Protein AF-A0A3M1FY35-F1 (afdb_monomer)

Structure (mmCIF, N/CA/C/O backbone):
data_AF-A0A3M1FY35-F1
#
_entry.id   AF-A0A3M1FY35-F1
#
loop_
_atom_site.group_PDB
_atom_site.id
_atom_site.type_symbol
_atom_site.label_atom_id
_atom_site.label_alt_id
_atom_site.label_comp_id
_atom_site.label_asym_id
_atom_site.label_entity_id
_atom_site.label_seq_id
_atom_site.pdbx_PDB_ins_code
_atom_site.Cartn_x
_atom_site.Cartn_y
_atom_site.Cartn_z
_atom_site.occupancy
_atom_site.B_iso_or_equiv
_atom_site.auth_seq_id
_atom_site.auth_comp_id
_atom_site.auth_asym_id
_atom_site.auth_atom_id
_atom_site.pdbx_PDB_model_num
ATOM 1 N N . PRO A 1 1 ? 55.142 1.747 -72.288 1.00 46.81 1 PRO A N 1
ATOM 2 C CA . PRO A 1 1 ? 56.563 2.181 -72.301 1.00 46.81 1 PRO A CA 1
ATOM 3 C C . PRO A 1 1 ? 57.276 1.813 -73.609 1.00 46.81 1 PRO A C 1
ATOM 5 O O . PRO A 1 1 ? 58.129 2.565 -74.055 1.00 46.81 1 PRO A O 1
ATOM 8 N N . ASP A 1 2 ? 56.872 0.705 -74.236 1.00 53.25 2 ASP A N 1
ATOM 9 C CA . ASP A 1 2 ? 57.649 0.022 -75.285 1.00 53.25 2 ASP A CA 1
ATOM 10 C C . ASP A 1 2 ? 57.576 0.637 -76.698 1.00 53.25 2 ASP A C 1
ATOM 12 O O . ASP A 1 2 ? 58.170 0.102 -77.622 1.00 53.25 2 ASP A O 1
ATOM 16 N N . PHE A 1 3 ? 56.857 1.750 -76.891 1.00 57.31 3 PHE A N 1
ATOM 17 C CA . PHE A 1 3 ? 56.623 2.347 -78.222 1.00 57.31 3 PHE A CA 1
ATOM 18 C C . PHE A 1 3 ? 57.343 3.681 -78.450 1.00 57.31 3 PHE A C 1
ATOM 20 O O . PHE A 1 3 ? 57.497 4.101 -79.593 1.00 57.31 3 PHE A O 1
ATOM 27 N N . VAL A 1 4 ? 57.829 4.327 -77.383 1.00 63.59 4 VAL A N 1
ATOM 28 C CA . VAL A 1 4 ? 58.665 5.537 -77.495 1.00 63.59 4 VAL A CA 1
ATOM 29 C C . VAL A 1 4 ? 59.952 5.253 -78.289 1.00 63.59 4 VAL A C 1
ATOM 31 O O . VAL A 1 4 ? 60.261 6.046 -79.176 1.00 63.59 4 VAL A O 1
ATOM 34 N N . PRO A 1 5 ? 60.648 4.113 -78.078 1.00 71.69 5 PRO A N 1
ATOM 35 C CA . PRO A 1 5 ? 61.801 3.752 -78.902 1.00 71.69 5 PRO A CA 1
ATOM 36 C C . PRO A 1 5 ? 61.425 3.540 -80.374 1.00 71.69 5 PRO A C 1
ATOM 38 O O . PRO A 1 5 ? 62.187 3.907 -81.257 1.00 71.69 5 PRO A O 1
ATOM 41 N N . SER A 1 6 ? 60.234 3.001 -80.657 1.00 74.75 6 SER A N 1
ATOM 42 C CA . SER A 1 6 ? 59.786 2.717 -82.026 1.00 74.75 6 SER A CA 1
ATOM 43 C C . SER A 1 6 ? 59.448 3.973 -82.830 1.00 74.75 6 SER A C 1
ATOM 45 O O . SER A 1 6 ? 59.794 4.036 -84.005 1.00 74.75 6 SER A O 1
ATOM 47 N N . VAL A 1 7 ? 58.819 4.981 -82.212 1.00 79.31 7 VAL A N 1
ATOM 48 C CA . VAL A 1 7 ? 58.591 6.289 -82.860 1.00 79.31 7 VAL A CA 1
ATOM 49 C C . VAL A 1 7 ? 59.928 6.980 -83.126 1.00 79.31 7 VAL A C 1
ATOM 51 O O . VAL A 1 7 ? 60.186 7.396 -84.251 1.00 79.31 7 VAL A O 1
ATOM 54 N N . GLN A 1 8 ? 60.822 7.002 -82.132 1.00 80.94 8 GLN A N 1
ATOM 55 C CA . GLN A 1 8 ? 62.154 7.591 -82.273 1.00 80.94 8 GLN A CA 1
ATOM 56 C C . GLN A 1 8 ? 62.973 6.905 -83.380 1.00 80.94 8 GLN A C 1
ATOM 58 O O . GLN A 1 8 ? 63.601 7.575 -84.192 1.00 80.94 8 GLN A O 1
ATOM 63 N N . SER A 1 9 ? 62.936 5.574 -83.472 1.00 81.38 9 SER A N 1
ATOM 64 C CA . SER A 1 9 ? 63.617 4.840 -84.542 1.00 81.38 9 SER A CA 1
ATOM 65 C C . SER A 1 9 ? 62.997 5.068 -85.926 1.00 81.38 9 SER A C 1
ATOM 67 O O . SER A 1 9 ? 63.732 5.070 -86.910 1.00 81.38 9 SER A O 1
ATOM 69 N N . ALA A 1 10 ? 61.684 5.297 -86.031 1.00 80.38 10 ALA A N 1
ATOM 70 C CA . ALA A 1 10 ? 61.045 5.678 -87.294 1.00 80.38 10 ALA A CA 1
ATOM 71 C C . ALA A 1 10 ? 61.440 7.103 -87.732 1.00 80.38 10 ALA A C 1
ATOM 73 O O . ALA A 1 10 ? 61.728 7.329 -88.905 1.00 80.38 10 ALA A O 1
ATOM 74 N N . GLU A 1 11 ? 61.545 8.052 -86.800 1.00 82.75 11 GLU A N 1
ATOM 75 C CA . GLU A 1 11 ? 62.100 9.387 -87.076 1.00 82.75 11 GLU A CA 1
ATOM 76 C C . GLU A 1 11 ? 63.579 9.316 -87.494 1.00 82.75 11 GLU A C 1
ATOM 78 O O . GLU A 1 11 ? 64.011 10.010 -88.416 1.00 82.75 11 GLU A O 1
ATOM 83 N N . GLU A 1 12 ? 64.363 8.430 -86.871 1.00 83.69 12 GLU A N 1
ATOM 84 C CA . GLU A 1 12 ? 65.752 8.170 -87.268 1.00 83.69 12 GLU A CA 1
ATOM 85 C C . GLU A 1 12 ? 65.871 7.645 -88.705 1.00 83.69 12 GLU A C 1
ATOM 87 O O . GLU A 1 12 ? 66.837 7.988 -89.391 1.00 83.69 12 GLU A O 1
ATOM 92 N N . GLN A 1 13 ? 64.896 6.869 -89.190 1.00 82.62 13 GLN A N 1
ATOM 93 C CA . GLN A 1 13 ? 64.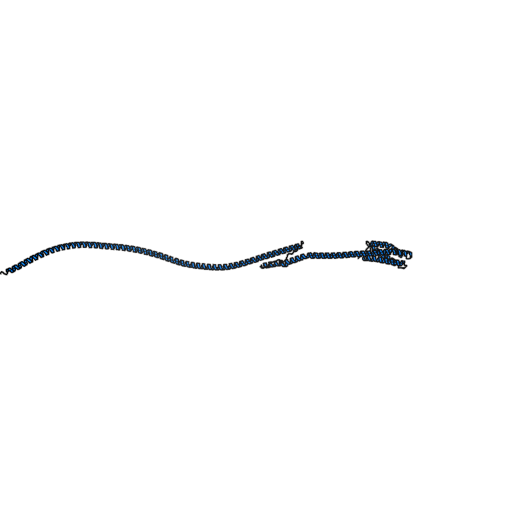851 6.434 -90.588 1.00 82.62 13 GLN A CA 1
ATOM 94 C C . GLN A 1 13 ? 64.654 7.597 -91.558 1.00 82.62 13 GLN A C 1
ATOM 96 O O . GLN A 1 13 ? 65.366 7.682 -92.559 1.00 82.62 13 GLN A O 1
ATOM 101 N N . VAL A 1 14 ? 63.726 8.505 -91.249 1.00 84.69 14 VAL A N 1
ATOM 102 C CA . VAL A 1 14 ? 63.479 9.714 -92.049 1.00 84.69 14 VAL A CA 1
ATOM 103 C C . VAL A 1 14 ? 64.758 10.548 -92.129 1.00 84.69 14 VAL A C 1
ATOM 105 O O . VAL A 1 14 ? 65.236 10.838 -93.224 1.00 84.69 14 VAL A O 1
ATOM 108 N N . MET A 1 15 ? 65.393 10.821 -90.983 1.00 84.31 15 MET A N 1
ATOM 109 C CA . MET A 1 15 ? 66.655 11.569 -90.934 1.00 84.31 15 MET A CA 1
ATOM 110 C C . MET A 1 15 ? 67.799 10.875 -91.694 1.00 84.31 15 MET A C 1
ATOM 112 O O . MET A 1 15 ? 68.653 11.542 -92.279 1.00 84.31 15 MET A O 1
ATOM 116 N N . ALA A 1 16 ? 67.863 9.541 -91.679 1.00 83.69 16 ALA A N 1
ATOM 117 C CA . ALA A 1 16 ? 68.879 8.793 -92.415 1.00 83.69 16 ALA A CA 1
ATOM 118 C C . ALA A 1 16 ? 68.669 8.866 -93.938 1.00 83.69 16 ALA A C 1
ATOM 120 O O . ALA A 1 16 ? 69.654 9.007 -94.663 1.00 83.69 16 ALA A O 1
ATOM 121 N N . LEU A 1 17 ? 67.421 8.840 -94.422 1.00 82.56 17 LEU A N 1
ATOM 122 C CA . LEU A 1 17 ? 67.098 9.024 -95.845 1.00 82.56 17 LEU A CA 1
ATOM 123 C C . LEU A 1 17 ? 67.403 10.440 -96.337 1.00 82.56 17 LEU A C 1
ATOM 125 O O . LEU A 1 17 ? 67.954 10.589 -97.425 1.00 82.56 17 LEU A O 1
ATOM 129 N N . GLU A 1 18 ? 67.107 11.470 -95.539 1.00 83.06 18 GLU A N 1
ATOM 130 C CA . GLU A 1 18 ? 67.470 12.857 -95.870 1.00 83.06 18 GLU A CA 1
ATOM 131 C C . GLU A 1 18 ? 68.982 13.007 -96.045 1.00 83.06 18 GLU A C 1
ATOM 133 O O . GLU A 1 18 ? 69.450 13.555 -97.043 1.00 83.06 18 GLU A O 1
ATOM 138 N N . ARG A 1 19 ? 69.761 12.447 -95.111 1.00 82.94 19 ARG A N 1
ATOM 139 C CA . ARG A 1 19 ? 71.227 12.448 -95.207 1.00 82.94 19 ARG A CA 1
ATOM 140 C C . ARG A 1 19 ? 71.719 11.650 -96.408 1.00 82.94 19 ARG A C 1
ATOM 142 O O . ARG A 1 19 ? 72.677 12.063 -97.053 1.00 82.94 19 ARG A O 1
ATOM 149 N N . LEU A 1 20 ? 71.086 10.521 -96.720 1.00 82.00 20 LEU A N 1
ATOM 150 C CA . LEU A 1 20 ? 71.428 9.710 -97.887 1.00 82.00 20 LEU A CA 1
ATOM 151 C C . LEU A 1 20 ? 71.212 10.504 -99.186 1.00 82.00 20 LEU A C 1
ATOM 153 O O . LEU A 1 20 ? 72.113 10.550 -100.023 1.00 82.00 20 LEU A O 1
ATOM 157 N N . LEU A 1 21 ? 70.069 11.185 -99.319 1.00 79.31 21 LEU A N 1
ATOM 158 C CA . LEU A 1 21 ? 69.762 12.088 -100.434 1.00 79.31 21 LEU A CA 1
ATOM 159 C C . LEU A 1 21 ? 70.789 13.220 -100.562 1.00 79.31 21 LEU A C 1
ATOM 161 O O . LEU A 1 21 ? 71.281 13.477 -101.660 1.00 79.31 21 LEU A O 1
ATOM 165 N N . GLU A 1 22 ? 71.146 13.856 -99.446 1.00 81.50 22 GLU A N 1
ATOM 166 C CA . GLU A 1 22 ? 72.152 14.922 -99.398 1.00 81.50 22 GLU A CA 1
ATOM 167 C C . GLU A 1 22 ? 73.514 14.444 -99.932 1.00 81.50 22 GLU A C 1
ATOM 169 O O . GLU A 1 22 ? 74.121 15.098 -100.782 1.00 81.50 22 GLU A O 1
ATOM 174 N N . HIS A 1 23 ? 73.971 13.262 -99.505 1.00 77.00 23 HIS A N 1
ATOM 175 C CA . HIS A 1 23 ? 75.265 12.712 -99.926 1.00 77.00 23 HIS A CA 1
ATOM 176 C C . HIS A 1 23 ? 75.254 12.260 -101.391 1.00 77.00 23 HIS A C 1
ATOM 178 O O . HIS A 1 23 ? 76.241 12.438 -102.102 1.00 77.00 23 HIS A O 1
ATOM 184 N N . VAL A 1 24 ? 74.140 11.711 -101.874 1.00 74.62 24 VAL A N 1
ATOM 185 C CA . VAL A 1 24 ? 73.983 11.305 -103.281 1.00 74.62 24 VAL A CA 1
ATOM 186 C C . VAL A 1 24 ? 73.959 12.521 -104.204 1.00 74.62 24 VAL A C 1
ATOM 188 O O . VAL A 1 24 ? 74.556 12.488 -105.283 1.00 74.62 24 VAL A O 1
ATOM 191 N N . LEU A 1 25 ? 73.335 13.617 -103.767 1.00 73.25 25 L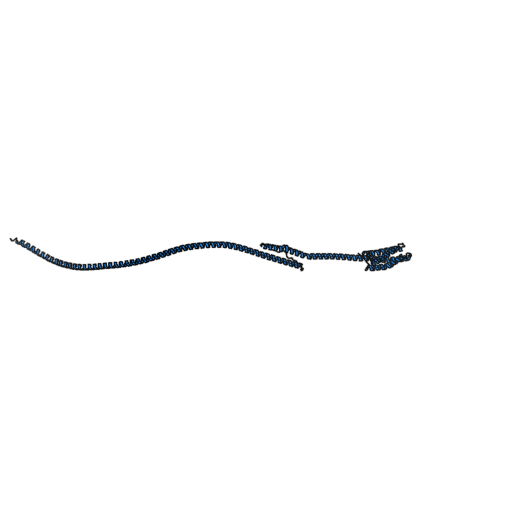EU A N 1
ATOM 192 C CA . LEU A 1 25 ? 73.351 14.880 -104.494 1.00 73.25 25 LEU A CA 1
ATOM 193 C C . LEU A 1 25 ? 74.772 15.460 -104.569 1.00 73.25 25 LEU A C 1
ATOM 195 O O . LEU A 1 25 ? 75.196 15.849 -105.657 1.00 73.25 25 LEU A O 1
ATOM 199 N N . ALA A 1 26 ? 75.529 15.449 -103.469 1.00 71.81 26 ALA A N 1
ATOM 200 C CA . ALA A 1 26 ? 76.926 15.892 -103.455 1.00 71.81 26 ALA A CA 1
ATOM 201 C C . ALA A 1 26 ? 77.805 15.074 -104.427 1.00 71.81 26 ALA A C 1
ATOM 203 O O . ALA A 1 26 ? 78.549 15.644 -105.229 1.00 71.81 26 ALA A O 1
ATOM 204 N N . ILE A 1 27 ? 77.627 13.745 -104.457 1.00 69.44 27 ILE A N 1
ATOM 205 C CA . ILE A 1 27 ? 78.310 12.849 -105.409 1.00 69.44 27 ILE A CA 1
ATOM 206 C C . ILE A 1 27 ? 77.942 13.199 -106.860 1.00 69.44 27 ILE A C 1
ATOM 208 O O . ILE A 1 27 ? 78.818 13.258 -107.724 1.00 69.44 27 ILE A O 1
ATOM 212 N N . SER A 1 28 ? 76.667 13.490 -107.142 1.00 66.25 28 SER A N 1
ATOM 213 C CA . SER A 1 28 ? 76.224 13.880 -108.491 1.00 66.25 28 SER A CA 1
ATOM 214 C C . SER A 1 28 ? 76.810 15.219 -108.971 1.00 66.25 28 SER A C 1
ATOM 216 O O . SER A 1 28 ? 76.932 15.443 -110.174 1.00 66.25 28 SER A O 1
ATOM 218 N N . GLN A 1 29 ? 77.211 16.094 -108.042 1.00 67.94 29 GLN A N 1
ATOM 219 C CA . GLN A 1 29 ? 77.823 17.399 -108.321 1.00 67.94 29 GLN A CA 1
ATOM 220 C C . GLN A 1 29 ? 79.357 17.336 -108.436 1.00 67.94 29 GLN A C 1
ATOM 222 O O . GLN A 1 29 ? 80.000 18.356 -108.683 1.00 67.94 29 GLN A O 1
ATOM 227 N N . GLY A 1 30 ? 79.947 16.140 -108.319 1.00 59.91 30 GLY A N 1
ATOM 228 C CA . GLY A 1 30 ? 81.385 15.917 -108.466 1.00 59.91 30 GLY A CA 1
ATOM 229 C C . GLY A 1 30 ? 82.192 16.137 -107.186 1.00 59.91 30 GLY A C 1
ATOM 230 O O . GLY A 1 30 ? 83.423 16.172 -107.248 1.00 59.91 30 GLY A O 1
ATOM 231 N N . GLU A 1 31 ? 81.536 16.271 -106.030 1.00 61.69 31 GLU A N 1
ATOM 232 C CA . GLU A 1 31 ? 82.226 16.286 -104.744 1.00 61.69 31 GLU A CA 1
ATOM 233 C C . GLU A 1 31 ? 82.641 14.862 -104.359 1.00 61.69 31 GLU A C 1
ATOM 235 O O . GLU A 1 31 ? 81.850 13.919 -104.395 1.00 61.69 31 GLU A O 1
ATOM 240 N N . THR A 1 32 ? 83.904 14.686 -103.965 1.00 55.66 32 THR A N 1
ATOM 241 C CA . THR A 1 32 ? 84.402 13.418 -103.418 1.00 55.66 32 THR A CA 1
ATOM 242 C C . THR A 1 32 ? 83.969 13.279 -101.961 1.00 55.66 32 THR A C 1
ATOM 244 O O . THR A 1 32 ? 84.796 13.275 -101.046 1.00 55.66 32 THR A O 1
ATOM 247 N N . THR A 1 33 ? 82.665 13.221 -101.718 1.00 56.03 33 THR A N 1
ATOM 248 C CA . THR A 1 33 ? 82.129 12.830 -100.415 1.00 56.03 33 THR A CA 1
ATOM 249 C C . THR A 1 33 ? 82.545 11.375 -100.157 1.00 56.03 33 THR A C 1
ATOM 251 O O . THR A 1 33 ? 82.539 10.575 -101.099 1.00 56.03 33 THR A O 1
ATOM 254 N N . PRO A 1 34 ? 82.962 10.982 -98.936 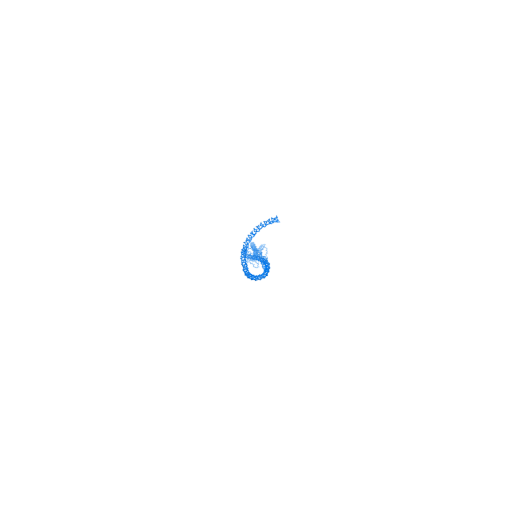1.00 60.03 34 PRO A N 1
ATOM 255 C CA . PRO A 1 34 ? 83.453 9.630 -98.705 1.00 60.03 34 PRO A CA 1
ATOM 256 C C . PRO A 1 34 ? 82.342 8.618 -98.991 1.00 60.03 34 PRO A C 1
ATOM 258 O O . PRO A 1 34 ? 81.386 8.508 -98.231 1.00 60.03 34 PRO A O 1
ATOM 261 N N . ILE A 1 35 ? 82.489 7.840 -100.062 1.00 64.56 35 ILE A N 1
ATOM 262 C CA . ILE A 1 35 ? 81.602 6.726 -100.441 1.00 64.56 35 ILE A CA 1
ATOM 263 C C . ILE A 1 35 ? 81.361 5.770 -99.248 1.00 64.56 35 ILE A C 1
ATOM 265 O O . ILE A 1 35 ? 80.286 5.198 -99.094 1.00 64.56 35 ILE A O 1
ATOM 269 N N . THR A 1 36 ? 82.325 5.686 -98.324 1.00 68.69 36 THR A N 1
ATOM 270 C CA . THR A 1 36 ? 82.239 4.955 -97.049 1.00 68.69 36 THR A CA 1
ATOM 271 C C . THR A 1 36 ? 81.143 5.467 -96.101 1.00 68.69 36 THR A C 1
ATOM 273 O O . THR A 1 36 ? 80.561 4.679 -95.361 1.00 68.69 36 THR A O 1
ATOM 276 N N . GLN A 1 37 ? 80.845 6.771 -96.092 1.00 74.81 37 GLN A N 1
ATOM 277 C CA . GLN A 1 37 ? 79.767 7.333 -95.266 1.00 74.81 37 GLN A CA 1
ATOM 278 C C . GLN A 1 37 ? 78.387 6.958 -95.813 1.00 74.81 37 GLN A C 1
ATOM 280 O O . GLN A 1 37 ? 77.475 6.707 -95.029 1.00 74.81 37 GLN A O 1
ATOM 285 N N . LEU A 1 38 ? 78.249 6.860 -97.138 1.00 76.06 38 LEU A N 1
ATOM 286 C CA . LEU A 1 38 ? 77.000 6.466 -97.786 1.00 76.06 38 LEU A CA 1
ATOM 287 C C . LEU A 1 38 ? 76.632 5.011 -97.462 1.00 76.06 38 LEU A C 1
ATOM 289 O O . LEU A 1 38 ? 75.496 4.738 -97.079 1.00 76.06 38 LEU A O 1
ATOM 293 N N . ASP A 1 39 ? 77.609 4.101 -97.535 1.00 80.44 39 ASP A N 1
ATOM 294 C CA . ASP A 1 39 ? 77.435 2.695 -97.145 1.00 80.44 39 ASP A CA 1
ATOM 295 C C . ASP A 1 39 ? 77.025 2.564 -95.672 1.00 80.44 39 ASP A C 1
ATOM 297 O O . ASP A 1 39 ? 76.070 1.864 -95.342 1.00 80.44 39 ASP A O 1
ATOM 301 N N . PHE A 1 40 ? 77.677 3.317 -94.780 1.00 82.81 40 PHE A N 1
ATOM 302 C CA . PHE A 1 40 ? 77.336 3.311 -93.359 1.00 82.81 40 PHE A CA 1
ATOM 303 C C . PHE A 1 40 ? 75.900 3.789 -93.089 1.00 82.81 40 PHE A C 1
ATOM 305 O O . PHE A 1 40 ? 75.188 3.185 -92.285 1.00 82.81 40 PHE A O 1
ATOM 312 N N . ILE A 1 41 ? 75.454 4.859 -93.759 1.00 83.69 41 ILE A N 1
ATOM 313 C CA . ILE A 1 41 ? 74.080 5.370 -93.629 1.00 83.69 41 ILE A CA 1
ATOM 314 C C . ILE A 1 41 ? 73.078 4.332 -94.146 1.00 83.69 41 ILE A C 1
ATOM 316 O O . ILE A 1 41 ? 72.080 4.068 -93.475 1.00 83.69 41 ILE A O 1
ATOM 320 N N . ALA A 1 42 ? 73.362 3.703 -95.288 1.00 83.75 42 ALA A N 1
ATOM 321 C CA . ALA A 1 42 ? 72.497 2.686 -95.871 1.00 83.75 42 ALA A CA 1
ATOM 322 C C . ALA A 1 42 ? 72.399 1.428 -94.991 1.00 83.75 42 ALA A C 1
ATOM 324 O O . ALA A 1 42 ? 71.298 0.961 -94.705 1.00 83.75 42 ALA A O 1
ATOM 325 N N . GLN A 1 43 ? 73.520 0.913 -94.483 1.00 85.44 43 GLN A N 1
ATOM 326 C CA . GLN A 1 43 ? 73.519 -0.229 -93.561 1.00 85.44 43 GLN A CA 1
ATOM 327 C C . GLN A 1 43 ? 72.746 0.079 -92.279 1.00 85.44 43 GLN A C 1
ATOM 329 O O . GLN A 1 43 ? 71.961 -0.747 -91.815 1.00 85.44 43 GLN A O 1
ATOM 334 N N . ARG A 1 44 ? 72.921 1.281 -91.718 1.00 85.50 44 ARG A N 1
ATOM 335 C CA . ARG A 1 44 ? 72.194 1.691 -90.514 1.00 85.50 44 ARG A CA 1
ATOM 336 C C . ARG A 1 44 ? 70.696 1.824 -90.775 1.00 85.50 44 ARG A C 1
ATOM 338 O O . ARG A 1 44 ? 69.911 1.369 -89.951 1.00 85.50 44 ARG A O 1
ATOM 345 N N . PHE A 1 45 ? 70.297 2.394 -91.911 1.00 86.56 45 PHE A N 1
ATOM 346 C CA . PHE A 1 45 ? 68.890 2.473 -92.298 1.00 86.56 45 PHE A CA 1
ATOM 347 C C . PHE A 1 45 ? 68.264 1.079 -92.445 1.00 86.56 45 PHE A C 1
ATOM 349 O O . PHE A 1 45 ? 67.193 0.839 -91.888 1.00 86.56 45 PHE A O 1
ATOM 356 N N . ASP A 1 46 ? 68.947 0.154 -93.128 1.00 86.31 46 ASP A N 1
ATOM 357 C CA . ASP A 1 46 ? 68.500 -1.235 -93.303 1.00 86.31 46 ASP A CA 1
ATOM 358 C C . ASP A 1 46 ? 68.360 -1.965 -91.959 1.00 86.31 46 ASP A C 1
ATOM 360 O O . ASP A 1 46 ? 67.364 -2.647 -91.702 1.00 86.31 46 ASP A O 1
ATOM 364 N N . GLN A 1 47 ? 69.329 -1.776 -91.064 1.00 86.12 47 GLN A N 1
ATOM 365 C CA . GLN A 1 47 ? 69.315 -2.386 -89.740 1.00 86.12 47 GLN A CA 1
ATOM 366 C C . GLN A 1 47 ? 68.169 -1.840 -88.878 1.00 86.12 47 GLN A C 1
ATOM 368 O O . GLN A 1 47 ? 67.446 -2.623 -88.259 1.00 86.12 47 GLN A O 1
ATOM 373 N N . THR A 1 48 ? 67.942 -0.522 -88.889 1.00 85.00 48 THR A N 1
ATOM 374 C CA . THR A 1 48 ? 66.797 0.101 -88.207 1.00 85.00 48 THR A CA 1
ATOM 375 C C . THR A 1 48 ? 65.468 -0.340 -88.826 1.00 85.00 48 THR A C 1
ATOM 377 O O . THR A 1 48 ? 64.517 -0.594 -88.091 1.00 85.00 48 THR A O 1
ATOM 380 N N . LEU A 1 49 ? 65.394 -0.512 -90.153 1.00 85.69 49 LEU A N 1
ATOM 381 C CA . LEU A 1 49 ? 64.184 -0.974 -90.844 1.00 85.69 49 LEU A CA 1
ATOM 382 C C . LEU A 1 49 ? 63.792 -2.378 -90.400 1.00 85.69 49 LEU A C 1
ATOM 384 O O . LEU A 1 49 ? 62.645 -2.622 -90.027 1.00 85.69 49 LEU A O 1
ATOM 388 N N . LYS A 1 50 ? 64.769 -3.286 -90.375 1.00 85.38 50 LYS A N 1
ATOM 389 C CA . LYS A 1 50 ? 64.589 -4.650 -89.872 1.00 85.38 50 LYS A CA 1
ATOM 390 C C . LYS A 1 50 ? 64.214 -4.651 -88.393 1.00 85.38 50 LYS A C 1
ATOM 392 O O . LYS A 1 50 ? 63.286 -5.355 -88.011 1.00 85.38 50 LYS A O 1
ATOM 397 N N . GLY A 1 51 ? 64.860 -3.813 -87.580 1.00 83.94 51 GLY A N 1
ATOM 398 C CA . GLY A 1 51 ? 64.529 -3.650 -86.162 1.00 83.94 51 GLY A CA 1
ATOM 399 C C . GLY A 1 51 ? 63.092 -3.173 -85.924 1.00 83.94 51 GLY A C 1
ATOM 400 O O . GLY A 1 51 ? 62.420 -3.677 -85.027 1.00 83.94 51 GLY A O 1
ATOM 401 N N . LEU A 1 52 ? 62.579 -2.262 -86.756 1.00 84.69 52 LEU A N 1
ATOM 402 C CA . LEU A 1 52 ? 61.187 -1.804 -86.694 1.00 84.69 52 LEU A CA 1
ATOM 403 C C . LEU A 1 52 ? 60.193 -2.880 -87.163 1.00 84.69 52 LEU A C 1
ATOM 405 O O . LEU A 1 52 ? 59.117 -3.021 -86.583 1.00 84.69 52 LEU A O 1
ATOM 409 N N . MET A 1 53 ? 60.532 -3.660 -88.191 1.00 84.12 53 MET A N 1
ATOM 410 C CA . MET A 1 53 ? 59.650 -4.695 -88.748 1.00 84.12 53 MET A CA 1
ATOM 411 C C . MET A 1 53 ? 59.570 -5.965 -87.892 1.00 84.12 53 MET A C 1
ATOM 413 O O . MET A 1 53 ? 58.474 -6.477 -87.627 1.00 84.12 53 MET A O 1
ATOM 417 N N . ASP A 1 54 ? 60.726 -6.473 -87.470 1.00 84.12 54 ASP A N 1
ATOM 418 C CA . ASP A 1 54 ? 60.872 -7.776 -86.812 1.00 84.12 54 ASP A CA 1
ATOM 419 C C . ASP A 1 54 ? 61.050 -7.660 -85.293 1.00 84.12 54 ASP A C 1
ATOM 421 O O . ASP A 1 54 ? 60.885 -8.646 -84.571 1.00 84.12 54 ASP A O 1
ATOM 425 N N . GLY A 1 55 ? 61.279 -6.442 -84.799 1.00 81.31 55 GLY A N 1
ATOM 426 C CA . GLY A 1 55 ? 61.543 -6.154 -83.397 1.00 81.31 55 GLY A CA 1
ATOM 427 C C . GLY A 1 55 ? 63.017 -6.340 -83.044 1.00 81.31 55 GLY A C 1
ATOM 428 O O . GLY A 1 55 ? 63.705 -7.224 -83.551 1.00 81.31 55 GLY A O 1
ATOM 429 N N . ASP A 1 56 ? 63.494 -5.523 -82.113 1.00 80.06 56 ASP A N 1
ATOM 430 C CA . ASP A 1 56 ? 64.832 -5.625 -81.541 1.00 80.06 56 ASP A CA 1
ATOM 431 C C . ASP A 1 56 ? 64.752 -5.474 -80.019 1.00 80.06 56 ASP A C 1
ATOM 433 O O . ASP A 1 56 ? 64.676 -4.373 -79.464 1.00 80.06 56 ASP A O 1
ATOM 437 N N . ALA A 1 57 ? 64.799 -6.615 -79.331 1.00 72.00 57 ALA A N 1
ATOM 438 C CA . ALA A 1 57 ? 64.734 -6.680 -77.876 1.00 72.00 57 ALA A CA 1
ATOM 439 C C . ALA A 1 57 ? 65.924 -5.990 -77.181 1.00 72.00 57 ALA A C 1
ATOM 441 O O . ALA A 1 57 ? 65.799 -5.613 -76.017 1.00 72.00 57 ALA A O 1
ATOM 442 N N . SER A 1 58 ? 67.061 -5.808 -77.863 1.00 71.62 58 SER A N 1
ATOM 443 C CA . SER A 1 58 ? 68.247 -5.157 -77.291 1.00 71.62 58 SER A CA 1
ATOM 444 C C . SER A 1 58 ? 68.131 -3.630 -77.245 1.00 71.62 58 SER A C 1
ATOM 446 O O . SER A 1 58 ? 68.672 -3.007 -76.332 1.00 71.62 58 SER A O 1
ATOM 448 N N . HIS A 1 59 ? 67.349 -3.044 -78.158 1.00 66.88 59 HIS A N 1
ATOM 449 C CA . HIS A 1 59 ? 67.066 -1.605 -78.228 1.00 66.88 59 HIS A CA 1
ATOM 450 C C . HIS A 1 59 ? 65.635 -1.247 -77.783 1.00 66.88 59 HIS A C 1
ATOM 452 O O . HIS A 1 59 ? 65.215 -0.098 -77.895 1.00 66.88 59 HIS A O 1
ATOM 458 N N . GLY A 1 60 ? 64.883 -2.215 -77.245 1.00 70.00 60 GLY A N 1
ATOM 459 C CA . GLY A 1 60 ? 63.516 -2.004 -76.758 1.00 70.00 60 GLY A CA 1
ATOM 460 C C . GLY A 1 60 ? 62.488 -1.776 -77.870 1.00 70.00 60 GLY A C 1
ATOM 461 O O . GLY A 1 60 ? 61.440 -1.189 -77.611 1.00 70.00 60 GLY A O 1
ATOM 462 N N . LEU A 1 61 ? 62.779 -2.225 -79.095 1.00 77.12 61 LEU A N 1
ATOM 463 C CA . LEU A 1 61 ? 61.884 -2.119 -80.242 1.00 77.12 61 LEU A CA 1
ATOM 464 C C . LEU A 1 61 ? 60.942 -3.321 -80.282 1.00 77.12 61 LEU A C 1
ATOM 466 O O . LEU A 1 61 ? 61.364 -4.459 -80.494 1.00 77.12 61 LEU A O 1
ATOM 470 N N . ALA A 1 62 ? 59.648 -3.068 -80.104 1.00 75.50 62 ALA A N 1
ATOM 471 C CA . ALA A 1 62 ? 58.629 -4.072 -80.368 1.00 75.50 62 ALA A CA 1
ATOM 472 C C . ALA A 1 62 ? 58.438 -4.255 -81.890 1.00 75.50 62 ALA A C 1
ATOM 474 O O . ALA A 1 62 ? 58.483 -3.266 -82.624 1.00 75.50 62 ALA A O 1
ATOM 475 N N . PRO A 1 63 ? 58.182 -5.487 -82.374 1.00 79.88 63 PRO A N 1
ATOM 476 C CA . PRO A 1 63 ? 57.888 -5.723 -83.784 1.00 79.88 63 PRO A CA 1
ATOM 477 C C . PRO A 1 63 ? 56.652 -4.934 -84.212 1.00 79.88 63 PRO A C 1
ATOM 479 O O . PRO A 1 63 ? 55.614 -4.998 -83.542 1.00 79.88 63 PRO A O 1
ATOM 482 N N . ALA A 1 64 ? 56.735 -4.233 -85.343 1.00 79.06 64 ALA A N 1
ATOM 483 C CA . ALA A 1 64 ? 55.591 -3.523 -85.893 1.00 79.06 64 ALA A CA 1
ATOM 484 C C . ALA A 1 64 ? 54.433 -4.485 -86.206 1.00 79.06 64 ALA A C 1
ATOM 486 O O . ALA A 1 64 ? 54.614 -5.596 -86.724 1.00 79.06 64 ALA A O 1
ATOM 487 N N . GLN A 1 65 ? 53.214 -4.030 -85.910 1.00 76.25 65 GLN A N 1
ATOM 488 C CA . GLN A 1 65 ? 51.967 -4.762 -86.135 1.00 76.25 65 GLN A CA 1
ATOM 489 C C . GLN A 1 65 ? 50.949 -3.876 -86.859 1.00 76.25 65 GLN A C 1
ATOM 491 O O . GLN A 1 65 ? 51.069 -2.652 -86.870 1.00 76.25 65 GLN A O 1
ATOM 496 N N . GLY A 1 66 ? 49.936 -4.497 -87.467 1.00 80.19 66 GLY A N 1
ATOM 497 C CA . GLY A 1 66 ? 48.847 -3.778 -88.127 1.00 80.19 66 GLY A CA 1
ATOM 498 C C . GLY A 1 66 ? 49.321 -2.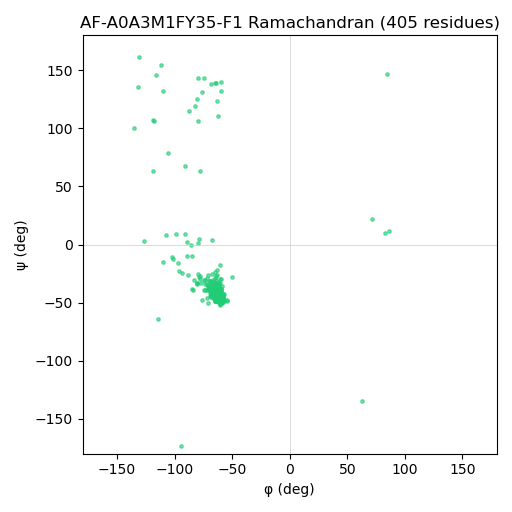920 -89.303 1.00 80.19 66 GLY A C 1
ATOM 499 O O . GLY A 1 66 ? 50.099 -3.374 -90.142 1.00 80.19 66 GLY A O 1
ATOM 500 N N . VAL A 1 67 ? 48.832 -1.682 -89.369 1.00 78.62 67 VAL A N 1
ATOM 501 C CA . VAL A 1 67 ? 49.055 -0.786 -90.514 1.00 78.62 67 VAL A CA 1
ATOM 502 C C . VAL A 1 67 ? 50.507 -0.298 -90.590 1.00 78.62 67 VAL A C 1
ATOM 504 O O . VAL A 1 67 ? 51.058 -0.227 -91.686 1.00 78.62 67 VAL A O 1
ATOM 507 N N . ALA A 1 68 ? 51.168 -0.073 -89.449 1.00 77.75 68 ALA A N 1
ATOM 508 C CA . ALA A 1 68 ? 52.586 0.296 -89.413 1.00 77.75 68 ALA A CA 1
ATOM 509 C C . ALA A 1 68 ? 53.483 -0.790 -90.037 1.00 77.75 68 ALA A C 1
ATOM 511 O O . ALA A 1 68 ? 54.413 -0.475 -90.774 1.00 77.75 68 ALA A O 1
ATOM 512 N N . ARG A 1 69 ? 53.169 -2.079 -89.817 1.00 82.81 69 ARG A N 1
ATOM 513 C CA . ARG A 1 69 ? 53.898 -3.200 -90.442 1.00 82.81 69 ARG A CA 1
ATOM 514 C C . ARG A 1 69 ? 53.724 -3.219 -91.959 1.00 82.81 69 ARG A C 1
ATOM 516 O O . ARG A 1 69 ? 54.698 -3.432 -92.671 1.00 82.81 69 ARG A O 1
ATOM 523 N N . ALA A 1 70 ? 52.497 -3.002 -92.438 1.00 82.06 70 ALA A N 1
ATOM 524 C CA . ALA A 1 70 ? 52.206 -2.962 -93.869 1.00 82.06 70 ALA A CA 1
ATOM 525 C C . ALA A 1 70 ? 52.979 -1.826 -94.559 1.00 82.06 70 ALA A C 1
ATOM 527 O O . ALA A 1 70 ? 53.640 -2.057 -95.564 1.00 82.06 70 ALA A O 1
ATOM 528 N N . ARG A 1 71 ? 53.001 -0.630 -93.960 1.00 80.69 71 ARG A N 1
ATOM 529 C CA . ARG A 1 71 ? 53.765 0.503 -94.499 1.00 80.69 71 ARG A CA 1
ATOM 530 C C . ARG A 1 71 ? 55.279 0.307 -94.431 1.00 80.69 71 ARG A C 1
ATOM 532 O O . ARG A 1 71 ? 55.973 0.652 -95.377 1.00 80.69 71 ARG A O 1
ATOM 539 N N . LEU A 1 72 ? 55.807 -0.282 -93.356 1.00 84.88 72 LEU A N 1
ATOM 540 C CA . LEU A 1 72 ? 57.232 -0.635 -93.286 1.00 84.88 72 LEU A CA 1
ATOM 541 C C . LEU A 1 72 ? 57.623 -1.660 -94.360 1.00 84.88 72 LEU A C 1
ATOM 543 O O . LEU A 1 72 ? 58.736 -1.613 -94.875 1.00 84.88 72 LEU A O 1
ATOM 547 N N . GLN A 1 73 ? 56.707 -2.553 -94.737 1.00 85.69 73 GLN A N 1
ATOM 548 C CA . GLN A 1 73 ? 56.913 -3.484 -95.844 1.00 85.69 73 GLN A CA 1
ATOM 549 C C . GLN A 1 73 ? 56.937 -2.765 -97.206 1.00 85.69 73 GLN A C 1
ATOM 551 O O . GLN A 1 73 ? 57.744 -3.120 -98.070 1.00 85.69 73 GLN A O 1
ATOM 556 N N . ASP A 1 74 ? 56.122 -1.723 -97.388 1.00 84.75 74 ASP A N 1
ATOM 557 C CA . ASP A 1 74 ? 56.180 -0.856 -98.575 1.00 84.75 74 ASP A CA 1
ATOM 558 C C . ASP A 1 74 ? 57.511 -0.081 -98.641 1.00 84.75 74 ASP A C 1
ATOM 560 O O . ASP A 1 74 ? 58.154 -0.035 -99.696 1.00 84.75 74 ASP A O 1
ATOM 564 N N . VAL A 1 75 ? 57.976 0.445 -97.497 1.00 85.62 75 VAL A N 1
ATOM 565 C CA . VAL A 1 75 ? 59.301 1.076 -97.355 1.00 85.62 75 VAL A CA 1
ATOM 566 C C . VAL A 1 75 ? 60.405 0.071 -97.686 1.00 85.62 75 VAL A C 1
ATOM 568 O O . VAL A 1 75 ? 61.289 0.377 -98.476 1.00 85.62 75 VAL A O 1
ATOM 571 N N . GLN A 1 76 ? 60.345 -1.159 -97.170 1.00 86.94 76 GLN A N 1
ATOM 572 C CA . GLN A 1 76 ? 61.328 -2.207 -97.473 1.00 86.94 76 GLN A CA 1
ATOM 573 C C . GLN A 1 76 ? 61.373 -2.560 -98.961 1.00 86.94 76 GLN A C 1
ATOM 575 O O . GLN A 1 76 ? 62.454 -2.709 -99.534 1.00 86.94 76 GLN A O 1
ATOM 580 N N . THR A 1 77 ? 60.209 -2.652 -99.601 1.00 85.88 77 THR A N 1
ATOM 581 C CA . THR A 1 77 ? 60.103 -2.961 -101.032 1.00 85.88 77 THR A CA 1
ATOM 582 C C . THR A 1 77 ? 60.731 -1.858 -101.887 1.00 85.88 77 THR A C 1
ATOM 584 O O . THR A 1 77 ? 61.409 -2.150 -102.871 1.00 85.88 77 THR A O 1
ATOM 587 N N . THR A 1 78 ? 60.554 -0.596 -101.490 1.00 84.38 78 THR A N 1
ATOM 588 C CA . THR A 1 78 ? 61.125 0.569 -102.187 1.00 84.38 78 THR A CA 1
ATOM 589 C C . THR A 1 78 ? 62.606 0.786 -101.831 1.00 84.38 78 THR A C 1
ATOM 591 O O . THR A 1 78 ? 63.368 1.324 -102.633 1.00 84.38 78 THR A O 1
ATOM 594 N N . TRP A 1 79 ? 63.043 0.317 -100.658 1.00 86.50 79 TRP A N 1
ATOM 595 C CA . TRP A 1 79 ? 64.417 0.425 -100.163 1.00 86.50 79 TRP A CA 1
ATOM 596 C C . TRP A 1 79 ? 65.372 -0.537 -100.855 1.00 86.50 79 TRP A C 1
ATOM 598 O O . TRP A 1 79 ? 66.492 -0.143 -101.165 1.00 86.50 79 TRP A O 1
ATOM 608 N N . GLN A 1 80 ? 64.947 -1.770 -101.142 1.00 84.81 80 GLN A N 1
ATOM 609 C CA . GLN A 1 80 ? 65.845 -2.785 -101.700 1.00 84.81 80 GLN A CA 1
ATOM 610 C C . GLN A 1 80 ? 66.570 -2.315 -102.983 1.00 84.81 80 GLN A C 1
ATOM 612 O O . GLN A 1 80 ? 67.797 -2.395 -103.019 1.00 84.81 80 GLN A O 1
ATOM 617 N N . PRO A 1 81 ? 65.889 -1.719 -103.987 1.00 82.94 81 PRO A N 1
ATOM 618 C CA . PRO A 1 81 ? 66.563 -1.178 -105.170 1.00 82.94 81 PRO A CA 1
ATOM 619 C C . PRO A 1 81 ? 67.508 -0.005 -104.867 1.00 82.94 81 PRO A C 1
ATOM 621 O O . PRO A 1 81 ? 68.487 0.194 -105.584 1.00 82.94 81 PRO A O 1
ATOM 624 N N . VAL A 1 82 ? 67.213 0.792 -103.832 1.00 82.56 82 VAL A N 1
ATOM 625 C CA . VAL A 1 82 ? 68.066 1.908 -103.390 1.00 82.56 82 VAL A CA 1
ATOM 626 C C . VAL A 1 82 ? 69.325 1.384 -102.723 1.00 82.56 82 VAL A C 1
ATOM 628 O O . VAL A 1 82 ? 70.417 1.828 -103.064 1.00 82.56 82 VAL A O 1
ATOM 631 N N . TYR A 1 83 ? 69.184 0.414 -101.824 1.00 84.00 83 TYR A N 1
ATOM 632 C CA . TYR A 1 83 ? 70.306 -0.244 -101.174 1.00 84.00 83 TYR A CA 1
ATOM 633 C C . TYR A 1 83 ? 71.233 -0.889 -102.204 1.00 84.00 83 TYR A C 1
ATOM 635 O O . TYR A 1 83 ? 72.436 -0.643 -102.185 1.00 84.00 83 TYR A O 1
ATOM 643 N N . ASP A 1 84 ? 70.670 -1.630 -103.161 1.00 81.31 84 ASP A N 1
ATOM 644 C CA . ASP A 1 84 ? 71.437 -2.265 -104.231 1.00 81.31 84 ASP A CA 1
ATOM 645 C C . ASP A 1 84 ? 72.166 -1.214 -105.092 1.00 81.31 84 ASP A C 1
ATOM 647 O O . ASP A 1 84 ? 73.342 -1.379 -105.415 1.00 81.31 84 ASP A O 1
ATOM 651 N N . ALA A 1 85 ? 71.517 -0.085 -105.408 1.00 75.94 85 ALA A N 1
ATOM 652 C CA . ALA A 1 85 ? 72.145 1.016 -106.140 1.00 75.94 85 ALA A CA 1
ATOM 653 C C . ALA A 1 85 ? 73.264 1.712 -105.341 1.00 75.94 85 ALA A C 1
ATOM 655 O O . ALA A 1 85 ? 74.286 2.078 -105.923 1.00 75.94 85 ALA A O 1
ATOM 656 N N . VAL A 1 86 ? 73.114 1.855 -104.020 1.00 77.25 86 VAL A N 1
ATOM 657 C CA . VAL A 1 86 ? 74.179 2.344 -103.130 1.00 77.25 86 VAL A CA 1
ATOM 658 C C . VAL A 1 86 ? 75.351 1.361 -103.094 1.00 77.25 86 VAL A C 1
ATOM 660 O O . VAL A 1 86 ? 76.498 1.788 -103.181 1.00 77.25 86 VAL A O 1
ATOM 663 N N . GLN A 1 87 ? 75.101 0.052 -103.045 1.00 78.19 87 GLN A N 1
ATOM 664 C CA . GLN A 1 87 ? 76.169 -0.954 -103.077 1.00 78.19 87 GLN A CA 1
ATOM 665 C C . GLN A 1 87 ? 76.953 -0.931 -104.400 1.00 78.19 87 GLN A C 1
ATOM 667 O O . GLN A 1 87 ? 78.177 -1.069 -104.389 1.00 78.19 87 GLN A O 1
ATOM 672 N N . VAL A 1 88 ? 76.283 -0.675 -105.530 1.00 73.12 88 VAL A N 1
ATOM 673 C CA . VAL A 1 88 ? 76.946 -0.465 -106.831 1.00 73.12 88 VAL A CA 1
ATOM 674 C C . VAL A 1 88 ? 77.827 0.790 -106.810 1.00 73.12 88 VAL A C 1
ATOM 676 O O . VAL A 1 88 ? 78.977 0.729 -107.242 1.00 73.12 88 VAL A O 1
ATOM 679 N N . LEU A 1 89 ? 77.340 1.900 -106.236 1.00 70.19 89 LEU A N 1
ATOM 680 C CA . LEU A 1 89 ? 78.134 3.126 -106.046 1.00 70.19 89 LEU A CA 1
ATOM 681 C C . LEU A 1 89 ? 79.384 2.896 -105.179 1.00 70.19 89 LEU A C 1
ATOM 683 O O . LEU A 1 89 ? 80.392 3.578 -105.358 1.00 70.19 89 LEU A O 1
ATOM 687 N N . VAL A 1 90 ? 79.322 1.943 -104.245 1.00 70.19 90 VAL A N 1
ATOM 688 C CA . VAL A 1 90 ? 80.431 1.590 -103.350 1.00 70.19 90 VAL A CA 1
ATOM 689 C C . VAL A 1 90 ? 81.457 0.668 -104.022 1.00 70.19 90 VAL A C 1
ATOM 691 O O . VAL A 1 90 ? 82.649 0.801 -103.743 1.00 70.19 90 VAL A O 1
ATOM 694 N N . GLN A 1 91 ? 81.030 -0.239 -104.910 1.00 67.44 91 GLN A N 1
ATOM 695 C CA . GLN A 1 91 ? 81.915 -1.219 -105.560 1.00 67.44 91 GLN A CA 1
ATOM 696 C C . GLN A 1 91 ? 82.639 -0.689 -106.810 1.00 67.44 91 GLN A C 1
ATOM 698 O O . GLN A 1 91 ? 83.820 -0.995 -106.968 1.00 67.44 91 GLN A O 1
ATOM 703 N N . ASP A 1 92 ? 81.991 0.129 -107.652 1.00 60.97 92 ASP A N 1
ATOM 704 C CA . ASP A 1 92 ? 82.542 0.599 -108.940 1.00 60.97 92 ASP A CA 1
ATOM 705 C C . ASP A 1 92 ? 82.690 2.133 -109.005 1.00 60.97 92 ASP A C 1
ATOM 707 O O . ASP A 1 92 ? 82.116 2.837 -109.837 1.00 60.97 92 ASP A O 1
ATOM 711 N N . ALA A 1 93 ? 83.543 2.688 -108.142 1.00 54.69 93 ALA A N 1
ATOM 712 C CA . ALA A 1 93 ? 83.817 4.132 -108.078 1.00 54.69 93 ALA A CA 1
ATOM 713 C C . ALA A 1 93 ? 84.563 4.716 -109.309 1.00 54.69 93 ALA A C 1
ATOM 715 O O . ALA A 1 93 ? 84.949 5.885 -109.300 1.00 54.69 93 ALA A O 1
ATOM 716 N N . VAL A 1 94 ? 84.827 3.918 -110.353 1.00 52.19 94 VAL A N 1
ATOM 717 C CA . VAL A 1 94 ? 85.780 4.251 -111.433 1.00 52.19 94 VAL A CA 1
ATOM 718 C C . VAL A 1 94 ? 85.096 4.747 -112.723 1.00 52.19 94 VAL A C 1
ATOM 720 O O . VAL A 1 9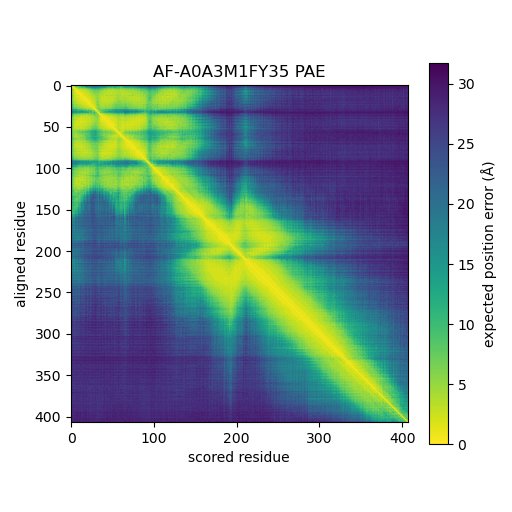4 ? 85.760 5.344 -113.571 1.00 52.19 94 VAL A O 1
ATOM 723 N N . LEU A 1 95 ? 83.772 4.606 -112.873 1.00 55.03 95 LEU A N 1
ATOM 724 C CA . LEU A 1 95 ? 83.027 5.032 -114.070 1.00 55.03 95 LEU A CA 1
ATOM 725 C C . LEU A 1 95 ? 81.972 6.104 -113.745 1.00 55.03 95 LEU A C 1
ATOM 727 O O . LEU A 1 95 ? 80.903 5.813 -113.222 1.00 55.03 95 LEU A O 1
ATOM 731 N N . ALA A 1 96 ? 82.236 7.354 -114.146 1.00 53.81 96 ALA A N 1
ATOM 732 C CA . ALA A 1 96 ? 81.353 8.507 -113.909 1.00 53.81 96 ALA A CA 1
ATOM 733 C C . ALA A 1 96 ? 79.937 8.395 -114.529 1.00 53.81 96 ALA A C 1
ATOM 735 O O . ALA A 1 96 ? 79.040 9.147 -114.156 1.00 53.81 96 ALA A O 1
ATOM 736 N N . ALA A 1 97 ? 79.726 7.492 -115.495 1.00 54.06 97 ALA A N 1
ATOM 737 C CA . ALA A 1 97 ? 78.427 7.293 -116.145 1.00 54.06 97 ALA A CA 1
ATOM 738 C C . ALA A 1 97 ? 77.504 6.349 -115.349 1.00 54.06 97 ALA A C 1
ATOM 740 O O . ALA A 1 97 ? 76.312 6.620 -115.223 1.00 54.06 97 ALA A O 1
ATOM 741 N N . GLU A 1 98 ? 78.051 5.280 -114.761 1.00 58.09 98 GLU A N 1
ATOM 742 C CA . GLU A 1 98 ? 77.286 4.339 -113.928 1.00 58.09 98 GLU A CA 1
ATOM 743 C C . GLU A 1 98 ? 76.938 4.953 -112.566 1.00 58.09 98 GLU A C 1
ATOM 745 O O . GLU A 1 98 ? 75.856 4.702 -112.028 1.00 58.09 98 GLU A O 1
ATOM 750 N N . THR A 1 99 ? 77.796 5.844 -112.051 1.00 62.31 99 THR A N 1
ATOM 751 C CA . THR A 1 99 ? 77.530 6.594 -110.818 1.00 62.31 99 THR A CA 1
ATOM 752 C C . THR A 1 99 ? 76.409 7.621 -110.978 1.00 62.31 99 THR A C 1
ATOM 754 O O . THR A 1 99 ? 75.623 7.797 -110.052 1.00 62.31 99 THR A O 1
ATOM 757 N N . ALA A 1 100 ? 76.268 8.254 -112.148 1.00 64.06 100 ALA A N 1
ATOM 758 C CA . ALA A 1 100 ? 75.185 9.201 -112.417 1.00 64.06 100 ALA A CA 1
ATOM 759 C C . ALA A 1 100 ? 73.811 8.509 -112.500 1.00 64.06 100 ALA A C 1
ATOM 761 O O . ALA A 1 100 ? 72.847 8.976 -111.892 1.00 64.06 100 ALA A O 1
ATOM 762 N N . GLU A 1 101 ? 73.716 7.365 -113.188 1.00 66.81 101 GLU A N 1
ATOM 763 C CA . GLU A 1 101 ? 72.469 6.590 -113.241 1.00 66.81 101 GLU A CA 1
ATOM 764 C C . GLU A 1 101 ? 72.102 5.990 -111.879 1.00 66.81 101 GLU A C 1
ATOM 766 O O . GLU A 1 101 ? 70.931 5.988 -111.494 1.00 66.81 101 GLU A O 1
ATOM 771 N N . ALA A 1 102 ? 73.087 5.492 -111.127 1.00 66.69 102 ALA A N 1
ATOM 772 C CA . ALA A 1 102 ? 72.855 4.984 -109.781 1.00 66.69 102 ALA A CA 1
ATOM 773 C C . ALA A 1 102 ? 72.435 6.105 -108.817 1.00 66.69 102 ALA A C 1
ATOM 775 O O . ALA A 1 102 ? 71.468 5.924 -108.083 1.00 66.69 102 ALA A O 1
ATOM 776 N N . ALA A 1 103 ? 73.063 7.284 -108.880 1.00 68.38 103 ALA A N 1
ATOM 777 C CA . ALA A 1 103 ? 72.662 8.452 -108.096 1.00 68.38 103 ALA A CA 1
ATOM 778 C C . ALA A 1 103 ? 71.239 8.923 -108.439 1.00 68.38 103 ALA A C 1
ATOM 780 O O . ALA A 1 103 ? 70.461 9.233 -107.538 1.00 68.38 103 ALA A O 1
ATOM 781 N N . GLN A 1 104 ? 70.855 8.909 -109.720 1.00 71.81 104 GLN A N 1
ATOM 782 C CA . GLN A 1 104 ? 69.496 9.254 -110.140 1.00 71.81 104 GLN A CA 1
ATOM 783 C C . GLN A 1 104 ? 68.457 8.241 -109.633 1.00 71.81 104 GLN A C 1
ATOM 785 O O . GLN A 1 104 ? 67.403 8.647 -109.143 1.00 71.81 104 GLN A O 1
ATOM 790 N N . ARG A 1 105 ? 68.752 6.934 -109.702 1.00 72.44 105 ARG A N 1
ATOM 791 C CA . ARG A 1 105 ? 67.881 5.880 -109.145 1.00 72.44 105 ARG A CA 1
ATOM 792 C C . ARG A 1 105 ? 67.721 6.018 -107.635 1.00 72.44 105 ARG A C 1
ATOM 794 O O . ARG A 1 105 ? 66.610 5.898 -107.123 1.00 72.44 105 ARG A O 1
ATOM 801 N N . VAL A 1 106 ? 68.818 6.295 -106.932 1.00 75.38 106 VAL A N 1
ATOM 802 C CA . VAL A 1 106 ? 68.796 6.536 -105.490 1.00 75.38 106 VAL A CA 1
ATOM 803 C C . VAL A 1 106 ? 67.970 7.779 -105.176 1.00 75.38 106 VAL A C 1
ATOM 805 O O . VAL A 1 106 ? 67.095 7.697 -104.328 1.00 75.38 106 VAL A O 1
ATOM 808 N N . SER A 1 107 ? 68.163 8.891 -105.887 1.00 74.06 107 SER A N 1
ATOM 809 C CA . SER A 1 107 ? 67.405 10.128 -105.667 1.00 74.06 107 SER A CA 1
ATOM 810 C C . SER A 1 107 ? 65.896 9.946 -105.880 1.00 74.06 107 SER A C 1
ATOM 812 O O . SER A 1 107 ? 65.124 10.250 -104.973 1.00 74.06 107 SER A O 1
ATOM 814 N N . GLN A 1 108 ? 65.475 9.376 -107.015 1.00 77.62 108 GLN A N 1
ATOM 815 C CA . GLN A 1 108 ? 64.051 9.187 -107.335 1.00 77.62 108 GLN A CA 1
ATOM 816 C C . GLN A 1 108 ? 63.334 8.285 -106.324 1.00 77.62 108 GLN A C 1
ATOM 818 O O . GLN A 1 108 ? 62.238 8.601 -105.867 1.00 77.62 108 GLN A O 1
ATOM 823 N N . ASN A 1 109 ? 63.962 7.171 -105.944 1.00 79.88 109 ASN A N 1
ATOM 824 C CA . ASN A 1 109 ? 63.362 6.232 -105.002 1.00 79.88 109 ASN A CA 1
ATOM 825 C C . ASN A 1 109 ? 63.478 6.717 -103.545 1.00 79.88 109 ASN A C 1
ATOM 827 O O . ASN A 1 109 ? 62.621 6.385 -102.728 1.00 79.88 109 ASN A O 1
ATOM 831 N N . SER A 1 110 ? 64.495 7.518 -103.205 1.00 76.75 110 SER A N 1
ATOM 832 C CA . SER A 1 110 ? 64.675 8.037 -101.841 1.00 76.75 110 SER A CA 1
ATOM 833 C C . SER A 1 110 ? 63.681 9.142 -101.491 1.00 76.75 110 SER A C 1
ATOM 835 O O . SER A 1 110 ? 63.272 9.218 -100.339 1.00 76.75 110 SER A O 1
ATOM 837 N N . GLU A 1 111 ? 63.225 9.951 -102.455 1.00 78.00 111 GLU A N 1
ATOM 838 C CA . GLU A 1 111 ? 62.124 10.903 -102.223 1.00 78.00 111 GLU A CA 1
ATOM 839 C C . GLU A 1 111 ? 60.813 10.179 -101.879 1.00 78.00 111 GLU A C 1
ATOM 841 O O . GLU A 1 111 ? 60.116 10.549 -100.931 1.00 78.00 111 GLU A O 1
ATOM 846 N N . GLN A 1 112 ? 60.501 9.101 -102.606 1.00 81.25 112 GLN A N 1
ATOM 847 C CA . GLN A 1 112 ? 59.341 8.262 -102.310 1.00 81.25 112 GLN A CA 1
ATOM 848 C C . GLN A 1 112 ? 59.473 7.582 -100.938 1.00 81.25 112 GLN A C 1
ATOM 850 O O . GLN A 1 112 ? 58.515 7.568 -100.164 1.00 81.25 112 GLN A O 1
ATOM 855 N N . LEU A 1 113 ? 60.657 7.055 -100.616 1.00 81.88 113 LEU A N 1
ATOM 856 C CA . LEU A 1 113 ? 60.943 6.466 -99.307 1.00 81.88 113 LEU A CA 1
ATOM 857 C C . LEU A 1 113 ? 60.811 7.477 -98.175 1.00 81.88 113 LEU A C 1
ATOM 859 O O . LEU A 1 113 ? 60.270 7.133 -97.134 1.00 81.88 113 LEU A O 1
ATOM 863 N N . LEU A 1 114 ? 61.259 8.718 -98.370 1.00 83.44 114 LEU A N 1
ATOM 864 C CA . LEU A 1 114 ? 61.159 9.762 -97.355 1.00 83.44 114 LEU A CA 1
ATOM 865 C C . LEU A 1 114 ? 59.695 10.051 -97.004 1.00 83.44 114 LEU A C 1
ATOM 867 O O . LEU A 1 114 ? 59.341 10.112 -95.827 1.00 83.44 114 LEU A O 1
ATOM 871 N N . ALA A 1 115 ? 58.832 10.156 -98.020 1.00 84.75 115 ALA A N 1
ATOM 872 C CA . ALA A 1 115 ? 57.396 10.319 -97.819 1.00 84.75 115 ALA A CA 1
ATOM 873 C C . ALA A 1 115 ? 56.785 9.115 -97.078 1.00 84.75 115 ALA A C 1
ATOM 875 O O . ALA A 1 115 ? 56.064 9.293 -96.097 1.00 84.75 115 ALA A O 1
ATOM 876 N N . GLN A 1 116 ? 57.121 7.888 -97.492 1.00 83.62 116 GLN A N 1
ATOM 877 C CA . GLN A 1 116 ? 56.610 6.664 -96.864 1.00 83.62 116 GLN A CA 1
ATOM 878 C C . GLN A 1 116 ? 57.108 6.487 -95.418 1.00 83.62 116 GLN A C 1
ATOM 880 O O . GLN A 1 116 ? 56.318 6.163 -94.532 1.00 83.62 116 GLN A O 1
ATOM 885 N N . SER A 1 117 ? 58.391 6.735 -95.144 1.00 80.50 117 SER A N 1
ATOM 886 C CA . SER A 1 117 ? 58.968 6.686 -93.795 1.00 80.50 117 SER A CA 1
ATOM 887 C C . SER A 1 117 ? 58.397 7.784 -92.892 1.00 80.50 117 SER A C 1
ATOM 889 O O . SER A 1 117 ? 58.117 7.518 -91.724 1.00 80.50 117 SER A O 1
ATOM 891 N N . GLY A 1 118 ? 58.142 8.985 -93.425 1.00 81.44 118 GLY A N 1
ATOM 892 C CA . GLY A 1 118 ? 57.455 10.057 -92.697 1.00 81.44 118 GLY A CA 1
ATOM 893 C C . GLY A 1 118 ? 56.017 9.685 -92.322 1.00 81.44 118 GLY A C 1
ATOM 894 O O . GLY A 1 118 ? 55.585 9.916 -91.193 1.00 81.44 118 GLY A O 1
ATOM 895 N N . GLU A 1 119 ? 55.290 9.029 -93.230 1.00 84.19 119 GLU A N 1
ATOM 896 C CA . GLU A 1 119 ? 53.953 8.492 -92.954 1.00 84.19 119 GLU A CA 1
ATOM 897 C C . GLU A 1 119 ? 53.955 7.390 -91.884 1.00 84.19 119 GLU A C 1
ATOM 899 O O . GLU A 1 119 ? 53.016 7.308 -91.086 1.00 84.19 119 GLU A O 1
ATOM 904 N N . VAL A 1 120 ? 54.988 6.539 -91.853 1.00 82.31 120 VAL A N 1
ATOM 905 C CA . VAL A 1 120 ? 55.168 5.529 -90.798 1.00 82.31 120 VAL A CA 1
ATOM 906 C C . VAL A 1 120 ? 55.400 6.203 -89.448 1.00 82.31 120 VAL A C 1
ATOM 908 O O . VAL A 1 120 ? 54.712 5.860 -88.487 1.00 82.31 120 VAL A O 1
ATOM 911 N N . ALA A 1 121 ? 56.310 7.179 -89.372 1.00 81.12 121 ALA A N 1
ATOM 912 C CA . ALA A 1 121 ? 56.604 7.900 -88.134 1.00 81.12 121 ALA A CA 1
ATOM 913 C C . ALA A 1 121 ? 55.352 8.598 -87.571 1.00 81.12 121 ALA A C 1
ATOM 915 O O . ALA A 1 121 ? 54.987 8.366 -86.417 1.00 81.12 121 ALA A O 1
ATOM 916 N N . ALA A 1 122 ? 54.624 9.343 -88.411 1.00 82.12 122 ALA A N 1
ATOM 917 C CA . ALA A 1 122 ? 53.384 10.019 -88.020 1.00 82.12 122 ALA A CA 1
ATOM 918 C C . ALA A 1 122 ? 52.308 9.036 -87.524 1.00 82.12 122 ALA A C 1
ATOM 920 O O . ALA A 1 122 ? 51.618 9.293 -86.538 1.00 82.12 122 ALA A O 1
ATOM 921 N N . GLN A 1 123 ? 52.181 7.877 -88.173 1.00 80.19 123 GLN A N 1
ATOM 922 C CA . GLN A 1 123 ? 51.208 6.866 -87.771 1.00 80.19 123 GLN A CA 1
ATOM 923 C C . GLN A 1 123 ? 51.571 6.178 -86.449 1.00 80.19 123 GLN A C 1
ATOM 925 O O . GLN A 1 123 ? 50.692 5.895 -85.633 1.00 80.19 123 GLN A O 1
ATOM 930 N N . MET A 1 124 ? 52.854 5.897 -86.223 1.00 75.94 124 MET A N 1
ATOM 931 C CA . MET A 1 124 ? 53.317 5.323 -84.958 1.00 75.94 124 MET A CA 1
ATOM 932 C C . MET A 1 124 ? 53.159 6.323 -83.806 1.00 75.94 124 MET A C 1
ATOM 934 O O . MET A 1 124 ? 52.816 5.919 -82.690 1.00 75.94 124 MET A O 1
ATOM 938 N N . GLU A 1 125 ? 53.335 7.620 -84.069 1.00 79.06 125 GLU A N 1
ATOM 939 C CA . GLU A 1 125 ? 53.049 8.682 -83.106 1.00 79.06 125 GLU A CA 1
ATOM 940 C C . GLU A 1 125 ? 51.549 8.746 -82.767 1.00 79.06 125 GLU A C 1
ATOM 942 O O . GLU A 1 125 ? 51.181 8.708 -81.589 1.00 79.06 125 GLU A O 1
ATOM 947 N N . GLU A 1 126 ? 50.672 8.739 -83.777 1.00 78.88 126 GLU A N 1
ATOM 948 C CA . GLU A 1 126 ? 49.213 8.762 -83.602 1.00 78.88 126 GLU A CA 1
ATOM 949 C C . GLU A 1 126 ? 48.704 7.537 -82.818 1.00 78.88 126 GLU A C 1
ATOM 951 O O . GLU A 1 126 ? 47.928 7.679 -81.866 1.00 78.88 126 GLU A O 1
ATOM 956 N N . GLU A 1 127 ? 49.184 6.328 -83.137 1.00 75.50 127 GLU A N 1
ATOM 957 C CA . GLU A 1 127 ? 48.834 5.114 -82.387 1.00 75.50 127 GLU A CA 1
ATOM 958 C C . GLU A 1 127 ? 49.304 5.178 -80.926 1.00 75.50 127 GLU A C 1
ATOM 960 O O . GLU A 1 127 ? 48.586 4.747 -80.013 1.00 75.50 127 GLU A O 1
ATOM 965 N N . THR A 1 128 ? 50.494 5.729 -80.681 1.00 74.75 128 THR A N 1
ATOM 966 C CA . THR A 1 128 ? 51.056 5.853 -79.331 1.00 74.75 128 THR A CA 1
ATOM 967 C C . THR A 1 128 ? 50.276 6.879 -78.503 1.00 74.75 128 THR A C 1
ATOM 969 O O . THR A 1 128 ? 49.938 6.611 -77.342 1.00 74.75 128 THR A O 1
ATOM 972 N N . GLN A 1 129 ? 49.906 8.018 -79.094 1.00 76.00 129 GLN A N 1
ATOM 973 C CA . GLN A 1 129 ? 49.060 9.033 -78.458 1.00 76.00 129 GLN A CA 1
ATOM 974 C C . GLN A 1 129 ? 47.641 8.508 -78.177 1.00 76.00 129 GLN A C 1
ATOM 976 O O . GLN A 1 129 ? 47.112 8.685 -77.077 1.00 76.00 129 GLN A O 1
ATOM 981 N N . ALA A 1 130 ? 47.031 7.784 -79.120 1.00 76.56 130 ALA A N 1
ATOM 982 C CA . ALA A 1 130 ? 45.701 7.207 -78.934 1.00 76.56 130 ALA A CA 1
ATOM 983 C C . ALA A 1 130 ? 45.674 6.162 -77.803 1.00 76.56 130 ALA A C 1
ATOM 985 O O . ALA A 1 130 ? 44.777 6.177 -76.952 1.00 76.56 130 ALA A O 1
ATOM 986 N N . ARG A 1 131 ? 46.676 5.274 -77.738 1.00 72.75 131 ARG A N 1
ATOM 987 C CA . ARG A 1 131 ? 46.774 4.245 -76.686 1.00 72.75 131 ARG A CA 1
ATOM 988 C C . ARG A 1 131 ? 47.067 4.839 -75.310 1.00 72.75 131 ARG A C 1
ATOM 990 O O . ARG A 1 131 ? 46.463 4.407 -74.328 1.00 72.75 131 ARG A O 1
ATOM 997 N N . THR A 1 132 ? 47.943 5.838 -75.222 1.00 74.62 132 THR A N 1
ATOM 998 C CA . THR A 1 132 ? 48.216 6.535 -73.953 1.00 74.62 132 THR A CA 1
ATOM 999 C C . THR A 1 132 ? 46.988 7.299 -73.452 1.00 74.62 132 THR A C 1
ATOM 1001 O O . THR A 1 132 ? 46.657 7.202 -72.268 1.00 74.62 132 THR A O 1
ATOM 1004 N N . ALA A 1 133 ? 46.232 7.954 -74.340 1.00 77.12 133 ALA A N 1
ATOM 1005 C CA . ALA A 1 133 ? 44.971 8.610 -73.992 1.00 77.12 133 ALA A CA 1
ATOM 1006 C C . ALA A 1 133 ? 43.894 7.616 -73.513 1.00 77.12 133 ALA A C 1
ATOM 1008 O O . ALA A 1 133 ? 43.202 7.879 -72.524 1.00 77.12 133 ALA A O 1
ATOM 1009 N N . LEU A 1 134 ? 43.764 6.455 -74.169 1.00 79.25 134 LEU A N 1
ATOM 1010 C CA . LEU A 1 134 ? 42.866 5.378 -73.733 1.00 79.25 134 LEU A CA 1
ATOM 1011 C C . LEU A 1 134 ? 43.263 4.827 -72.356 1.00 79.25 134 LEU A C 1
ATOM 1013 O O . LEU A 1 134 ? 42.404 4.692 -71.480 1.00 79.25 134 LEU A O 1
ATOM 1017 N N . MET A 1 135 ? 44.556 4.578 -72.128 1.00 79.50 135 MET A N 1
ATOM 1018 C CA . MET A 1 135 ? 45.078 4.130 -70.834 1.00 79.50 135 MET A CA 1
ATOM 1019 C C . MET A 1 135 ? 44.777 5.156 -69.732 1.00 79.50 135 MET A C 1
ATOM 1021 O O . MET A 1 135 ? 44.237 4.798 -68.685 1.00 79.50 135 MET A O 1
ATOM 1025 N N . MET A 1 136 ? 45.014 6.444 -69.982 1.00 80.62 136 MET A N 1
ATOM 1026 C CA . MET A 1 136 ? 44.746 7.507 -69.010 1.00 80.62 136 MET A CA 1
ATOM 1027 C C . MET A 1 136 ? 43.247 7.653 -68.689 1.00 80.62 136 MET A C 1
ATOM 1029 O O . MET A 1 136 ? 42.880 7.791 -67.522 1.00 80.62 136 MET A O 1
ATOM 1033 N N . ARG A 1 137 ? 42.359 7.531 -69.688 1.00 79.88 137 ARG A N 1
ATOM 1034 C CA . ARG A 1 137 ? 40.899 7.501 -69.469 1.00 79.88 137 ARG A CA 1
ATOM 1035 C C . ARG A 1 137 ? 40.459 6.293 -68.641 1.00 79.88 137 ARG A C 1
ATOM 1037 O O . ARG A 1 137 ? 39.631 6.455 -67.747 1.00 79.88 137 ARG A O 1
ATOM 1044 N N . SER A 1 138 ? 41.018 5.106 -68.890 1.00 76.88 138 SER A N 1
ATOM 1045 C CA . SER A 1 138 ? 40.693 3.914 -68.092 1.00 76.88 138 SER A CA 1
ATOM 1046 C C . SER A 1 138 ? 41.125 4.044 -66.625 1.00 76.88 138 SER A C 1
ATOM 1048 O O . SER A 1 138 ? 40.364 3.659 -65.738 1.00 76.88 138 SER A O 1
ATOM 1050 N N . LEU A 1 139 ? 42.279 4.667 -66.350 1.00 84.12 139 LEU A N 1
ATOM 1051 C CA . LEU A 1 139 ? 42.750 4.927 -64.983 1.00 84.12 139 LEU A CA 1
ATOM 1052 C C . LEU A 1 139 ? 41.864 5.941 -64.249 1.00 84.12 139 LEU A C 1
ATOM 1054 O O . LEU A 1 139 ? 41.530 5.731 -63.084 1.00 84.12 139 LEU A O 1
ATOM 1058 N N . LEU A 1 140 ? 41.428 7.008 -64.929 1.00 86.00 140 LEU A N 1
ATOM 1059 C CA . LEU A 1 140 ? 40.485 7.973 -64.354 1.00 86.00 140 LEU A CA 1
ATOM 1060 C C . LEU A 1 140 ? 39.131 7.326 -64.036 1.00 86.00 140 LEU A C 1
ATOM 1062 O O . LEU A 1 140 ? 38.604 7.529 -62.944 1.00 86.00 140 LEU A O 1
ATOM 1066 N N . MET A 1 141 ? 38.594 6.502 -64.940 1.00 87.12 141 MET A N 1
ATOM 1067 C CA . MET A 1 141 ? 37.347 5.765 -64.698 1.00 87.12 141 MET A CA 1
ATOM 1068 C C . MET A 1 141 ? 37.475 4.802 -63.513 1.00 87.12 141 MET A C 1
ATOM 1070 O O . MET A 1 141 ? 36.570 4.740 -62.683 1.00 87.12 141 MET A O 1
ATOM 1074 N N . LEU A 1 142 ? 38.610 4.106 -63.381 1.00 88.12 142 LEU A N 1
ATOM 1075 C CA . LEU A 1 142 ? 38.886 3.239 -62.233 1.00 88.12 142 LEU A CA 1
ATOM 1076 C C . LEU A 1 142 ? 38.903 4.034 -60.917 1.00 88.12 142 LEU A C 1
ATOM 1078 O O . LEU A 1 142 ? 38.296 3.608 -59.935 1.00 88.12 142 LEU A O 1
ATOM 1082 N N . GLY A 1 143 ? 39.542 5.208 -60.906 1.00 85.44 143 GLY A N 1
ATOM 1083 C CA . GLY A 1 143 ? 39.562 6.100 -59.744 1.00 85.44 143 GLY A CA 1
ATOM 1084 C C . GLY A 1 143 ? 38.166 6.585 -59.351 1.00 85.44 143 GLY A C 1
ATOM 1085 O O . GLY A 1 143 ? 37.804 6.546 -58.176 1.00 85.44 143 GLY A O 1
ATOM 1086 N N . VAL A 1 144 ? 37.344 6.968 -60.332 1.00 92.00 144 VAL A N 1
ATOM 1087 C CA . VAL A 1 144 ? 35.949 7.373 -60.104 1.00 92.00 144 VAL A CA 1
ATOM 1088 C C . VAL A 1 144 ? 35.135 6.222 -59.512 1.00 92.00 144 VAL A C 1
ATOM 1090 O O . VAL A 1 144 ? 34.459 6.412 -58.501 1.00 92.00 144 VAL A O 1
ATOM 1093 N N . VAL A 1 145 ? 35.239 5.013 -60.076 1.00 92.06 145 VAL A N 1
ATOM 1094 C CA . VAL A 1 145 ? 34.572 3.817 -59.533 1.00 92.06 145 VAL A CA 1
ATOM 1095 C C . VAL A 1 145 ? 35.006 3.559 -58.091 1.00 92.06 145 VAL A C 1
ATOM 1097 O O . VAL A 1 145 ? 34.159 3.292 -57.242 1.00 92.06 145 VAL A O 1
ATOM 1100 N N . PHE A 1 146 ? 36.295 3.701 -57.783 1.00 92.25 146 PHE A N 1
ATOM 1101 C CA . PHE A 1 146 ? 36.805 3.508 -56.428 1.00 92.25 146 PHE A CA 1
ATOM 1102 C C . PHE A 1 146 ? 36.197 4.503 -55.429 1.00 92.25 146 PHE A C 1
ATOM 1104 O O . PHE A 1 146 ? 35.760 4.102 -54.351 1.00 92.25 146 PHE A O 1
ATOM 1111 N N . VAL A 1 147 ? 36.092 5.783 -55.802 1.00 93.69 147 VAL A N 1
ATOM 1112 C CA . VAL A 1 147 ? 35.443 6.813 -54.972 1.00 93.69 147 VAL A CA 1
ATOM 1113 C C . VAL A 1 147 ? 33.962 6.496 -54.755 1.00 93.69 147 VAL A C 1
ATOM 1115 O O . VAL A 1 147 ? 33.481 6.595 -53.627 1.00 93.69 147 VAL A O 1
ATOM 1118 N N . PHE A 1 148 ? 33.242 6.062 -55.794 1.00 93.12 148 PHE A N 1
ATOM 1119 C CA . PHE A 1 148 ? 31.836 5.671 -55.665 1.00 93.12 148 PHE A CA 1
ATOM 1120 C C . PHE A 1 148 ? 31.645 4.456 -54.758 1.00 93.12 148 PHE A C 1
ATOM 1122 O O . PHE A 1 148 ? 30.755 4.468 -53.911 1.00 93.12 148 PHE A O 1
ATOM 1129 N N . VAL A 1 149 ? 32.487 3.429 -54.893 1.00 92.44 149 VAL A N 1
ATOM 1130 C CA . VAL A 1 149 ? 32.446 2.246 -54.021 1.00 92.44 149 VAL A CA 1
ATOM 1131 C C . VAL A 1 149 ? 32.743 2.642 -52.578 1.00 92.44 149 VAL A C 1
ATOM 1133 O O . VAL A 1 149 ? 32.010 2.244 -51.675 1.00 92.44 149 VAL A O 1
ATOM 1136 N N . PHE A 1 150 ? 33.760 3.474 -52.348 1.00 93.75 150 PHE A N 1
ATOM 1137 C CA . PHE A 1 150 ? 34.092 3.956 -51.010 1.00 93.75 150 PHE A CA 1
ATOM 1138 C C . PHE A 1 150 ? 32.939 4.757 -50.388 1.00 93.75 150 PHE A C 1
ATOM 1140 O O . PHE A 1 150 ? 32.558 4.504 -49.246 1.00 93.75 150 PHE A O 1
ATOM 1147 N N . ALA A 1 151 ? 32.330 5.671 -51.148 1.00 92.44 151 ALA A N 1
ATOM 1148 C CA . ALA A 1 151 ? 31.174 6.443 -50.700 1.00 92.44 151 ALA A CA 1
ATOM 1149 C C . ALA A 1 151 ? 29.951 5.552 -50.415 1.00 92.44 151 ALA A C 1
ATOM 1151 O O . ALA A 1 151 ? 29.267 5.760 -49.414 1.00 92.44 151 ALA A O 1
ATOM 1152 N N . LEU A 1 152 ? 29.698 4.535 -51.247 1.00 92.69 152 LEU A N 1
ATOM 1153 C CA . LEU A 1 152 ? 28.612 3.571 -51.057 1.00 92.69 152 LEU A CA 1
ATOM 1154 C C . LEU A 1 152 ? 28.806 2.749 -49.780 1.00 92.69 152 LEU A C 1
ATOM 1156 O O . LEU A 1 152 ? 27.864 2.594 -49.004 1.00 92.69 152 LEU A O 1
ATOM 1160 N N . VAL A 1 153 ? 30.025 2.258 -49.537 1.00 91.94 153 VAL A N 1
ATOM 1161 C CA . VAL A 1 153 ? 30.365 1.517 -48.314 1.00 91.94 153 VAL A CA 1
ATOM 1162 C C . VAL A 1 153 ? 30.227 2.420 -47.092 1.00 91.94 153 VAL A C 1
ATOM 1164 O O . VAL A 1 153 ? 29.577 2.030 -46.126 1.00 91.94 153 VAL A O 1
ATOM 1167 N N . ALA A 1 154 ? 30.761 3.644 -47.138 1.00 89.88 154 ALA A N 1
ATOM 1168 C CA . ALA A 1 154 ? 30.628 4.603 -46.043 1.00 89.88 154 ALA A CA 1
ATOM 1169 C C . ALA A 1 154 ? 29.154 4.929 -45.738 1.00 89.88 154 ALA A C 1
ATOM 1171 O O . ALA A 1 154 ? 28.749 4.938 -44.575 1.00 89.88 154 ALA A O 1
ATOM 1172 N N . TRP A 1 155 ? 28.330 5.127 -46.771 1.00 92.00 155 TRP A N 1
ATOM 1173 C CA . TRP A 1 155 ? 26.890 5.347 -46.630 1.00 92.00 155 TRP A CA 1
ATOM 1174 C C . TRP A 1 155 ? 26.171 4.130 -46.035 1.00 92.00 155 TRP A C 1
ATOM 1176 O O . TRP A 1 155 ? 25.344 4.279 -45.136 1.00 92.00 155 TRP A O 1
ATOM 1186 N N . MET A 1 156 ? 26.512 2.922 -46.489 1.00 86.31 156 MET A N 1
ATOM 1187 C CA . MET A 1 156 ? 25.926 1.677 -45.994 1.00 86.31 156 MET A CA 1
ATOM 1188 C C . MET A 1 156 ? 26.291 1.420 -44.526 1.00 86.31 156 MET A C 1
ATOM 1190 O O . MET A 1 156 ? 25.414 1.076 -43.734 1.00 86.31 156 MET A O 1
ATOM 1194 N N . VAL A 1 157 ? 27.547 1.664 -44.135 1.00 87.81 157 VAL A N 1
ATOM 1195 C CA . VAL A 1 157 ? 27.994 1.586 -42.735 1.00 87.81 157 VAL A CA 1
ATOM 1196 C C . VAL A 1 157 ? 27.261 2.617 -41.882 1.00 87.81 157 VAL A C 1
ATOM 1198 O O . VAL A 1 157 ? 26.722 2.270 -40.833 1.00 87.81 157 VAL A O 1
ATOM 1201 N N . HIS A 1 158 ? 27.176 3.870 -42.336 1.00 85.56 158 HIS A N 1
ATOM 1202 C CA . HIS A 1 158 ? 26.474 4.913 -41.589 1.00 85.56 158 HIS A CA 1
ATOM 1203 C C . HIS A 1 158 ? 24.994 4.562 -41.370 1.00 85.56 158 HIS A C 1
ATOM 1205 O O . HIS A 1 158 ? 24.482 4.678 -40.257 1.00 85.56 158 HIS A O 1
ATOM 1211 N N . ARG A 1 159 ? 24.326 4.053 -42.412 1.00 83.50 159 ARG A N 1
ATOM 1212 C CA . ARG A 1 159 ? 22.934 3.597 -42.348 1.00 83.50 159 ARG A CA 1
ATOM 1213 C C . ARG A 1 159 ? 22.738 2.411 -41.397 1.00 83.50 159 ARG A C 1
ATOM 1215 O O . ARG A 1 159 ? 21.695 2.330 -40.757 1.00 83.50 159 ARG A O 1
ATOM 1222 N N . ALA A 1 160 ? 23.715 1.512 -41.292 1.00 80.56 160 ALA A N 1
ATOM 1223 C CA . ALA A 1 160 ? 23.639 0.339 -40.421 1.00 80.56 160 ALA A CA 1
ATOM 1224 C C . ALA A 1 160 ? 23.908 0.654 -38.936 1.00 80.56 160 ALA A C 1
ATOM 1226 O O . ALA A 1 160 ? 23.371 -0.024 -38.064 1.00 80.56 160 ALA A O 1
ATOM 1227 N N . VAL A 1 161 ? 24.720 1.674 -38.631 1.00 85.69 161 VAL A N 1
ATOM 1228 C CA . VAL A 1 161 ? 25.121 2.003 -37.247 1.00 85.69 161 VAL A CA 1
ATOM 1229 C C . VAL A 1 161 ? 24.086 2.864 -36.513 1.00 85.69 161 VAL A C 1
ATOM 1231 O O . VAL A 1 161 ? 23.941 2.728 -35.299 1.00 85.69 161 VAL A O 1
ATOM 1234 N N . GLN A 1 162 ? 23.335 3.720 -37.215 1.00 84.12 162 GLN A N 1
ATOM 1235 C CA . GLN A 1 162 ? 22.339 4.595 -36.576 1.00 84.12 162 GLN A CA 1
ATOM 1236 C C . GLN A 1 162 ? 21.305 3.844 -35.706 1.00 84.12 162 GLN A C 1
ATOM 1238 O O . GLN A 1 162 ? 21.130 4.234 -34.551 1.00 84.12 162 GLN A O 1
ATOM 1243 N N . PRO A 1 163 ? 20.652 2.757 -36.174 1.00 84.31 163 PRO A N 1
ATOM 1244 C CA . PRO A 1 163 ? 19.676 2.028 -35.359 1.00 84.31 163 PRO A CA 1
ATOM 1245 C C . PRO A 1 163 ? 20.293 1.407 -34.100 1.00 84.31 163 PRO A C 1
ATOM 1247 O O . PRO A 1 163 ? 19.663 1.390 -33.045 1.00 84.31 163 PRO A O 1
ATOM 1250 N N . VAL A 1 164 ? 21.547 0.952 -34.187 1.00 87.31 164 VAL A N 1
ATOM 1251 C CA . VAL A 1 164 ? 22.270 0.350 -33.058 1.00 87.31 164 VAL A CA 1
ATOM 1252 C C . VAL A 1 164 ? 22.478 1.369 -31.939 1.00 87.31 164 VAL A C 1
ATOM 1254 O O . VAL A 1 164 ? 22.285 1.042 -30.772 1.00 87.31 164 VAL A O 1
ATOM 1257 N N . GLN A 1 165 ? 22.809 2.619 -32.275 1.00 87.06 165 GLN A N 1
ATOM 1258 C CA . GLN A 1 165 ? 22.976 3.679 -31.275 1.00 87.06 165 GLN A CA 1
ATOM 1259 C C . GLN A 1 165 ? 21.668 3.989 -30.536 1.00 87.06 165 GLN A C 1
ATOM 1261 O O . GLN A 1 165 ? 21.694 4.191 -29.325 1.00 87.06 165 GLN A O 1
ATOM 1266 N N . ILE A 1 166 ? 20.528 3.960 -31.237 1.00 87.19 166 ILE A N 1
ATOM 1267 C CA . ILE A 1 166 ? 19.205 4.140 -30.619 1.00 87.19 166 ILE A CA 1
ATOM 1268 C C . ILE A 1 166 ? 18.927 3.007 -29.624 1.00 87.19 166 ILE A C 1
ATOM 1270 O O . ILE A 1 166 ? 18.498 3.269 -28.504 1.00 87.19 166 ILE A O 1
ATOM 1274 N N . MET A 1 167 ? 19.210 1.755 -29.999 1.00 88.25 167 MET A N 1
ATOM 1275 C CA . MET A 1 167 ? 19.009 0.600 -29.113 1.00 88.25 167 MET A CA 1
ATOM 1276 C C . MET A 1 167 ? 19.945 0.623 -27.897 1.00 88.25 167 MET A C 1
ATOM 1278 O O . MET A 1 167 ? 19.518 0.276 -26.800 1.00 88.25 167 MET A O 1
ATOM 1282 N N . ILE A 1 168 ? 21.198 1.067 -28.058 1.00 89.06 168 ILE A N 1
ATOM 1283 C CA . ILE A 1 168 ? 22.134 1.243 -26.935 1.00 89.06 168 ILE A CA 1
ATOM 1284 C C . ILE A 1 168 ? 21.611 2.301 -25.963 1.00 89.06 168 ILE A C 1
ATOM 1286 O O . ILE A 1 168 ? 21.562 2.038 -24.764 1.00 89.06 168 ILE A O 1
ATOM 1290 N N . ALA A 1 169 ? 21.183 3.462 -26.466 1.00 87.38 169 ALA A N 1
ATOM 1291 C CA . ALA A 1 169 ? 20.633 4.524 -25.625 1.00 87.38 169 ALA A CA 1
ATOM 1292 C C . ALA A 1 169 ? 19.381 4.054 -24.866 1.00 87.38 169 ALA A C 1
ATOM 1294 O O . ALA A 1 169 ? 19.208 4.359 -23.688 1.00 87.38 169 ALA A O 1
ATOM 1295 N N . LEU A 1 170 ? 18.542 3.249 -25.520 1.00 88.75 170 LEU A N 1
ATOM 1296 C CA . LEU A 1 170 ? 17.356 2.663 -24.909 1.00 88.75 170 LEU A CA 1
ATOM 1297 C C . LEU A 1 170 ? 17.704 1.656 -23.807 1.00 88.75 170 LEU A C 1
ATOM 1299 O O . LEU A 1 170 ? 17.153 1.713 -22.711 1.00 88.75 170 LEU A O 1
ATOM 1303 N N . ALA A 1 171 ? 18.655 0.758 -24.079 1.00 90.38 171 ALA A N 1
ATOM 1304 C CA . ALA A 1 171 ? 19.150 -0.197 -23.095 1.00 90.38 171 ALA A CA 1
ATOM 1305 C C . ALA A 1 171 ? 19.779 0.509 -21.886 1.00 90.38 171 ALA A C 1
ATOM 1307 O O . ALA A 1 171 ? 19.582 0.069 -20.753 1.00 90.38 171 ALA A O 1
ATOM 1308 N N . GLN A 1 172 ? 20.503 1.608 -22.119 1.00 91.06 172 GLN A N 1
ATOM 1309 C CA . GLN A 1 172 ? 21.075 2.444 -21.066 1.00 91.06 172 GLN A CA 1
ATOM 1310 C C . GLN A 1 172 ? 19.989 3.105 -20.222 1.00 91.06 172 GLN A C 1
ATOM 1312 O O . GLN A 1 172 ? 20.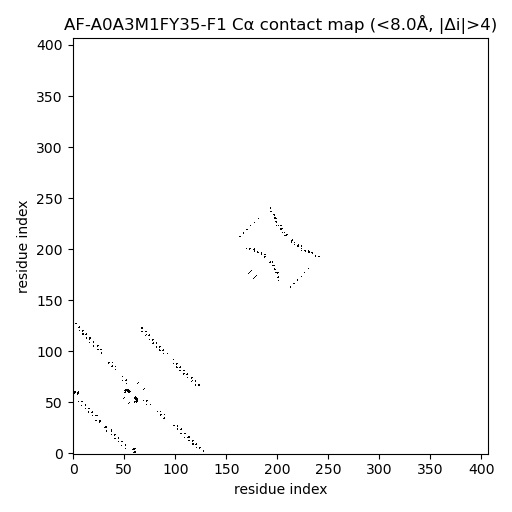037 2.966 -19.008 1.00 91.06 172 GLN A O 1
ATOM 1317 N N . SER A 1 173 ? 18.975 3.731 -20.825 1.00 89.94 173 SER A N 1
ATOM 1318 C CA . SER A 1 173 ? 17.875 4.354 -20.071 1.00 89.94 173 SER A CA 1
ATOM 1319 C C . SER A 1 173 ? 17.142 3.332 -19.190 1.00 89.94 173 SER A C 1
ATOM 1321 O O . SER A 1 173 ? 17.005 3.530 -17.984 1.00 89.94 173 SER A O 1
ATOM 1323 N N . VAL A 1 174 ? 16.825 2.151 -19.727 1.00 92.25 174 VAL A N 1
ATOM 1324 C CA . VAL A 1 174 ? 16.217 1.066 -18.938 1.00 92.25 174 VAL A CA 1
ATOM 1325 C C . VAL A 1 174 ? 17.125 0.603 -17.788 1.00 92.25 174 VAL A C 1
ATOM 1327 O O . VAL A 1 174 ? 16.660 0.383 -16.668 1.00 92.25 174 VAL A O 1
ATOM 1330 N N . THR A 1 175 ? 18.421 0.423 -18.052 1.00 92.88 175 THR A N 1
ATOM 1331 C CA . THR A 1 175 ? 19.362 -0.185 -17.093 1.00 92.88 175 THR A CA 1
ATOM 1332 C C . THR A 1 175 ? 19.858 0.801 -16.037 1.00 92.88 175 THR A C 1
ATOM 1334 O O . THR A 1 175 ? 20.113 0.403 -14.901 1.00 92.88 175 THR A O 1
ATOM 1337 N N . GLU A 1 176 ? 20.012 2.073 -16.389 1.00 93.31 176 GLU A N 1
ATOM 1338 C CA . GLU A 1 176 ? 20.570 3.112 -15.520 1.00 93.31 176 GLU A CA 1
ATOM 1339 C C . GLU A 1 176 ? 19.481 3.917 -14.798 1.00 93.31 176 GLU A C 1
ATOM 1341 O O . GLU A 1 176 ? 19.738 4.442 -13.712 1.00 93.31 176 GLU A O 1
ATOM 1346 N N . GLU A 1 177 ? 18.255 3.957 -15.331 1.00 90.75 177 GLU A N 1
ATOM 1347 C CA . GLU A 1 177 ? 17.161 4.764 -14.784 1.00 90.75 177 GLU A CA 1
ATOM 1348 C C . GLU A 1 177 ? 16.007 3.904 -14.249 1.00 90.75 177 GLU A C 1
ATOM 1350 O O . GLU A 1 177 ? 15.788 3.865 -13.031 1.00 90.75 177 GLU A O 1
ATOM 1355 N N . ASP A 1 178 ? 15.320 3.150 -15.115 1.00 94.06 178 ASP A N 1
ATOM 1356 C CA . ASP A 1 178 ? 14.065 2.470 -14.755 1.00 94.06 178 ASP A CA 1
ATOM 1357 C C . ASP A 1 178 ? 14.263 1.284 -13.804 1.00 94.06 178 ASP A C 1
ATOM 1359 O O . ASP A 1 178 ? 13.614 1.190 -12.755 1.00 94.06 178 ASP A O 1
ATOM 1363 N N . VAL A 1 179 ? 15.181 0.369 -14.128 1.00 94.06 179 VAL A N 1
ATOM 1364 C CA . VAL A 1 179 ? 15.457 -0.806 -13.285 1.00 94.06 179 VAL A CA 1
ATOM 1365 C C . VAL A 1 179 ? 15.994 -0.384 -11.907 1.00 94.06 179 VAL A C 1
ATOM 1367 O O . VAL A 1 179 ? 15.500 -0.890 -10.892 1.00 94.06 179 VAL A O 1
ATOM 1370 N N . PRO A 1 180 ? 16.942 0.568 -11.795 1.00 94.62 180 PRO A N 1
ATOM 1371 C CA . PRO A 1 180 ? 17.373 1.087 -10.501 1.00 94.62 180 PRO A CA 1
ATOM 1372 C C . PRO A 1 180 ? 16.284 1.853 -9.746 1.00 94.62 180 PRO A C 1
ATOM 1374 O O . PRO A 1 180 ? 16.293 1.829 -8.514 1.00 94.62 180 PRO A O 1
ATOM 1377 N N . ALA A 1 181 ? 15.362 2.540 -10.429 1.00 93.00 181 ALA A N 1
ATOM 1378 C CA . ALA A 1 181 ? 14.208 3.168 -9.786 1.00 93.00 181 ALA A CA 1
ATOM 1379 C C . ALA A 1 181 ? 13.290 2.119 -9.144 1.00 93.00 181 ALA A C 1
ATOM 1381 O O . ALA A 1 181 ? 12.991 2.225 -7.952 1.00 93.00 181 ALA A O 1
ATOM 1382 N N . LEU A 1 182 ? 12.939 1.058 -9.878 1.00 93.38 182 LEU A N 1
ATOM 1383 C CA . LEU A 1 182 ? 12.137 -0.047 -9.348 1.00 93.38 182 LEU A CA 1
ATOM 1384 C C . LEU A 1 182 ? 12.847 -0.761 -8.187 1.00 93.38 182 LEU A C 1
ATOM 1386 O O . LEU A 1 182 ? 12.237 -1.020 -7.151 1.00 93.38 182 LEU A O 1
ATOM 1390 N N . ARG A 1 183 ? 14.155 -1.022 -8.315 1.00 94.56 183 ARG A N 1
ATOM 1391 C CA . ARG A 1 183 ? 14.964 -1.614 -7.237 1.00 94.56 183 ARG A CA 1
ATOM 1392 C C . ARG A 1 183 ? 14.931 -0.762 -5.969 1.00 94.56 183 ARG A C 1
ATOM 1394 O O . ARG A 1 183 ? 14.670 -1.297 -4.898 1.00 94.56 183 ARG A O 1
ATOM 1401 N N . ARG A 1 184 ? 15.176 0.551 -6.074 1.00 93.94 184 ARG A N 1
ATOM 1402 C CA . ARG A 1 184 ? 15.144 1.470 -4.920 1.00 93.94 184 ARG A CA 1
ATOM 1403 C C . ARG A 1 184 ? 13.773 1.496 -4.255 1.00 93.94 184 ARG A C 1
ATOM 1405 O O . ARG A 1 184 ? 13.693 1.512 -3.033 1.00 93.94 184 ARG A O 1
ATOM 1412 N N . ALA A 1 185 ? 12.706 1.468 -5.046 1.00 93.31 185 ALA A N 1
ATOM 1413 C CA . ALA A 1 185 ? 11.352 1.423 -4.518 1.00 93.31 185 ALA A CA 1
ATOM 1414 C C . ALA A 1 185 ? 11.092 0.123 -3.738 1.00 93.31 185 ALA A C 1
ATOM 1416 O O . ALA A 1 185 ? 10.636 0.175 -2.599 1.00 93.31 185 ALA A O 1
ATOM 1417 N N . LEU A 1 186 ? 11.497 -1.031 -4.276 1.00 93.31 186 LEU A N 1
ATOM 1418 C CA . LEU A 1 186 ? 11.422 -2.312 -3.564 1.00 93.31 186 LEU A CA 1
ATOM 1419 C C . LEU A 1 186 ? 12.292 -2.339 -2.292 1.00 93.31 186 LEU A C 1
ATOM 1421 O O . LEU A 1 186 ? 11.863 -2.871 -1.270 1.00 93.31 186 LEU A O 1
ATOM 1425 N N . GLU A 1 187 ? 13.487 -1.742 -2.315 1.00 94.88 187 GLU A N 1
ATOM 1426 C CA . GLU A 1 187 ? 14.341 -1.592 -1.127 1.00 94.88 187 GLU A CA 1
ATOM 1427 C C . GLU A 1 187 ? 13.691 -0.700 -0.055 1.00 94.88 187 GLU A C 1
ATOM 1429 O O . GLU A 1 187 ? 13.799 -0.989 1.138 1.00 94.88 187 GLU A O 1
ATOM 1434 N N . ASN A 1 188 ? 13.004 0.369 -0.461 1.00 92.88 188 ASN A N 1
ATOM 1435 C CA . ASN A 1 188 ? 12.257 1.245 0.442 1.00 92.88 188 ASN A CA 1
ATOM 1436 C C . ASN A 1 188 ? 11.044 0.525 1.038 1.00 92.88 188 ASN A C 1
ATOM 1438 O O . ASN A 1 188 ? 10.855 0.564 2.254 1.00 92.88 188 ASN A O 1
ATOM 1442 N N . LEU A 1 189 ? 10.301 -0.229 0.223 1.00 93.06 189 LEU A N 1
ATOM 1443 C CA . LEU A 1 189 ? 9.222 -1.095 0.693 1.00 93.06 189 LEU A CA 1
ATOM 1444 C C . LEU A 1 189 ? 9.734 -2.116 1.722 1.00 93.06 189 LEU A C 1
ATOM 1446 O O . LEU A 1 189 ? 9.110 -2.300 2.764 1.00 93.06 189 LEU A O 1
ATOM 1450 N N . ALA A 1 190 ? 10.897 -2.732 1.486 1.00 92.19 190 ALA A N 1
ATOM 1451 C CA . ALA A 1 190 ? 11.513 -3.659 2.439 1.00 92.19 190 ALA A CA 1
ATOM 1452 C C . ALA A 1 190 ? 11.905 -2.989 3.771 1.00 92.19 190 ALA A C 1
ATOM 1454 O O . ALA A 1 190 ? 11.946 -3.649 4.807 1.00 92.19 190 ALA A O 1
ATOM 1455 N N . LYS A 1 191 ? 12.163 -1.676 3.760 1.00 94.44 191 LYS A N 1
ATOM 1456 C CA . LYS A 1 191 ? 12.390 -0.855 4.962 1.00 94.44 191 LYS A CA 1
ATOM 1457 C C . LYS A 1 191 ? 11.091 -0.325 5.585 1.00 94.44 191 LYS A C 1
ATOM 1459 O O . LYS A 1 191 ? 11.155 0.354 6.606 1.00 94.44 191 LYS A O 1
ATOM 1464 N N . GLY A 1 192 ? 9.935 -0.631 4.995 1.00 91.19 192 GLY A N 1
ATOM 1465 C CA . GLY A 1 192 ? 8.620 -0.185 5.454 1.00 91.19 192 GLY A CA 1
ATOM 1466 C C . GLY A 1 192 ? 8.232 1.225 5.005 1.00 91.19 192 GLY A C 1
ATOM 1467 O O . GLY A 1 192 ? 7.238 1.759 5.491 1.00 91.19 192 GLY A O 1
ATOM 1468 N N . ASP A 1 193 ? 8.984 1.841 4.091 1.00 92.75 193 ASP A N 1
ATOM 1469 C CA . ASP A 1 193 ? 8.597 3.120 3.502 1.00 92.75 193 ASP A CA 1
ATOM 1470 C C . ASP A 1 193 ? 7.549 2.889 2.409 1.00 92.75 193 ASP A C 1
ATOM 1472 O O . ASP A 1 193 ? 7.857 2.409 1.315 1.00 92.75 193 ASP A O 1
ATOM 1476 N N . LEU A 1 194 ? 6.299 3.242 2.731 1.00 90.12 194 LEU A N 1
ATOM 1477 C CA . LEU A 1 194 ? 5.149 3.083 1.846 1.00 90.12 194 LEU A CA 1
ATOM 1478 C C . LEU A 1 194 ? 4.861 4.305 0.953 1.00 90.12 194 LEU A C 1
ATOM 1480 O O . LEU A 1 194 ? 3.806 4.379 0.329 1.00 90.12 194 LEU A O 1
ATOM 1484 N N . THR A 1 195 ? 5.752 5.298 0.919 1.00 88.44 195 THR A N 1
ATOM 1485 C CA . THR A 1 195 ? 5.487 6.585 0.247 1.00 88.44 195 THR A CA 1
ATOM 1486 C C . THR A 1 195 ? 6.054 6.671 -1.168 1.00 88.44 195 THR A C 1
ATOM 1488 O O . THR A 1 195 ? 5.654 7.537 -1.948 1.00 88.44 195 THR A O 1
ATOM 1491 N N . GLY A 1 196 ? 6.975 5.771 -1.518 1.00 86.56 196 GLY A N 1
ATOM 1492 C CA . GLY A 1 196 ? 7.636 5.766 -2.819 1.00 86.56 196 GLY A CA 1
ATOM 1493 C C . GLY A 1 196 ? 6.700 5.395 -3.972 1.00 86.56 196 GLY A C 1
ATOM 1494 O O . GLY A 1 196 ? 5.931 4.440 -3.873 1.00 86.56 196 GLY A O 1
ATOM 1495 N N . GLN A 1 197 ? 6.831 6.110 -5.091 1.00 90.50 197 GLN A N 1
ATOM 1496 C CA . GLN A 1 197 ? 6.175 5.796 -6.363 1.00 90.50 197 GLN A CA 1
ATOM 1497 C C . GLN A 1 197 ? 7.222 5.471 -7.428 1.00 90.50 197 GLN A C 1
ATOM 1499 O O . GLN A 1 197 ? 8.310 6.051 -7.436 1.00 90.50 197 GLN A O 1
ATOM 1504 N N . VAL A 1 198 ? 6.887 4.550 -8.329 1.00 94.12 198 VAL A N 1
ATOM 1505 C CA . VAL A 1 198 ? 7.727 4.188 -9.477 1.00 94.12 198 VAL A CA 1
ATOM 1506 C C . VAL A 1 198 ? 7.068 4.679 -10.753 1.00 94.12 198 VAL A C 1
ATOM 1508 O O . VAL A 1 198 ? 5.886 4.424 -10.981 1.00 94.12 198 VAL A O 1
ATOM 1511 N N . GLN A 1 199 ? 7.844 5.346 -11.601 1.00 91.81 199 GLN A N 1
ATOM 1512 C CA . GLN A 1 199 ? 7.439 5.728 -12.944 1.00 91.81 199 GLN A CA 1
ATOM 1513 C C . GLN A 1 199 ? 8.545 5.330 -13.916 1.00 91.81 199 GLN A C 1
ATOM 1515 O O . GLN A 1 199 ? 9.722 5.525 -13.621 1.00 91.81 199 GLN A O 1
ATOM 1520 N N . VAL A 1 200 ? 8.150 4.740 -15.040 1.00 93.50 200 VAL A N 1
ATOM 1521 C CA . VAL A 1 200 ? 9.059 4.375 -16.128 1.00 93.50 200 VAL A CA 1
ATOM 1522 C C . VAL A 1 200 ? 9.284 5.621 -16.979 1.00 93.50 200 VAL A C 1
ATOM 1524 O O . VAL A 1 200 ? 8.319 6.196 -17.485 1.00 93.50 200 VAL A O 1
ATOM 1527 N N . ALA A 1 201 ? 10.534 6.070 -17.078 1.00 90.50 201 ALA A N 1
ATOM 1528 C CA . ALA A 1 201 ? 10.924 7.279 -17.799 1.00 90.50 201 ALA A CA 1
ATOM 1529 C C . ALA A 1 201 ? 11.216 7.007 -19.283 1.00 90.50 201 ALA A C 1
ATOM 1531 O O . ALA A 1 201 ? 11.055 7.904 -20.114 1.00 90.50 201 ALA A O 1
ATOM 1532 N N . THR A 1 202 ? 11.618 5.779 -19.626 1.00 89.81 202 THR A N 1
ATOM 1533 C CA . THR A 1 202 ? 12.012 5.424 -20.994 1.00 89.81 202 THR A CA 1
ATOM 1534 C C . THR A 1 202 ? 10.851 5.570 -21.989 1.00 89.81 202 THR A C 1
ATOM 1536 O O . THR A 1 202 ? 9.811 4.919 -21.863 1.00 89.81 202 THR A O 1
ATOM 1539 N N . GLU A 1 203 ? 11.042 6.379 -23.040 1.00 89.94 203 GLU A N 1
ATOM 1540 C CA . GLU A 1 203 ? 10.085 6.489 -24.149 1.00 89.94 203 GLU A CA 1
ATOM 1541 C C . GLU A 1 203 ? 10.236 5.319 -25.136 1.00 89.94 203 GLU A C 1
ATOM 1543 O O . GLU A 1 203 ? 11.335 4.866 -25.460 1.00 89.94 203 GLU A O 1
ATOM 1548 N N . ARG A 1 204 ? 9.105 4.852 -25.670 1.00 91.38 204 ARG A N 1
ATOM 1549 C CA . ARG A 1 204 ? 9.060 3.813 -26.705 1.00 91.38 204 ARG A CA 1
ATOM 1550 C C . ARG A 1 204 ? 9.705 4.289 -28.002 1.00 91.38 204 ARG A C 1
ATOM 1552 O O . ARG A 1 204 ? 9.437 5.387 -28.494 1.00 91.38 204 ARG A O 1
ATOM 1559 N N . VAL A 1 205 ? 10.470 3.408 -28.635 1.00 89.44 205 VAL A N 1
ATOM 1560 C CA . VAL A 1 205 ? 11.124 3.716 -29.906 1.00 89.44 205 VAL A CA 1
ATOM 1561 C C . VAL A 1 205 ? 10.144 3.570 -31.066 1.00 89.44 205 VAL A C 1
ATOM 1563 O O . VAL A 1 205 ? 9.557 2.510 -31.289 1.00 89.44 205 VAL A O 1
ATOM 1566 N N . LYS A 1 206 ? 10.014 4.638 -31.860 1.00 86.38 206 LYS A N 1
ATOM 1567 C CA . LYS A 1 206 ? 9.234 4.677 -33.108 1.00 86.38 206 LYS A CA 1
ATOM 1568 C C . LYS A 1 206 ? 10.120 4.310 -34.300 1.00 86.38 206 LYS A C 1
ATOM 1570 O O . LYS A 1 206 ? 10.422 5.150 -35.144 1.00 86.38 206 LYS A O 1
ATOM 1575 N N . PHE A 1 207 ? 10.561 3.056 -34.354 1.00 85.00 207 PHE A N 1
ATOM 1576 C CA . PHE A 1 207 ? 11.403 2.541 -35.435 1.00 85.00 207 PHE A CA 1
ATOM 1577 C C . PHE A 1 207 ? 10.686 1.410 -36.175 1.00 85.00 207 PHE A C 1
ATOM 1579 O O . PHE A 1 207 ? 10.544 0.303 -35.665 1.00 85.00 207 PHE A O 1
ATOM 1586 N N . ASN A 1 208 ? 10.222 1.708 -37.390 1.00 79.81 208 ASN A N 1
ATOM 1587 C CA . ASN A 1 208 ? 9.449 0.787 -38.221 1.00 79.81 208 ASN A CA 1
ATOM 1588 C C . ASN A 1 208 ? 10.319 0.246 -39.360 1.00 79.81 208 ASN A C 1
ATOM 1590 O O . ASN A 1 208 ? 10.218 0.700 -40.501 1.00 79.81 208 ASN A O 1
ATOM 1594 N N . ALA A 1 209 ? 11.172 -0.725 -39.047 1.00 85.12 209 ALA A N 1
ATOM 1595 C CA . ALA A 1 209 ? 11.890 -1.514 -40.042 1.00 85.12 209 ALA A CA 1
ATOM 1596 C C . ALA A 1 209 ? 11.385 -2.964 -40.032 1.00 85.12 209 ALA A C 1
ATOM 1598 O O . ALA A 1 209 ? 10.841 -3.439 -39.039 1.00 85.12 209 ALA A O 1
ATOM 1599 N N . ARG A 1 210 ? 11.519 -3.662 -41.163 1.00 87.19 210 ARG A N 1
ATOM 1600 C CA . ARG A 1 210 ? 11.140 -5.085 -41.299 1.00 87.19 210 ARG A CA 1
ATOM 1601 C C . ARG A 1 210 ? 12.335 -6.033 -41.169 1.00 87.19 210 ARG A C 1
ATOM 1603 O O . ARG A 1 210 ? 12.213 -7.213 -41.472 1.00 87.19 210 ARG A O 1
ATOM 1610 N N . ASP A 1 211 ? 13.477 -5.494 -40.775 1.00 87.69 211 ASP A N 1
ATOM 1611 C CA . ASP A 1 211 ? 14.722 -6.214 -40.548 1.00 87.69 211 ASP A CA 1
ATOM 1612 C C . ASP A 1 211 ? 14.869 -6.596 -39.063 1.00 87.69 211 ASP A C 1
ATOM 1614 O O . ASP A 1 211 ? 13.958 -6.427 -38.244 1.00 87.69 211 ASP A O 1
ATOM 1618 N N . GLU A 1 212 ? 16.031 -7.134 -38.711 1.00 89.19 212 GLU A N 1
ATOM 1619 C CA . GLU A 1 212 ? 16.396 -7.525 -37.352 1.00 89.19 212 GLU A CA 1
ATOM 1620 C C . GLU A 1 212 ? 16.387 -6.331 -36.383 1.00 89.19 212 GLU A C 1
ATOM 1622 O O . GLU A 1 212 ? 16.062 -6.491 -35.205 1.00 89.19 212 GLU A O 1
ATOM 1627 N N . MET A 1 213 ? 16.674 -5.119 -36.871 1.00 88.00 213 MET A N 1
ATOM 1628 C CA . MET A 1 213 ? 16.656 -3.904 -36.050 1.00 88.00 213 MET A CA 1
ATOM 1629 C C . MET A 1 213 ? 15.225 -3.523 -35.659 1.00 88.00 213 MET A C 1
ATOM 1631 O O . MET A 1 213 ? 14.975 -3.127 -34.521 1.00 88.00 213 MET A O 1
ATOM 1635 N N . GLY A 1 214 ? 14.263 -3.696 -36.571 1.00 88.88 214 GLY A N 1
ATOM 1636 C CA . GLY A 1 214 ? 12.840 -3.533 -36.267 1.00 88.88 214 GLY A CA 1
ATOM 1637 C C . GLY A 1 214 ? 12.332 -4.526 -35.220 1.00 88.88 214 GLY A C 1
ATOM 1638 O O . GLY A 1 214 ? 11.583 -4.149 -34.317 1.00 88.88 214 GLY A O 1
ATOM 1639 N N . GLN A 1 215 ? 12.782 -5.782 -35.290 1.00 91.00 215 GLN A N 1
ATOM 1640 C CA . GLN A 1 215 ? 12.448 -6.799 -34.284 1.00 91.00 215 GLN A CA 1
ATOM 1641 C C . GLN A 1 215 ? 13.034 -6.453 -32.910 1.00 91.00 215 GLN A C 1
ATOM 1643 O O . GLN A 1 215 ? 12.330 -6.547 -31.906 1.00 91.00 215 GLN A O 1
ATOM 1648 N N . MET A 1 216 ? 14.286 -5.985 -32.860 1.00 90.50 216 MET A N 1
ATOM 1649 C CA . MET A 1 216 ? 14.919 -5.537 -31.617 1.00 90.50 216 MET A CA 1
ATOM 1650 C C . MET A 1 216 ? 14.163 -4.357 -30.990 1.00 90.50 216 MET A C 1
ATOM 1652 O O . MET A 1 216 ? 13.874 -4.386 -29.794 1.00 90.50 216 MET A O 1
ATOM 1656 N N . ALA A 1 217 ? 13.760 -3.364 -31.790 1.00 91.25 217 ALA A N 1
ATOM 1657 C CA . ALA A 1 217 ? 12.953 -2.241 -31.310 1.00 91.25 217 ALA A CA 1
ATOM 1658 C C . ALA A 1 217 ? 11.601 -2.700 -30.732 1.00 91.25 217 ALA A C 1
ATOM 1660 O O . ALA A 1 217 ? 11.188 -2.229 -29.673 1.00 91.25 217 ALA A O 1
ATOM 1661 N N . ALA A 1 218 ? 10.931 -3.658 -31.383 1.00 91.75 218 ALA A N 1
ATOM 1662 C CA . ALA A 1 218 ? 9.687 -4.232 -30.876 1.00 91.75 218 ALA A CA 1
ATOM 1663 C C . ALA A 1 218 ? 9.886 -4.976 -29.542 1.00 91.75 218 ALA A C 1
ATOM 1665 O O . ALA A 1 218 ? 9.076 -4.820 -28.629 1.00 91.75 218 ALA A O 1
ATOM 1666 N N . MET A 1 219 ? 10.976 -5.737 -29.400 1.00 91.50 219 MET A N 1
ATOM 1667 C CA . MET A 1 219 ? 11.315 -6.428 -28.151 1.00 91.50 219 MET A CA 1
ATOM 1668 C C . MET A 1 219 ? 11.588 -5.451 -27.005 1.00 91.50 219 MET A C 1
ATOM 1670 O O . MET A 1 219 ? 11.107 -5.668 -25.894 1.00 91.50 219 MET A O 1
ATOM 1674 N N . PHE A 1 220 ? 12.316 -4.362 -27.261 1.00 92.12 220 PHE A N 1
ATOM 1675 C CA . PHE A 1 220 ? 12.538 -3.337 -26.244 1.00 92.12 220 PHE A CA 1
ATOM 1676 C C . PHE A 1 220 ? 11.255 -2.603 -25.859 1.00 92.12 220 PHE A C 1
ATOM 1678 O O . PHE A 1 220 ? 11.026 -2.381 -24.675 1.00 92.12 220 PHE A O 1
ATOM 1685 N N . ASN A 1 221 ? 10.394 -2.266 -26.822 1.00 93.38 221 ASN A N 1
ATOM 1686 C CA . ASN A 1 221 ? 9.096 -1.667 -26.511 1.00 93.38 221 ASN A CA 1
ATOM 1687 C C . ASN A 1 221 ? 8.250 -2.603 -25.635 1.00 93.38 221 ASN A C 1
ATOM 1689 O O . ASN A 1 221 ? 7.684 -2.152 -24.646 1.00 93.38 221 ASN A O 1
ATOM 1693 N N . ALA A 1 222 ? 8.243 -3.908 -25.928 1.00 94.56 222 ALA A N 1
ATOM 1694 C CA . ALA A 1 222 ? 7.578 -4.891 -25.077 1.00 94.56 222 ALA A CA 1
ATOM 1695 C C . ALA A 1 222 ? 8.198 -4.960 -23.669 1.00 94.56 222 ALA A C 1
ATOM 1697 O O . ALA A 1 222 ? 7.477 -5.131 -22.690 1.00 94.56 222 ALA A O 1
ATOM 1698 N N . LEU A 1 223 ? 9.519 -4.803 -23.539 1.00 93.94 223 LEU A N 1
ATOM 1699 C CA . LEU A 1 223 ? 10.189 -4.725 -22.239 1.00 93.94 223 LEU A CA 1
ATOM 1700 C C . LEU A 1 223 ? 9.769 -3.470 -21.456 1.00 93.94 223 LEU A C 1
ATOM 1702 O O . LEU A 1 223 ? 9.476 -3.577 -20.267 1.00 93.94 223 LEU A O 1
ATOM 1706 N N . ILE A 1 224 ? 9.688 -2.310 -22.114 1.00 94.44 224 ILE A N 1
ATOM 1707 C CA . ILE A 1 224 ? 9.196 -1.058 -21.513 1.00 94.44 224 ILE A CA 1
ATOM 1708 C C . ILE A 1 224 ? 7.744 -1.231 -21.051 1.00 94.44 224 ILE A C 1
ATOM 1710 O O . ILE A 1 224 ? 7.422 -0.872 -19.921 1.00 94.44 224 ILE A O 1
ATOM 1714 N N . ASP A 1 225 ? 6.890 -1.858 -21.866 1.00 95.44 225 ASP A N 1
ATOM 1715 C CA . ASP A 1 225 ? 5.501 -2.157 -21.496 1.00 95.44 225 ASP A CA 1
ATOM 1716 C C . ASP A 1 225 ? 5.425 -3.031 -20.231 1.00 95.44 225 ASP A C 1
ATOM 1718 O O . ASP A 1 225 ? 4.621 -2.772 -19.334 1.00 95.44 225 ASP A O 1
ATOM 1722 N N . GLN A 1 226 ? 6.281 -4.054 -20.118 1.00 95.81 226 GLN A N 1
ATOM 1723 C CA . GLN A 1 226 ? 6.339 -4.906 -18.924 1.00 95.81 226 GLN A CA 1
ATOM 1724 C C . GLN A 1 226 ? 6.825 -4.144 -17.686 1.00 95.81 226 GLN A C 1
ATOM 1726 O O . GLN A 1 226 ? 6.291 -4.353 -16.595 1.00 95.81 226 GLN A O 1
ATOM 1731 N N . LEU A 1 227 ? 7.800 -3.244 -17.837 1.00 95.06 227 LEU A N 1
ATOM 1732 C CA . LEU A 1 227 ? 8.247 -2.383 -16.741 1.00 95.06 227 LEU A CA 1
ATOM 1733 C C . LEU A 1 227 ? 7.143 -1.422 -16.294 1.00 95.06 227 LEU A C 1
ATOM 1735 O O . LEU A 1 227 ? 6.964 -1.225 -15.094 1.00 95.06 227 LEU A O 1
ATOM 1739 N N . GLU A 1 228 ? 6.371 -0.866 -17.226 1.00 95.44 228 GLU A N 1
ATOM 1740 C CA . GLU A 1 228 ? 5.265 0.043 -16.912 1.00 95.44 228 GLU A CA 1
ATOM 1741 C C . GLU A 1 228 ? 4.130 -0.687 -16.180 1.00 95.44 228 GLU A C 1
ATOM 1743 O O . GLU A 1 228 ? 3.600 -0.184 -15.183 1.00 95.44 228 GLU A O 1
ATOM 1748 N N . LEU A 1 229 ? 3.809 -1.914 -16.602 1.00 96.06 229 LEU A N 1
ATOM 1749 C CA . LEU A 1 229 ? 2.868 -2.781 -15.891 1.00 96.06 229 LEU A CA 1
ATOM 1750 C C . LEU A 1 229 ? 3.367 -3.126 -14.484 1.00 96.06 229 LEU A C 1
ATOM 1752 O O . LEU A 1 229 ? 2.590 -3.058 -13.529 1.00 96.06 229 LEU A O 1
ATOM 1756 N N . ALA A 1 230 ? 4.653 -3.451 -14.331 1.00 94.81 230 ALA A N 1
ATOM 1757 C CA . ALA A 1 230 ? 5.254 -3.734 -13.030 1.00 94.81 230 ALA A CA 1
ATOM 1758 C C . ALA A 1 230 ? 5.230 -2.504 -12.106 1.00 94.81 230 ALA A C 1
ATOM 1760 O O . ALA A 1 230 ? 4.839 -2.622 -10.944 1.00 94.81 230 ALA A O 1
ATOM 1761 N N . ALA A 1 231 ? 5.577 -1.321 -12.622 1.00 95.12 231 ALA A N 1
ATOM 1762 C CA . ALA A 1 231 ? 5.509 -0.057 -11.892 1.00 95.12 231 ALA A CA 1
ATOM 1763 C C . ALA A 1 231 ? 4.072 0.273 -11.462 1.00 95.12 231 ALA A C 1
ATOM 1765 O O . ALA A 1 231 ? 3.830 0.621 -10.306 1.00 95.12 231 ALA A O 1
ATOM 1766 N N . THR A 1 232 ? 3.100 0.089 -12.358 1.00 96.06 232 THR A N 1
ATOM 1767 C CA . THR A 1 232 ? 1.677 0.291 -12.053 1.00 96.06 232 THR A CA 1
ATOM 1768 C C . THR A 1 232 ? 1.205 -0.663 -10.956 1.00 96.06 232 THR A C 1
ATOM 1770 O O . THR A 1 232 ? 0.641 -0.218 -9.957 1.00 96.06 232 THR A O 1
ATOM 1773 N N . ALA A 1 233 ? 1.482 -1.963 -11.091 1.00 95.69 233 ALA A N 1
ATOM 1774 C CA . ALA A 1 233 ? 1.108 -2.965 -10.096 1.00 95.69 233 ALA A CA 1
ATOM 1775 C C . ALA A 1 233 ? 1.758 -2.696 -8.729 1.00 95.69 233 ALA A C 1
ATOM 1777 O O . ALA A 1 233 ? 1.104 -2.844 -7.690 1.00 95.69 233 ALA A O 1
ATOM 1778 N N . TYR A 1 234 ? 3.020 -2.258 -8.722 1.00 94.81 234 TYR A N 1
ATOM 1779 C CA . TYR A 1 234 ? 3.719 -1.820 -7.519 1.00 94.81 234 TYR A CA 1
ATOM 1780 C C . TYR A 1 234 ? 3.007 -0.629 -6.860 1.00 94.81 234 TYR A C 1
ATOM 1782 O O . TYR A 1 234 ? 2.656 -0.709 -5.683 1.00 94.81 234 TYR A O 1
ATOM 1790 N N . ASN A 1 235 ? 2.714 0.437 -7.612 1.00 95.00 235 ASN A N 1
ATOM 1791 C CA . ASN A 1 235 ? 2.052 1.634 -7.084 1.00 95.00 235 ASN A CA 1
ATOM 1792 C C . ASN A 1 235 ? 0.655 1.321 -6.521 1.00 95.00 235 ASN A C 1
ATOM 1794 O O . ASN A 1 235 ? 0.312 1.773 -5.428 1.00 95.00 235 ASN A O 1
ATOM 1798 N N . THR A 1 236 ? -0.140 0.501 -7.218 1.00 95.88 236 THR A N 1
ATOM 1799 C CA . THR A 1 236 ? -1.450 0.046 -6.722 1.00 95.88 236 THR A CA 1
ATOM 1800 C C . THR A 1 236 ? -1.314 -0.764 -5.434 1.00 95.88 236 THR A C 1
ATOM 1802 O O . THR A 1 236 ? -2.064 -0.546 -4.481 1.00 95.88 236 THR A O 1
ATOM 1805 N N . SER A 1 237 ? -0.333 -1.669 -5.367 1.00 93.81 237 SER A N 1
ATOM 1806 C CA . SER A 1 237 ? -0.064 -2.450 -4.153 1.00 93.81 237 SER A CA 1
ATOM 1807 C C . SER A 1 237 ? 0.317 -1.543 -2.985 1.00 93.81 237 SER A C 1
ATOM 1809 O O . SER A 1 237 ? -0.171 -1.732 -1.871 1.00 93.81 237 SER A O 1
ATOM 1811 N N . MET A 1 238 ? 1.125 -0.516 -3.247 1.00 93.62 238 MET A N 1
ATOM 1812 C CA . MET A 1 238 ? 1.541 0.448 -2.240 1.00 93.62 238 MET A CA 1
ATOM 1813 C C . MET A 1 238 ? 0.369 1.270 -1.704 1.00 93.62 238 MET A C 1
ATOM 1815 O O . MET A 1 238 ? 0.224 1.432 -0.494 1.00 93.62 238 MET A O 1
ATOM 1819 N N . GLN A 1 239 ? -0.526 1.715 -2.587 1.00 94.50 239 GLN A N 1
ATOM 1820 C CA . GLN A 1 239 ? -1.749 2.409 -2.195 1.00 94.50 239 GLN A CA 1
ATOM 1821 C C . GLN A 1 239 ? -2.652 1.528 -1.317 1.00 94.50 239 GLN A C 1
ATOM 1823 O O . GLN A 1 239 ? -3.176 1.994 -0.305 1.00 94.50 239 GLN A O 1
ATOM 1828 N N . HIS A 1 240 ? -2.813 0.245 -1.657 1.00 94.56 240 HIS A N 1
ATOM 1829 C CA . HIS A 1 240 ? -3.563 -0.695 -0.821 1.00 94.56 240 HIS A CA 1
ATOM 1830 C C . HIS A 1 240 ? -2.911 -0.905 0.549 1.00 94.56 240 HIS A C 1
ATOM 1832 O O . HIS A 1 240 ? -3.616 -0.887 1.558 1.00 94.56 240 HIS A O 1
ATOM 1838 N N . LEU A 1 241 ? -1.585 -1.061 0.609 1.00 94.69 241 LEU A N 1
ATOM 1839 C CA . LEU A 1 241 ? -0.859 -1.172 1.877 1.00 94.69 241 LEU A CA 1
ATOM 1840 C C . LEU A 1 241 ? -1.011 0.093 2.727 1.00 94.69 241 LEU A C 1
ATOM 1842 O O . LEU A 1 241 ? -1.288 -0.010 3.920 1.00 94.69 241 LEU A O 1
ATOM 1846 N N . HIS A 1 242 ? -0.904 1.276 2.121 1.00 92.19 242 HIS A N 1
ATOM 1847 C CA . HIS A 1 242 ? -1.110 2.549 2.807 1.00 92.19 242 HIS A CA 1
ATOM 1848 C C . HIS A 1 242 ? -2.519 2.650 3.410 1.00 92.19 242 HIS A C 1
ATOM 1850 O O . HIS A 1 242 ? -2.670 2.986 4.585 1.00 92.19 242 HIS A O 1
ATOM 1856 N N . ASN A 1 243 ? -3.546 2.278 2.641 1.00 94.88 243 ASN A N 1
ATOM 1857 C CA . ASN A 1 243 ? -4.928 2.257 3.119 1.00 94.88 243 ASN A CA 1
ATOM 1858 C C . ASN A 1 243 ? -5.127 1.256 4.265 1.00 94.88 243 ASN A C 1
ATOM 1860 O O . ASN A 1 243 ? -5.765 1.595 5.258 1.00 94.88 243 ASN A O 1
ATOM 1864 N N . LEU A 1 244 ? -4.556 0.049 4.168 1.00 95.88 244 LEU A N 1
ATOM 1865 C CA . LEU A 1 244 ? -4.630 -0.957 5.233 1.00 95.88 244 LEU A CA 1
ATOM 1866 C C . LEU A 1 244 ? -3.983 -0.462 6.529 1.00 95.88 244 LEU A C 1
ATOM 1868 O O . LEU A 1 244 ? -4.574 -0.612 7.597 1.00 95.88 244 LEU A O 1
ATOM 1872 N N . VAL A 1 245 ? -2.804 0.163 6.447 1.00 94.69 245 VAL A N 1
ATOM 1873 C CA . VAL A 1 245 ? -2.147 0.773 7.614 1.00 94.69 245 VAL A CA 1
ATOM 1874 C C . VAL A 1 245 ? -3.019 1.885 8.204 1.00 94.69 245 VAL A C 1
ATOM 1876 O O . VAL A 1 245 ? -3.196 1.934 9.421 1.00 94.69 245 VAL A O 1
ATOM 1879 N N . GLY A 1 246 ? -3.633 2.721 7.360 1.00 95.62 246 GLY A N 1
ATOM 1880 C CA . GLY A 1 246 ? -4.601 3.734 7.786 1.00 95.62 246 GLY A CA 1
ATOM 1881 C C . GLY A 1 246 ? -5.793 3.139 8.543 1.00 95.62 246 GLY A C 1
ATOM 1882 O O . GLY A 1 246 ? -6.101 3.578 9.650 1.00 95.62 246 GLY A O 1
ATOM 1883 N N . SER A 1 247 ? -6.415 2.085 8.008 1.00 96.75 247 SER A N 1
ATOM 1884 C CA . SER A 1 247 ? -7.533 1.389 8.659 1.00 96.75 247 SER A CA 1
ATOM 1885 C C . SER A 1 247 ? -7.133 0.705 9.971 1.00 96.75 247 SER A C 1
ATOM 1887 O O . SER A 1 247 ? -7.924 0.683 10.916 1.00 96.75 247 SER A O 1
ATOM 1889 N N . VAL A 1 248 ? -5.913 0.162 10.067 1.00 96.75 248 VAL A N 1
ATOM 1890 C CA . VAL A 1 248 ? -5.381 -0.406 11.319 1.00 96.75 248 VAL A CA 1
ATOM 1891 C C . VAL A 1 248 ? -5.177 0.688 12.366 1.00 96.75 248 VAL A C 1
ATOM 1893 O O . VAL A 1 248 ? -5.533 0.485 13.529 1.00 96.75 248 VAL A O 1
ATOM 1896 N N . GLN A 1 249 ? -4.655 1.852 11.974 1.00 96.00 249 GLN A N 1
ATOM 1897 C CA . GLN A 1 249 ? -4.487 2.990 12.878 1.00 96.00 249 GLN A CA 1
ATOM 1898 C C . GLN A 1 249 ? -5.837 3.510 13.383 1.00 96.00 249 GLN A C 1
ATOM 1900 O O . GLN A 1 249 ? -6.001 3.732 14.583 1.00 96.00 249 GLN A O 1
ATOM 1905 N N . GLU A 1 250 ? -6.814 3.663 12.489 1.00 97.69 250 GLU A N 1
ATOM 1906 C CA . GLU A 1 250 ? -8.179 4.058 12.843 1.00 97.69 250 GLU A CA 1
ATOM 1907 C C . GLU A 1 250 ? -8.811 3.053 13.813 1.00 97.69 250 GLU A C 1
ATOM 1909 O O . GLU A 1 250 ? -9.253 3.433 14.897 1.00 97.69 250 GLU A O 1
ATOM 1914 N N . SER A 1 251 ? -8.752 1.759 13.486 1.00 96.62 251 SER A N 1
ATOM 1915 C CA . SER A 1 251 ? -9.271 0.685 14.343 1.00 96.62 251 SER A CA 1
ATOM 1916 C C . SER A 1 251 ? -8.592 0.661 15.714 1.00 96.62 251 SER A C 1
ATOM 1918 O O . SER A 1 251 ? -9.256 0.443 16.726 1.00 96.62 251 SER A O 1
ATOM 1920 N N . SER A 1 252 ? -7.282 0.919 15.769 1.00 97.19 252 SER A N 1
ATOM 1921 C CA . SER A 1 252 ? -6.521 0.999 17.022 1.00 97.19 252 SER A CA 1
ATOM 1922 C C . SER A 1 252 ? -6.959 2.190 17.877 1.00 97.19 252 SER A C 1
ATOM 1924 O O . SER A 1 252 ? -7.123 2.044 19.087 1.00 97.19 252 SER A O 1
ATOM 1926 N N . ASN A 1 253 ? -7.221 3.347 17.263 1.00 96.94 253 ASN A N 1
ATOM 1927 C CA . ASN A 1 253 ? -7.744 4.524 17.962 1.00 96.94 253 ASN A CA 1
ATOM 1928 C C . ASN A 1 253 ? -9.159 4.271 18.504 1.00 96.94 253 ASN A C 1
ATOM 1930 O O . ASN A 1 253 ? -9.456 4.591 19.657 1.00 96.94 253 ASN A O 1
ATOM 1934 N N . THR A 1 254 ? -10.026 3.651 17.701 1.00 97.25 254 THR A N 1
ATOM 1935 C CA . THR A 1 254 ? -11.364 3.233 18.133 1.00 97.25 254 THR A CA 1
ATOM 1936 C C . THR A 1 254 ? -11.283 2.239 19.291 1.00 97.25 254 THR A C 1
ATOM 1938 O O . THR A 1 254 ? -11.981 2.409 20.289 1.00 97.25 254 THR A O 1
ATOM 1941 N N . LEU A 1 255 ? -10.395 1.242 19.212 1.00 96.69 255 LEU A N 1
ATOM 1942 C CA . LEU A 1 255 ? -10.177 0.266 20.280 1.00 96.69 255 LEU A CA 1
ATOM 1943 C C . LEU A 1 255 ? -9.663 0.920 21.569 1.00 96.69 255 LEU A C 1
ATOM 1945 O O . LEU A 1 255 ? -10.112 0.550 22.655 1.00 96.69 255 LEU A O 1
ATOM 1949 N N . ALA A 1 256 ? -8.763 1.902 21.468 1.00 96.44 256 ALA A N 1
ATOM 1950 C CA . ALA A 1 256 ? -8.277 2.663 22.616 1.00 96.44 256 ALA A CA 1
ATOM 1951 C C . ALA A 1 256 ? -9.423 3.424 23.305 1.00 96.44 256 ALA A C 1
ATOM 1953 O O . ALA A 1 256 ? -9.599 3.294 24.516 1.00 96.44 256 ALA A O 1
ATOM 1954 N N . SER A 1 257 ? -10.266 4.121 22.533 1.00 97.38 257 SER A N 1
ATOM 1955 C CA . SER A 1 257 ? -11.448 4.814 23.066 1.00 97.38 257 SER A CA 1
ATOM 1956 C C . SER A 1 257 ? -12.456 3.852 23.705 1.00 97.38 257 SER A C 1
ATOM 1958 O O . SER A 1 257 ? -12.959 4.113 24.799 1.00 97.38 257 SER A O 1
ATOM 1960 N N . PHE A 1 258 ? -12.731 2.706 23.072 1.00 97.06 258 PHE A N 1
ATOM 1961 C CA . PHE A 1 258 ? -13.594 1.677 23.658 1.00 97.06 258 PHE A CA 1
ATOM 1962 C C . PHE A 1 258 ? -13.018 1.105 24.952 1.00 97.06 258 PHE A C 1
ATOM 1964 O O . PHE A 1 258 ? -13.774 0.847 25.886 1.00 97.06 258 PHE A O 1
ATOM 1971 N N . SER A 1 259 ? -11.701 0.917 25.024 1.0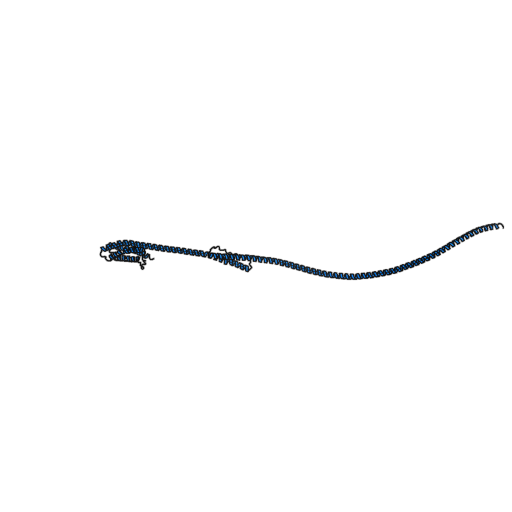0 97.19 259 SER A N 1
ATOM 1972 C CA . SER A 1 259 ? -11.030 0.420 26.228 1.00 97.19 259 SER A CA 1
ATOM 1973 C C . SER A 1 259 ? -11.133 1.418 27.383 1.00 97.19 259 SER A C 1
ATOM 1975 O O . SER A 1 259 ? -11.373 1.011 28.519 1.00 97.19 259 SER A O 1
ATOM 1977 N N . GLU A 1 260 ? -11.022 2.718 27.102 1.00 96.88 260 GLU A N 1
ATOM 1978 C CA . GLU A 1 260 ? -11.218 3.782 28.093 1.00 96.88 260 GLU A CA 1
ATOM 1979 C C . GLU A 1 260 ? -12.659 3.794 28.626 1.00 96.88 260 GLU A C 1
ATOM 1981 O O . GLU A 1 260 ? -12.873 3.713 29.837 1.00 96.88 260 GLU A O 1
ATOM 1986 N N . GLN A 1 261 ? -13.652 3.756 27.731 1.00 97.06 261 GLN A N 1
ATOM 1987 C CA . GLN A 1 261 ? -15.068 3.655 28.110 1.00 97.06 261 GLN A CA 1
ATOM 1988 C C . GLN A 1 261 ? -15.378 2.368 28.888 1.00 97.06 261 GLN A C 1
ATOM 1990 O O . GLN A 1 261 ? -16.180 2.373 29.823 1.00 97.06 261 GLN A O 1
ATOM 1995 N N . LEU A 1 262 ? -14.765 1.242 28.509 1.00 96.88 262 LEU A N 1
ATOM 1996 C CA . LEU A 1 262 ? -14.930 -0.027 29.213 1.00 96.88 262 LEU A CA 1
ATOM 1997 C C . LEU A 1 262 ? -14.359 0.052 30.632 1.00 96.88 262 LEU A C 1
ATOM 1999 O O . LEU A 1 262 ? -15.002 -0.432 31.560 1.00 96.88 262 LEU A O 1
ATOM 2003 N N . SER A 1 263 ? -13.193 0.677 30.803 1.00 97.56 263 SER A N 1
ATOM 2004 C CA . SER A 1 263 ? -12.573 0.903 32.112 1.00 97.56 263 SER A CA 1
ATOM 2005 C C . SER A 1 263 ? -13.468 1.754 33.017 1.00 97.56 263 SER A C 1
ATOM 2007 O O . SER A 1 263 ? -13.739 1.377 34.159 1.00 97.56 263 SER A O 1
ATOM 2009 N N . GLU A 1 264 ? -14.017 2.849 32.485 1.00 97.88 264 GLU A N 1
ATOM 2010 C CA . GLU A 1 264 ? -14.963 3.707 33.204 1.00 97.88 264 GLU A CA 1
ATOM 2011 C C . GLU A 1 264 ? -16.216 2.929 33.641 1.00 97.88 264 GLU A C 1
ATOM 2013 O O . GLU A 1 264 ? -16.595 2.944 34.816 1.00 97.88 264 GLU A O 1
ATOM 2018 N N . ARG A 1 265 ? -16.833 2.174 32.721 1.00 97.06 265 ARG A N 1
ATOM 2019 C CA . ARG A 1 265 ? -18.016 1.353 33.027 1.00 97.06 265 ARG A CA 1
ATOM 2020 C C . ARG A 1 265 ? -17.712 0.235 34.018 1.00 97.06 265 ARG A C 1
ATOM 2022 O O . ARG A 1 265 ? -18.547 -0.061 34.871 1.00 97.06 265 ARG A O 1
ATOM 2029 N N . ALA A 1 266 ? -16.537 -0.382 33.936 1.00 97.38 266 ALA A N 1
ATOM 2030 C CA . ALA A 1 266 ? -16.105 -1.393 34.894 1.00 97.38 266 ALA A CA 1
ATOM 2031 C C . ALA A 1 266 ? -15.948 -0.791 36.299 1.00 97.38 266 ALA A C 1
ATOM 2033 O O . ALA A 1 266 ? -16.424 -1.384 37.269 1.00 97.38 266 ALA A O 1
ATOM 2034 N N . LEU A 1 267 ? -15.371 0.412 36.411 1.00 96.56 267 LEU A N 1
ATOM 2035 C CA . LEU A 1 267 ? -15.272 1.141 37.677 1.00 96.56 267 LEU A CA 1
ATOM 2036 C C . LEU A 1 267 ? -16.664 1.446 38.248 1.00 96.56 267 LEU A C 1
ATOM 2038 O O . LEU A 1 267 ? -16.921 1.182 39.423 1.00 96.56 267 LEU A O 1
ATOM 2042 N N . GLN A 1 268 ? -17.584 1.930 37.411 1.00 96.56 268 GLN A N 1
ATOM 2043 C CA . GLN A 1 268 ? -18.962 2.227 37.806 1.00 96.56 268 GLN A CA 1
ATOM 2044 C C . GLN A 1 268 ? -19.740 0.967 38.225 1.00 96.56 268 GLN A C 1
ATOM 2046 O O . GLN A 1 268 ? -20.501 0.982 39.190 1.00 96.56 268 GLN A O 1
ATOM 2051 N N . SER A 1 269 ? -19.525 -0.162 37.548 1.00 96.44 269 SER A N 1
ATOM 2052 C CA . SER A 1 269 ? -20.083 -1.450 37.970 1.00 96.44 269 SER A CA 1
ATOM 2053 C C . SER A 1 269 ? -19.499 -1.900 39.313 1.00 96.44 269 SER A C 1
ATOM 2055 O O . SER A 1 269 ? -20.212 -2.469 40.144 1.00 96.44 269 SER A O 1
ATOM 2057 N N . GLY A 1 270 ? -18.212 -1.633 39.552 1.00 96.75 270 GLY A N 1
ATOM 2058 C CA . GLY A 1 270 ? -17.551 -1.878 40.832 1.00 96.75 270 GLY A CA 1
ATOM 2059 C C . GLY A 1 270 ? -18.185 -1.080 41.973 1.00 96.75 270 GLY A C 1
ATOM 2060 O O . GLY A 1 270 ? -18.510 -1.655 43.014 1.00 96.75 270 GLY A O 1
ATOM 2061 N N . THR A 1 271 ? -18.444 0.215 41.767 1.00 96.81 271 THR A N 1
ATOM 2062 C CA . THR A 1 271 ? -19.112 1.063 42.771 1.00 96.81 271 THR A CA 1
ATOM 2063 C C . THR A 1 271 ? -20.561 0.636 43.008 1.00 96.81 271 THR A C 1
ATOM 2065 O O . THR A 1 271 ? -20.979 0.528 44.160 1.00 96.81 271 THR A O 1
ATOM 2068 N N . ALA A 1 272 ? -21.312 0.289 41.958 1.00 96.56 272 ALA A N 1
ATOM 2069 C CA . ALA A 1 272 ? -22.666 -0.252 42.091 1.00 96.56 272 ALA A CA 1
ATOM 2070 C C . ALA A 1 272 ? -22.683 -1.573 42.883 1.00 96.56 272 ALA A C 1
ATOM 2072 O O . ALA A 1 272 ? -23.522 -1.773 43.761 1.00 96.56 272 ALA A O 1
ATOM 2073 N N . THR A 1 273 ? -21.713 -2.459 42.647 1.00 97.12 273 THR A N 1
ATOM 2074 C CA . THR A 1 273 ? -21.580 -3.716 43.402 1.00 97.12 273 THR A CA 1
ATOM 2075 C C . THR A 1 273 ? -21.276 -3.453 44.881 1.00 97.12 273 THR A C 1
ATOM 2077 O O . THR A 1 273 ? -21.845 -4.107 45.756 1.00 97.12 273 THR A O 1
ATOM 2080 N N . GLN A 1 274 ? -20.437 -2.457 45.188 1.00 97.25 274 GLN A N 1
ATOM 2081 C CA . GLN A 1 274 ? -20.184 -2.027 46.569 1.00 97.25 274 GLN A CA 1
ATOM 2082 C C . GLN A 1 274 ? -21.447 -1.468 47.243 1.00 97.25 274 GLN A C 1
ATOM 2084 O O . GLN A 1 274 ? -21.706 -1.792 48.406 1.00 97.25 274 GLN A O 1
ATOM 2089 N N . GLN A 1 275 ? -22.257 -0.689 46.519 1.00 97.19 275 GLN A N 1
ATOM 2090 C CA . GLN A 1 275 ? -23.548 -0.188 47.005 1.00 97.19 275 GLN A CA 1
ATOM 2091 C C . GLN A 1 275 ? -24.528 -1.332 47.283 1.00 97.19 275 GLN A C 1
ATOM 2093 O O . GLN A 1 275 ? -25.141 -1.363 48.347 1.00 97.19 275 GLN A O 1
ATOM 2098 N N . ILE A 1 276 ? -24.630 -2.318 46.386 1.00 96.06 276 ILE A N 1
ATOM 2099 C CA . ILE A 1 276 ? -25.459 -3.513 46.602 1.00 96.06 276 ILE A CA 1
ATOM 2100 C C . ILE A 1 276 ? -24.994 -4.263 47.852 1.00 96.06 276 ILE A C 1
ATOM 2102 O O . ILE A 1 276 ? -25.811 -4.594 48.708 1.00 96.06 276 ILE A O 1
ATOM 2106 N N . ALA A 1 277 ? -23.687 -4.482 48.009 1.00 96.62 277 ALA A N 1
ATOM 2107 C CA . ALA A 1 277 ? -23.148 -5.131 49.201 1.00 96.62 277 ALA A CA 1
ATOM 2108 C C . ALA A 1 277 ? -23.492 -4.356 50.489 1.00 96.62 277 ALA A C 1
ATOM 2110 O O . ALA A 1 277 ? -23.752 -4.965 51.527 1.00 96.62 277 ALA A O 1
ATOM 2111 N N . GLN A 1 278 ? -23.528 -3.021 50.435 1.00 97.81 278 GLN A N 1
ATOM 2112 C CA . GLN A 1 278 ? -23.961 -2.185 51.554 1.00 97.81 278 GLN A CA 1
ATOM 2113 C C . GLN A 1 278 ? -25.461 -2.321 51.842 1.00 97.81 278 GLN A C 1
ATOM 2115 O O . GLN A 1 278 ? -25.832 -2.474 53.004 1.00 97.81 278 GLN A O 1
ATOM 2120 N N . VAL A 1 279 ? -26.312 -2.324 50.814 1.00 97.25 279 VAL A N 1
ATOM 2121 C CA . VAL A 1 279 ? -27.758 -2.548 50.968 1.00 97.25 279 VAL A CA 1
ATOM 2122 C C . VAL A 1 279 ? -28.029 -3.929 51.555 1.00 97.25 279 VAL A C 1
ATOM 2124 O O . VAL A 1 279 ? -28.820 -4.041 52.482 1.00 97.25 279 VAL A O 1
ATOM 2127 N N . ILE A 1 280 ? -27.328 -4.969 51.095 1.00 96.75 280 ILE A N 1
ATOM 2128 C CA . ILE A 1 280 ? -27.451 -6.323 51.650 1.00 96.75 280 ILE A CA 1
ATOM 2129 C C . ILE A 1 280 ? -27.100 -6.334 53.141 1.00 96.75 280 ILE A C 1
ATOM 2131 O O . ILE A 1 280 ? -27.835 -6.929 53.926 1.00 96.75 280 ILE A O 1
ATOM 2135 N N . ARG A 1 281 ? -26.025 -5.646 53.557 1.00 96.56 281 ARG A N 1
ATOM 2136 C CA . ARG A 1 281 ? -25.694 -5.507 54.986 1.00 96.56 281 ARG A CA 1
ATOM 2137 C C . ARG A 1 281 ? -26.804 -4.799 55.761 1.00 96.56 281 ARG A C 1
ATOM 2139 O O . ARG A 1 281 ? -27.178 -5.273 56.827 1.00 96.56 281 ARG A O 1
ATOM 2146 N N . HIS A 1 282 ? -27.356 -3.717 55.217 1.00 96.50 282 HIS A N 1
ATOM 2147 C CA . HIS A 1 282 ? -28.440 -2.978 55.862 1.00 96.50 282 HIS A CA 1
ATOM 2148 C C . HIS A 1 282 ? -29.729 -3.806 55.976 1.00 96.50 282 HIS A C 1
ATOM 2150 O O . HIS A 1 282 ? -30.375 -3.806 57.018 1.00 96.50 282 HIS A O 1
ATOM 2156 N N . VAL A 1 283 ? -30.078 -4.570 54.937 1.00 96.38 283 VAL A N 1
ATOM 2157 C CA . VAL A 1 283 ? -31.218 -5.499 54.957 1.00 96.38 283 VAL A CA 1
ATOM 2158 C C . VAL A 1 283 ? -30.990 -6.618 55.970 1.00 96.38 283 VAL A C 1
ATOM 2160 O O . VAL A 1 283 ? -31.909 -6.963 56.704 1.00 96.38 283 VAL A O 1
ATOM 2163 N N . ALA A 1 284 ? -29.777 -7.169 56.057 1.00 94.81 284 ALA A N 1
ATOM 2164 C CA . ALA A 1 284 ? -29.449 -8.183 57.056 1.00 94.81 284 ALA A CA 1
ATOM 2165 C C . ALA A 1 284 ? -29.584 -7.640 58.490 1.00 94.81 284 ALA A C 1
ATOM 2167 O O . ALA A 1 284 ? -30.161 -8.304 59.350 1.00 94.81 284 ALA A O 1
ATOM 2168 N N . GLU A 1 285 ? -29.110 -6.417 58.737 1.00 95.44 285 GLU A N 1
ATOM 2169 C CA . GLU A 1 285 ? -29.276 -5.732 60.021 1.00 95.44 285 GLU A CA 1
ATOM 2170 C C . GLU A 1 285 ? -30.758 -5.466 60.336 1.00 95.44 285 GLU A C 1
ATOM 2172 O O . GLU A 1 285 ? -31.222 -5.786 61.430 1.00 95.44 285 GLU A O 1
ATOM 2177 N N . GLY A 1 286 ? -31.528 -4.976 59.359 1.00 96.12 286 GLY A N 1
ATOM 2178 C CA . GLY A 1 286 ? -32.973 -4.782 59.482 1.00 96.12 286 GLY A CA 1
ATOM 2179 C C . GLY A 1 286 ? -33.731 -6.083 59.764 1.00 96.12 286 GLY A C 1
ATOM 2180 O O . GLY A 1 286 ? -34.592 -6.112 60.641 1.00 96.12 286 GLY A O 1
ATOM 2181 N N . ASN A 1 287 ? -33.366 -7.184 59.099 1.00 95.06 287 ASN A N 1
ATOM 2182 C CA . ASN A 1 287 ? -33.932 -8.509 59.358 1.00 95.06 287 ASN A CA 1
ATOM 2183 C C . ASN A 1 287 ? -33.626 -8.986 60.782 1.00 95.06 287 ASN A C 1
ATOM 2185 O O . ASN A 1 287 ? -34.509 -9.533 61.436 1.00 95.06 287 ASN A O 1
ATOM 2189 N N . SER A 1 288 ? -32.412 -8.749 61.286 1.00 95.38 288 SER A N 1
ATOM 2190 C CA . SER A 1 288 ? -32.049 -9.066 62.673 1.00 95.38 288 SER A CA 1
ATOM 2191 C C . SER A 1 288 ? -32.905 -8.276 63.673 1.00 95.38 288 SER A C 1
ATOM 2193 O O . SER A 1 288 ? -33.483 -8.844 64.598 1.00 95.38 288 SER A O 1
ATOM 2195 N N . GLN A 1 289 ? -33.095 -6.973 63.435 1.00 95.00 289 GLN A N 1
ATOM 2196 C CA . GLN A 1 289 ? -33.986 -6.144 64.256 1.00 95.00 289 GLN A CA 1
ATOM 2197 C C . GLN A 1 289 ? -35.445 -6.614 64.189 1.00 95.00 289 GLN A C 1
ATOM 2199 O O . GLN A 1 289 ? -36.154 -6.593 65.195 1.00 95.00 289 GLN A O 1
ATOM 2204 N N . GLN A 1 290 ? -35.909 -7.036 63.014 1.00 96.56 290 GLN A N 1
ATOM 2205 C CA . GLN A 1 290 ? -37.264 -7.542 62.838 1.00 96.56 290 GLN A CA 1
ATOM 2206 C C . GLN A 1 290 ? -37.468 -8.893 63.529 1.00 96.56 290 GLN A C 1
ATOM 2208 O O . GLN A 1 290 ? -38.526 -9.099 64.116 1.00 96.56 290 GLN A O 1
ATOM 2213 N N . LEU A 1 291 ? -36.463 -9.775 63.533 1.00 96.56 291 LEU A N 1
ATOM 2214 C CA . LEU A 1 291 ? -36.496 -11.022 64.301 1.00 96.56 291 LEU A CA 1
ATOM 2215 C C . LEU A 1 291 ? -36.649 -10.757 65.803 1.00 96.56 291 LEU A C 1
ATOM 2217 O O . LEU A 1 291 ? -37.484 -11.403 66.431 1.00 96.56 291 LEU A O 1
ATOM 2221 N N . ASN A 1 292 ? -35.946 -9.760 66.350 1.00 94.88 292 ASN A N 1
ATOM 2222 C CA . ASN A 1 292 ? -36.114 -9.368 67.755 1.00 94.88 292 ASN A CA 1
ATOM 2223 C C . ASN A 1 292 ? -37.549 -8.898 68.040 1.00 94.88 292 ASN A C 1
ATOM 2225 O O . ASN A 1 292 ? -38.172 -9.369 68.981 1.00 94.88 292 ASN A O 1
ATOM 2229 N N . LYS A 1 293 ? -38.129 -8.053 67.174 1.00 94.75 293 LYS A N 1
ATOM 2230 C CA . LYS A 1 293 ? -39.534 -7.621 67.321 1.00 94.75 293 LYS A CA 1
ATOM 2231 C C . LYS A 1 293 ? -40.526 -8.780 67.228 1.00 94.75 293 LYS A C 1
ATOM 2233 O O . LYS A 1 293 ? -41.563 -8.751 67.882 1.00 94.75 293 LYS A O 1
ATOM 2238 N N . VAL A 1 294 ? -40.243 -9.777 66.389 1.00 96.38 294 VAL A N 1
ATOM 2239 C CA . VAL A 1 294 ? -41.068 -10.989 66.291 1.00 96.38 294 VAL A CA 1
ATOM 2240 C C . VAL A 1 294 ? -40.955 -11.819 67.569 1.00 96.38 294 VAL A C 1
ATOM 2242 O O . VAL A 1 294 ? -41.978 -12.302 68.039 1.00 96.38 294 VAL A O 1
ATOM 2245 N N . GLN A 1 295 ? -39.764 -11.943 68.162 1.00 95.19 295 GLN A N 1
ATOM 2246 C CA . GLN A 1 295 ? -39.592 -12.583 69.472 1.00 95.19 295 GLN A CA 1
ATOM 2247 C C . GLN A 1 295 ? -40.327 -11.828 70.586 1.00 95.19 295 GLN A C 1
ATOM 2249 O O . GLN A 1 295 ? -41.030 -12.456 71.372 1.00 95.19 295 GLN A O 1
ATOM 2254 N N . ASP A 1 296 ? -40.250 -10.497 70.612 1.00 95.56 296 ASP A N 1
ATOM 2255 C CA . ASP A 1 296 ? -41.000 -9.679 71.575 1.00 95.56 296 ASP A CA 1
ATOM 2256 C C . ASP A 1 296 ? -42.517 -9.876 71.411 1.00 95.56 296 ASP A C 1
ATOM 2258 O O . ASP A 1 296 ? -43.255 -10.013 72.387 1.00 95.56 296 ASP A O 1
ATOM 2262 N N . ALA A 1 297 ? -43.000 -9.939 70.166 1.00 94.19 297 ALA A N 1
ATOM 2263 C CA . ALA A 1 297 ? -44.402 -10.223 69.880 1.00 94.19 297 ALA A CA 1
ATOM 2264 C C . ALA A 1 297 ? -44.804 -11.643 70.307 1.00 94.1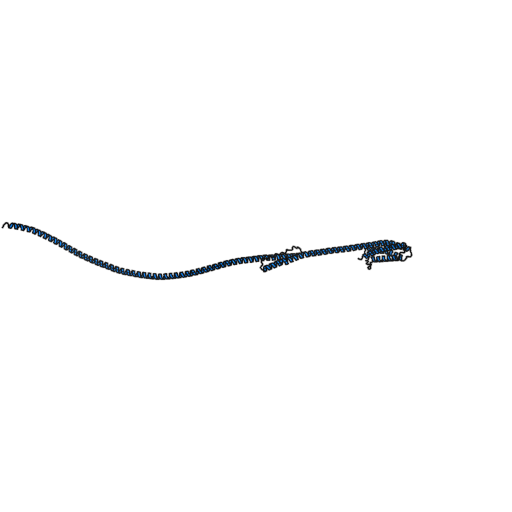9 297 ALA A C 1
ATOM 2266 O O . ALA A 1 297 ? -45.896 -11.819 70.841 1.00 94.19 297 ALA A O 1
ATOM 2267 N N . GLN A 1 298 ? -43.938 -12.644 70.108 1.00 95.75 298 GLN A N 1
ATOM 2268 C CA . GLN A 1 298 ? -44.165 -14.006 70.603 1.00 95.75 298 GLN A CA 1
ATOM 2269 C C . GLN A 1 298 ? -44.315 -14.016 72.125 1.00 95.75 298 GLN A C 1
ATOM 2271 O O . GLN A 1 298 ? -45.306 -14.547 72.618 1.00 95.75 298 GLN A O 1
ATOM 2276 N N . HIS A 1 299 ? -43.411 -13.353 72.849 1.00 95.31 299 HIS A N 1
ATOM 2277 C CA . HIS A 1 299 ? -43.506 -13.215 74.302 1.00 95.31 299 HIS A CA 1
ATOM 2278 C C . HIS A 1 299 ? -44.816 -12.538 74.726 1.00 95.31 299 HIS A C 1
ATOM 2280 O O . HIS A 1 299 ? -45.502 -13.003 75.630 1.00 95.31 299 HIS A O 1
ATOM 2286 N N . SER A 1 300 ? -45.214 -11.456 74.051 1.00 94.75 300 SER A N 1
ATOM 2287 C CA . SER A 1 300 ? -46.467 -10.760 74.364 1.00 94.75 300 SER A CA 1
ATOM 2288 C C . SER A 1 300 ? -47.709 -11.629 74.108 1.00 94.75 300 SER A C 1
ATOM 2290 O O . SER A 1 300 ? -48.690 -11.545 74.849 1.00 94.75 300 SER A O 1
ATOM 2292 N N . VAL A 1 301 ? -47.674 -12.493 73.087 1.00 95.38 301 VAL A N 1
ATOM 2293 C CA . VAL A 1 301 ? -48.734 -13.480 72.833 1.00 95.38 301 VAL A CA 1
ATOM 2294 C C . VAL A 1 301 ? -48.753 -14.559 73.920 1.00 95.38 301 VAL A C 1
ATOM 2296 O O . VAL A 1 301 ? -49.834 -14.930 74.371 1.00 95.38 301 VAL A O 1
ATOM 2299 N N . GLU A 1 302 ? -47.593 -15.039 74.374 1.00 93.81 302 GLU A N 1
ATOM 2300 C CA . GLU A 1 302 ? -47.496 -15.987 75.494 1.00 93.81 302 GLU A CA 1
ATOM 2301 C C . GLU A 1 302 ? -48.086 -15.393 76.783 1.00 93.81 302 GLU A C 1
ATOM 2303 O O . GLU A 1 302 ? -48.940 -16.022 77.412 1.00 93.81 302 GLU A O 1
ATOM 2308 N N . GLU A 1 303 ? -47.741 -14.145 77.114 1.00 93.62 303 GLU A N 1
ATOM 2309 C CA . GLU A 1 303 ? -48.347 -13.417 78.237 1.00 93.62 303 GLU A CA 1
ATOM 2310 C C . GLU A 1 303 ? -49.862 -13.253 78.055 1.00 93.62 303 GLU A C 1
ATOM 2312 O O . GLU A 1 303 ? -50.625 -13.435 79.002 1.00 93.62 303 GLU A O 1
ATOM 2317 N N . GLN A 1 304 ? -50.342 -12.938 76.846 1.00 92.31 304 GLN A N 1
ATOM 2318 C CA . GLN A 1 304 ? -51.782 -12.854 76.578 1.00 92.31 304 GLN A CA 1
ATOM 2319 C C . GLN A 1 304 ? -52.502 -14.180 76.826 1.00 92.31 304 GLN A C 1
ATOM 2321 O O . GLN A 1 304 ? -53.600 -14.168 77.381 1.00 92.31 304 GLN A O 1
ATOM 2326 N N . VAL A 1 305 ? -51.912 -15.313 76.439 1.00 95.00 305 VAL A N 1
ATOM 2327 C CA . VAL A 1 305 ? -52.486 -16.640 76.712 1.00 95.00 305 VAL A CA 1
ATOM 2328 C C . VAL A 1 305 ? -52.593 -16.878 78.221 1.00 95.00 305 VAL A C 1
ATOM 2330 O O . VAL A 1 305 ? -53.632 -17.350 78.689 1.00 95.00 305 VAL A O 1
ATOM 2333 N N . GLU A 1 306 ? -51.577 -16.491 78.994 1.00 93.62 306 GLU A N 1
ATOM 2334 C CA . GLU A 1 306 ? -51.605 -16.562 80.460 1.00 93.62 306 GLU A CA 1
ATOM 2335 C C . GLU A 1 306 ? -52.684 -15.645 81.065 1.00 93.62 306 GLU A C 1
ATOM 2337 O O . GLU A 1 306 ? -53.489 -16.082 81.892 1.00 93.62 306 GLU A O 1
ATOM 2342 N N . TRP A 1 307 ? -52.788 -14.395 80.606 1.00 93.38 307 TRP A N 1
ATOM 2343 C CA . TRP A 1 307 ? -53.841 -13.469 81.034 1.00 93.38 307 TRP A CA 1
ATOM 2344 C C . TRP A 1 307 ? -55.244 -13.981 80.705 1.00 93.38 307 TRP A C 1
ATOM 2346 O O . TRP A 1 307 ? -56.142 -13.883 81.541 1.00 93.38 307 TRP A O 1
ATOM 2356 N N . VAL A 1 308 ? -55.448 -14.563 79.520 1.00 93.50 308 VAL A N 1
ATOM 2357 C CA . VAL A 1 308 ? -56.721 -15.194 79.142 1.00 93.50 308 VAL A CA 1
ATOM 2358 C C . VAL A 1 308 ? -57.040 -16.362 80.076 1.00 93.50 308 VAL A C 1
ATOM 2360 O O . VAL A 1 308 ? -58.187 -16.486 80.509 1.00 93.50 308 VAL A O 1
ATOM 2363 N N . ALA A 1 309 ? -56.046 -17.169 80.459 1.00 93.38 309 ALA A N 1
ATOM 2364 C CA . ALA A 1 309 ? -56.231 -18.232 81.444 1.00 93.38 309 ALA A CA 1
ATOM 2365 C C . ALA A 1 309 ? -56.624 -17.675 82.827 1.00 93.38 309 ALA A C 1
ATOM 2367 O O . ALA A 1 309 ? -57.553 -18.185 83.458 1.00 93.38 309 ALA A O 1
ATOM 2368 N N . HIS A 1 310 ? -55.994 -16.586 83.279 1.00 93.56 310 HIS A N 1
ATOM 2369 C CA . HIS A 1 310 ? -56.375 -15.901 84.517 1.00 93.56 310 HIS A CA 1
ATOM 2370 C C . HIS A 1 310 ? -57.780 -15.295 84.465 1.00 93.56 310 HIS A C 1
ATOM 2372 O O . HIS A 1 310 ? -58.504 -15.367 85.460 1.00 93.56 310 HIS A O 1
ATOM 2378 N N . ILE A 1 311 ? -58.189 -14.730 83.327 1.00 93.81 311 ILE A N 1
ATOM 2379 C CA . ILE A 1 311 ? -59.546 -14.209 83.123 1.00 93.81 311 ILE A CA 1
ATOM 2380 C C . ILE A 1 311 ? -60.559 -15.352 83.154 1.00 93.81 311 ILE A C 1
ATOM 2382 O O . ILE A 1 311 ? -61.563 -15.233 83.851 1.00 93.81 311 ILE A O 1
ATOM 2386 N N . ALA A 1 312 ? -60.295 -16.465 82.465 1.00 93.00 312 ALA A N 1
ATOM 2387 C CA . ALA A 1 312 ? -61.165 -17.639 82.486 1.00 93.00 312 ALA A CA 1
ATOM 2388 C C . ALA A 1 312 ? -61.330 -18.186 83.914 1.00 93.00 312 ALA A C 1
ATOM 2390 O O . ALA A 1 312 ? -62.451 -18.394 84.375 1.00 93.00 312 ALA A O 1
ATOM 2391 N N . GLN A 1 313 ? -60.228 -18.311 84.659 1.00 92.75 313 GLN A N 1
ATOM 2392 C CA . GLN A 1 313 ? -60.255 -18.714 86.065 1.00 92.75 313 GLN A CA 1
ATOM 2393 C C . GLN A 1 313 ? -60.990 -17.689 86.949 1.00 92.75 313 GLN A C 1
ATOM 2395 O O . GLN A 1 313 ? -61.703 -18.051 87.884 1.00 92.75 313 GLN A O 1
ATOM 2400 N N . GLY A 1 314 ? -60.819 -16.393 86.680 1.00 93.06 314 GLY A N 1
ATOM 2401 C CA . GLY A 1 314 ? -61.535 -15.317 87.363 1.00 93.06 314 GLY A CA 1
ATOM 2402 C C . GLY A 1 314 ? -63.042 -15.375 87.116 1.00 93.06 314 GLY A C 1
ATOM 2403 O O . GLY A 1 314 ? -63.814 -15.258 88.067 1.00 93.06 314 GLY A O 1
ATOM 2404 N N . ALA A 1 315 ? -63.450 -15.625 85.872 1.00 92.69 315 ALA A N 1
ATOM 2405 C CA . ALA A 1 315 ? -64.840 -15.809 85.481 1.00 92.69 315 ALA A CA 1
ATOM 2406 C C . ALA A 1 315 ? -65.461 -17.035 86.168 1.00 92.69 315 ALA A C 1
ATOM 2408 O O . ALA A 1 315 ? -66.554 -16.920 86.713 1.00 92.69 315 ALA A O 1
ATOM 2409 N N . GLU A 1 316 ? -64.743 -18.159 86.254 1.00 92.88 316 GLU A N 1
ATOM 2410 C CA . GLU A 1 316 ? -65.188 -19.358 86.983 1.00 92.88 316 GLU A CA 1
ATOM 2411 C C . GLU A 1 316 ? -65.375 -19.076 88.485 1.00 92.88 316 GLU A C 1
ATOM 2413 O O . GLU A 1 316 ? -66.398 -19.421 89.087 1.00 92.88 316 GLU A O 1
ATOM 2418 N N . ARG A 1 317 ? -64.421 -18.368 89.112 1.00 93.31 317 ARG A N 1
ATOM 2419 C CA . ARG A 1 317 ? -64.569 -17.923 90.509 1.00 93.31 317 ARG A CA 1
ATOM 2420 C C . ARG A 1 317 ? -65.772 -17.000 90.684 1.00 93.31 317 ARG A C 1
ATOM 2422 O O . ARG A 1 317 ? -66.461 -17.102 91.700 1.00 93.31 317 ARG A O 1
ATOM 2429 N N . GLN A 1 318 ? -66.010 -16.098 89.733 1.00 94.19 318 GLN A N 1
ATOM 2430 C CA . GLN A 1 318 ? -67.134 -15.165 89.759 1.00 94.19 318 GLN A CA 1
ATOM 2431 C C . GLN A 1 318 ? -68.472 -15.891 89.590 1.00 94.19 318 GLN A C 1
ATOM 2433 O O . GLN A 1 318 ? -69.406 -15.595 90.332 1.00 94.19 318 GLN A O 1
ATOM 2438 N N . GLU A 1 319 ? -68.558 -16.874 88.694 1.00 94.25 319 GLU A N 1
ATOM 2439 C CA . GLU A 1 319 ? -69.727 -17.741 88.531 1.00 94.25 319 GLU A CA 1
ATOM 2440 C C . GLU A 1 319 ? -70.019 -18.517 89.824 1.00 94.25 319 GLU A C 1
ATOM 2442 O O . GLU A 1 319 ? -71.134 -18.466 90.342 1.00 94.25 319 GLU A O 1
ATOM 2447 N N . SER A 1 320 ? -69.003 -19.145 90.425 1.00 92.62 320 SER A N 1
ATOM 2448 C CA . SER A 1 320 ? -69.137 -19.853 91.707 1.00 92.62 320 SER A CA 1
ATOM 2449 C C . SER A 1 320 ? -69.540 -18.925 92.863 1.00 92.62 320 SER A C 1
ATOM 2451 O O . SER A 1 320 ? -70.343 -19.288 93.727 1.00 92.62 320 SER A O 1
ATOM 2453 N N . ALA A 1 321 ? -68.992 -17.708 92.913 1.00 92.69 321 ALA A N 1
ATOM 2454 C CA . ALA A 1 321 ? -69.385 -16.701 93.896 1.00 92.69 321 ALA A CA 1
ATOM 2455 C C . ALA A 1 321 ? -70.837 -16.243 93.691 1.00 92.69 321 ALA A C 1
ATOM 2457 O O . ALA A 1 321 ? -71.575 -16.136 94.669 1.00 92.69 321 ALA A O 1
ATOM 2458 N N . ALA A 1 322 ? -71.262 -16.032 92.442 1.00 91.50 322 ALA A N 1
ATOM 2459 C CA . ALA A 1 322 ? -72.635 -15.677 92.104 1.00 91.50 322 ALA A CA 1
ATOM 2460 C C . ALA A 1 322 ? -73.617 -16.802 92.461 1.00 91.50 322 ALA A C 1
ATOM 2462 O O . ALA A 1 322 ? -74.649 -16.528 93.071 1.00 91.50 322 ALA A O 1
ATOM 2463 N N . ALA A 1 323 ? -73.281 -18.062 92.167 1.00 92.00 323 ALA A N 1
ATOM 2464 C CA . ALA A 1 323 ? -74.092 -19.222 92.532 1.00 92.00 323 ALA A CA 1
ATOM 2465 C C . ALA A 1 323 ? -74.287 -19.324 94.055 1.00 92.00 323 ALA A C 1
ATOM 2467 O O . ALA A 1 323 ? -75.422 -19.407 94.523 1.00 92.00 323 ALA A O 1
ATOM 2468 N N . ARG A 1 324 ? -73.203 -19.207 94.838 1.00 92.00 324 ARG A N 1
ATOM 2469 C CA . ARG A 1 324 ? -73.268 -19.190 96.313 1.00 92.00 324 ARG A CA 1
ATOM 2470 C C . ARG A 1 324 ? -74.058 -18.003 96.854 1.00 92.00 324 ARG A C 1
ATOM 2472 O O . ARG A 1 324 ? -74.839 -18.160 97.786 1.00 92.00 324 ARG A O 1
ATOM 2479 N N . ALA A 1 325 ? -73.874 -16.813 96.283 1.00 89.19 325 ALA A N 1
ATOM 2480 C CA . ALA A 1 325 ? -74.654 -15.642 96.671 1.00 89.19 325 ALA A CA 1
ATOM 2481 C C . ALA A 1 325 ? -76.150 -15.865 96.410 1.00 89.19 325 ALA A C 1
ATOM 2483 O O . ALA A 1 325 ? -76.973 -15.522 97.256 1.00 89.19 325 ALA A O 1
ATOM 2484 N N . ASN A 1 326 ? -76.499 -16.481 95.278 1.00 88.38 326 ASN A N 1
ATOM 2485 C CA . ASN A 1 326 ? -77.880 -16.789 94.930 1.00 88.38 326 ASN A CA 1
ATOM 2486 C C . ASN A 1 326 ? -78.490 -17.850 95.864 1.00 88.38 326 ASN A C 1
ATOM 2488 O O . ASN A 1 326 ? -79.644 -17.713 96.260 1.00 88.38 326 ASN A O 1
ATOM 2492 N N . GLU A 1 327 ? -77.716 -18.856 96.277 1.00 90.06 327 GLU A N 1
ATOM 2493 C CA . GLU A 1 327 ? -78.117 -19.854 97.279 1.00 90.06 327 GLU A CA 1
ATOM 2494 C C . GLU A 1 327 ? -78.373 -19.217 98.655 1.00 90.06 327 GLU A C 1
ATOM 2496 O O . GLU A 1 327 ? -79.435 -19.413 99.247 1.00 90.06 327 GLU A O 1
ATOM 2501 N N . VAL A 1 328 ? -77.446 -18.380 99.140 1.00 89.81 328 VAL A N 1
ATOM 2502 C CA . VAL A 1 328 ? -77.609 -17.643 100.406 1.00 89.81 328 VAL A CA 1
ATOM 2503 C C . VAL A 1 328 ? -78.817 -16.711 100.346 1.00 89.81 328 VAL A C 1
ATOM 2505 O O . VAL A 1 328 ? -79.577 -16.629 101.311 1.00 89.81 328 VAL A O 1
ATOM 2508 N N . LEU A 1 329 ? -79.012 -16.007 99.227 1.00 87.19 329 LEU A N 1
ATOM 2509 C CA . LEU A 1 329 ? -80.184 -15.158 99.030 1.00 87.19 329 LEU A CA 1
ATOM 2510 C C . LEU A 1 329 ? -81.472 -15.983 99.051 1.00 87.19 329 LEU A C 1
ATOM 2512 O O . LEU A 1 329 ? -82.387 -15.601 99.772 1.00 87.19 329 LEU A O 1
ATOM 2516 N N . HIS A 1 330 ? -81.539 -17.120 98.350 1.00 85.19 330 HIS A N 1
ATOM 2517 C CA . HIS A 1 330 ? -82.701 -18.016 98.394 1.00 85.19 330 HIS A CA 1
ATOM 2518 C C . HIS A 1 330 ? -83.016 -18.483 99.820 1.00 85.19 330 HIS A C 1
ATOM 2520 O O . HIS A 1 330 ? -84.169 -18.388 100.239 1.00 85.19 330 HIS A O 1
ATOM 2526 N N . GLY A 1 331 ? -82.009 -18.919 100.586 1.00 85.19 331 GLY A N 1
ATOM 2527 C CA . GLY A 1 331 ? -82.189 -19.326 101.983 1.00 85.19 331 GLY A CA 1
ATOM 2528 C C . GLY A 1 331 ? -82.709 -18.185 102.863 1.00 85.19 331 GLY A C 1
ATOM 2529 O O . GLY A 1 331 ? -83.722 -18.330 103.541 1.00 85.19 331 GLY A O 1
ATOM 2530 N N . ARG A 1 332 ? -82.089 -17.001 102.777 1.00 86.88 332 ARG A N 1
ATOM 2531 C CA . ARG A 1 332 ? -82.531 -15.819 103.537 1.00 86.88 332 ARG A CA 1
ATOM 2532 C C . ARG A 1 332 ? -83.922 -15.335 103.131 1.00 86.88 332 ARG A C 1
ATOM 2534 O O . ARG A 1 332 ? -84.656 -14.856 103.991 1.00 86.88 332 ARG A O 1
ATOM 2541 N N . PHE A 1 333 ? -84.286 -15.429 101.851 1.00 84.50 333 PHE A N 1
ATOM 2542 C CA . PHE A 1 333 ? -85.636 -15.106 101.389 1.00 84.50 333 PHE A CA 1
ATOM 2543 C C . PHE A 1 333 ? -86.658 -16.105 101.928 1.00 84.50 333 PHE A C 1
ATOM 2545 O O . PHE A 1 333 ? -87.707 -15.672 102.393 1.00 84.50 333 PHE A O 1
ATOM 2552 N N . ALA A 1 334 ? -86.354 -17.405 101.925 1.00 87.00 334 ALA A N 1
ATOM 2553 C CA . ALA A 1 334 ? -87.229 -18.420 102.505 1.00 87.00 334 ALA A CA 1
ATOM 2554 C C . ALA A 1 334 ? -87.457 -18.179 104.008 1.00 87.00 334 ALA A C 1
ATOM 2556 O O . ALA A 1 334 ? -88.607 -18.136 104.446 1.00 87.00 334 ALA A O 1
ATOM 2557 N N . ASP A 1 335 ? -86.390 -17.916 104.770 1.00 88.50 335 ASP A N 1
ATOM 2558 C CA . ASP A 1 335 ? -86.478 -17.602 106.202 1.00 88.50 335 ASP A CA 1
ATOM 2559 C C . ASP A 1 335 ? -87.272 -16.313 106.461 1.00 88.50 335 ASP A C 1
ATOM 2561 O O . ASP A 1 335 ? -88.124 -16.264 107.349 1.00 88.50 335 ASP A O 1
ATOM 2565 N N . ALA A 1 336 ? -87.030 -15.262 105.670 1.00 88.81 336 ALA A N 1
ATOM 2566 C CA . ALA A 1 336 ? -87.753 -13.998 105.793 1.00 88.81 336 ALA A CA 1
ATOM 2567 C C . ALA A 1 336 ? -89.245 -14.152 105.456 1.00 88.81 336 ALA A C 1
ATOM 2569 O O . ALA A 1 336 ? -90.087 -13.597 106.161 1.00 88.81 336 ALA A O 1
ATOM 2570 N N . ILE A 1 337 ? -89.586 -14.922 104.417 1.00 87.31 337 ILE A N 1
ATOM 2571 C CA . ILE A 1 337 ? -90.977 -15.229 104.058 1.00 87.31 337 ILE A CA 1
ATOM 2572 C C . ILE A 1 337 ? -91.648 -16.022 105.184 1.00 87.31 337 ILE A C 1
ATOM 2574 O O . ILE A 1 337 ? -92.748 -15.655 105.594 1.00 87.31 337 ILE A O 1
ATOM 2578 N N . ALA A 1 338 ? -90.985 -17.047 105.727 1.00 89.31 338 ALA A N 1
ATOM 2579 C CA . ALA A 1 338 ? -91.507 -17.836 106.842 1.00 89.31 338 ALA A CA 1
ATOM 2580 C C . ALA A 1 338 ? -91.727 -16.979 108.102 1.00 89.31 338 ALA A C 1
ATOM 2582 O O . ALA A 1 338 ? -92.753 -17.107 108.770 1.00 89.31 338 ALA A O 1
ATOM 2583 N N . LEU A 1 339 ? -90.809 -16.053 108.402 1.00 92.31 339 LEU A N 1
ATOM 2584 C CA . LEU A 1 339 ? -90.946 -15.110 109.513 1.00 92.31 339 LEU A CA 1
ATOM 2585 C C . LEU A 1 339 ? -92.135 -14.157 109.317 1.00 92.31 339 LEU A C 1
ATOM 2587 O O . LEU A 1 339 ? -92.911 -13.941 110.251 1.00 92.31 339 LEU A O 1
ATOM 2591 N N . VAL A 1 340 ? -92.297 -13.593 108.115 1.00 91.94 340 VAL A N 1
ATOM 2592 C CA . VAL A 1 340 ? -93.433 -12.717 107.781 1.00 91.94 340 VAL A CA 1
ATOM 2593 C C . VAL A 1 340 ? -94.751 -13.486 107.870 1.00 91.94 340 VAL A C 1
ATOM 2595 O O . VAL A 1 340 ? -95.692 -12.974 108.471 1.00 91.94 340 VAL A O 1
ATOM 2598 N N . GLN A 1 341 ? -94.812 -14.716 107.351 1.00 90.69 341 GLN A N 1
ATOM 2599 C CA . GLN A 1 341 ? -95.986 -15.587 107.474 1.00 90.69 341 GLN A CA 1
ATOM 2600 C C . GLN A 1 341 ? -96.321 -15.883 108.939 1.00 90.69 341 GLN A C 1
ATOM 2602 O O . GLN A 1 341 ? -97.450 -15.651 109.357 1.00 90.69 341 GLN A O 1
ATOM 2607 N N . GLY A 1 342 ? -95.342 -16.292 109.752 1.00 90.69 342 GLY A N 1
ATOM 2608 C CA . GLY A 1 342 ? -95.568 -16.566 111.173 1.00 90.69 342 GLY A CA 1
ATOM 2609 C C . GLY A 1 342 ? -96.022 -15.333 111.962 1.00 90.69 342 GLY A C 1
ATOM 2610 O O .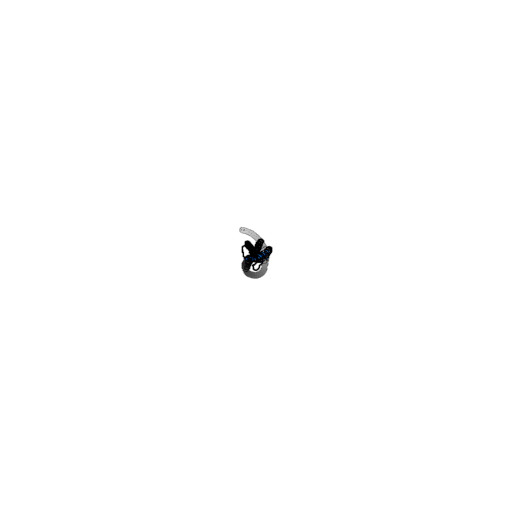 GLY A 1 342 ? -96.900 -15.427 112.819 1.00 90.69 342 GLY A O 1
ATOM 2611 N N . THR A 1 343 ? -95.477 -14.156 111.642 1.00 90.06 343 THR A N 1
ATOM 2612 C CA . THR A 1 343 ? -95.915 -12.882 112.239 1.00 90.06 343 THR A CA 1
ATOM 2613 C C . THR A 1 343 ? -97.341 -12.533 111.801 1.00 90.06 343 THR A C 1
ATOM 2615 O O . THR A 1 343 ? -98.140 -12.078 112.617 1.00 90.06 343 THR A O 1
ATOM 2618 N N . ALA A 1 344 ? -97.681 -12.766 110.530 1.00 89.38 344 ALA A N 1
ATOM 2619 C CA . ALA A 1 344 ? -99.024 -12.545 110.004 1.00 89.38 344 ALA A CA 1
ATOM 2620 C C . ALA A 1 344 ? -100.055 -13.481 110.658 1.00 89.38 344 ALA A C 1
ATOM 2622 O O . ALA A 1 344 ? -101.115 -13.008 111.062 1.00 89.38 344 ALA A O 1
ATOM 2623 N N . ASP A 1 345 ? -99.727 -14.762 110.852 1.00 90.44 345 ASP A N 1
ATOM 2624 C CA . ASP A 1 345 ? -100.583 -15.735 111.546 1.00 90.44 345 ASP A CA 1
ATOM 2625 C C . ASP A 1 345 ? -100.797 -15.359 113.017 1.00 90.44 345 ASP A C 1
ATOM 2627 O O . ASP A 1 345 ? -101.924 -15.388 113.519 1.00 90.44 345 ASP A O 1
ATOM 2631 N N . GLN A 1 346 ? -99.732 -14.950 113.716 1.00 90.12 346 GLN A N 1
ATOM 2632 C CA . GLN A 1 346 ? -99.843 -14.417 115.076 1.00 90.12 346 GLN A CA 1
ATOM 2633 C C . GLN A 1 346 ? -100.726 -13.166 115.113 1.00 90.12 346 GLN A C 1
ATOM 2635 O O . GLN A 1 346 ? -101.592 -13.052 115.981 1.00 90.12 346 GLN A O 1
ATOM 2640 N N . GLY A 1 347 ? -100.547 -12.251 114.158 1.00 89.56 347 GLY A N 1
ATOM 2641 C CA . GLY A 1 347 ? -101.380 -11.062 114.005 1.00 89.56 347 GLY A CA 1
ATOM 2642 C C . GLY A 1 347 ? -102.855 -11.407 113.789 1.00 89.56 347 GLY A C 1
ATOM 2643 O O . GLY A 1 347 ? -103.716 -10.828 114.449 1.00 89.56 347 GLY A O 1
ATOM 2644 N N . ALA A 1 348 ? -103.148 -12.394 112.939 1.00 89.50 348 ALA A N 1
ATOM 2645 C CA . ALA A 1 348 ? -104.502 -12.882 112.693 1.00 89.50 348 ALA A CA 1
ATOM 2646 C C . ALA A 1 348 ? -105.136 -13.488 113.959 1.00 89.50 348 ALA A C 1
ATOM 2648 O O . ALA A 1 348 ? -106.275 -13.161 114.291 1.00 89.50 348 ALA A O 1
ATOM 2649 N N . GLN A 1 349 ? -104.393 -14.300 114.721 1.00 89.50 349 GLN A N 1
ATOM 2650 C CA . GLN A 1 349 ? -104.878 -14.856 115.992 1.00 89.50 349 GLN A CA 1
ATOM 2651 C C . GLN A 1 349 ? -105.139 -13.776 117.049 1.00 89.50 349 GLN A C 1
ATOM 2653 O O . GLN A 1 349 ? -106.135 -13.841 117.771 1.00 89.50 349 GLN A O 1
ATOM 2658 N N . VAL A 1 350 ? -104.254 -12.779 117.160 1.00 89.00 350 VAL A N 1
ATOM 2659 C CA . VAL A 1 350 ? -104.440 -11.645 118.079 1.00 89.00 350 VAL A CA 1
ATOM 2660 C C . VAL A 1 350 ? -105.667 -10.830 117.680 1.00 89.00 350 VAL A C 1
ATOM 2662 O O . VAL A 1 350 ? -106.465 -10.493 118.552 1.00 89.00 350 VAL A O 1
ATOM 2665 N N . ALA A 1 351 ? -105.858 -10.564 116.385 1.00 88.50 351 ALA A N 1
ATOM 2666 C CA . ALA A 1 351 ? -107.042 -9.877 115.881 1.00 88.50 351 ALA A CA 1
ATOM 2667 C C . ALA A 1 351 ? -108.332 -10.655 116.194 1.00 88.50 351 ALA A C 1
ATOM 2669 O O . ALA A 1 351 ? -109.299 -10.060 116.661 1.00 88.50 351 ALA A O 1
ATOM 2670 N N . GLN A 1 352 ? -108.329 -11.983 116.037 1.00 88.38 352 GLN A N 1
ATOM 2671 C CA . GLN A 1 352 ? -109.475 -12.831 116.377 1.00 88.38 352 GLN A CA 1
ATOM 2672 C C . GLN A 1 352 ? -109.800 -12.807 117.881 1.00 88.38 352 GLN A C 1
ATOM 2674 O O . GLN A 1 352 ? -110.956 -12.645 118.262 1.00 88.38 352 GLN A O 1
ATOM 2679 N N . ARG A 1 353 ? -108.788 -12.904 118.757 1.00 89.56 353 ARG A N 1
ATOM 2680 C CA . ARG A 1 353 ? -108.993 -12.780 120.215 1.00 89.56 353 ARG A CA 1
ATOM 2681 C C . ARG A 1 353 ? -109.486 -11.393 120.618 1.00 89.56 353 ARG A C 1
ATOM 2683 O O . ARG A 1 353 ? -110.281 -11.265 121.551 1.00 89.56 353 ARG A O 1
ATOM 2690 N N . ALA A 1 354 ? -108.992 -10.350 119.952 1.00 89.19 354 ALA A N 1
ATOM 2691 C CA . ALA A 1 354 ? -109.458 -8.990 120.174 1.00 89.19 354 ALA A CA 1
ATOM 2692 C C . ALA A 1 354 ? -110.941 -8.858 119.798 1.00 89.19 354 ALA A C 1
ATOM 2694 O O . ALA A 1 354 ? -111.695 -8.286 120.578 1.00 89.19 354 ALA A O 1
ATOM 2695 N N . ASP A 1 355 ? -111.372 -9.448 118.681 1.00 90.00 355 ASP A N 1
ATOM 2696 C CA . ASP A 1 355 ? -112.777 -9.473 118.256 1.00 90.00 355 ASP A CA 1
ATOM 2697 C C . ASP A 1 355 ? -113.685 -10.202 119.266 1.00 90.00 355 ASP A C 1
ATOM 2699 O O . ASP A 1 355 ? -114.694 -9.650 119.706 1.00 90.00 355 ASP A O 1
ATOM 2703 N N . GLU A 1 356 ? -113.278 -11.381 119.760 1.00 89.75 356 GLU A N 1
ATOM 2704 C CA . GLU A 1 356 ? -113.997 -12.093 120.833 1.00 89.75 356 GLU A CA 1
ATOM 2705 C C . GLU A 1 356 ? -114.121 -11.246 122.109 1.00 89.75 356 GLU A C 1
ATOM 2707 O O . GLU A 1 356 ? -115.192 -11.163 122.722 1.00 89.75 356 GLU A O 1
ATOM 2712 N N . THR A 1 357 ? -113.031 -10.580 122.502 1.00 88.31 357 THR A N 1
ATOM 2713 C CA . THR A 1 357 ? -113.003 -9.709 123.685 1.00 88.31 357 THR A CA 1
ATOM 2714 C C . THR A 1 357 ? -113.914 -8.496 123.498 1.00 88.31 357 THR A C 1
ATOM 2716 O O . THR A 1 357 ? -114.647 -8.133 124.419 1.00 88.31 357 THR A O 1
ATOM 2719 N N . VAL A 1 358 ? -113.913 -7.885 122.310 1.00 89.00 358 VAL A N 1
ATOM 2720 C CA . VAL A 1 358 ? -114.797 -6.764 121.962 1.00 89.00 358 VAL A CA 1
ATOM 2721 C C . VAL A 1 358 ? -116.262 -7.206 121.970 1.00 89.00 358 VAL A C 1
ATOM 2723 O O . VAL A 1 358 ? -117.095 -6.492 122.525 1.00 89.00 358 VAL A O 1
ATOM 2726 N N . SER A 1 359 ? -116.584 -8.397 121.460 1.00 87.62 359 SER A N 1
ATOM 2727 C CA . SER A 1 359 ? -117.941 -8.958 121.509 1.00 87.62 359 SER A CA 1
ATOM 2728 C C . SER A 1 359 ? -118.419 -9.196 122.950 1.00 87.62 359 SER A C 1
ATOM 2730 O O . SER A 1 359 ? -119.542 -8.831 123.312 1.00 87.62 359 SER A O 1
ATOM 2732 N N . LEU A 1 360 ? -117.560 -9.749 123.815 1.00 87.56 360 LEU A N 1
ATOM 2733 C CA . LEU A 1 360 ? -117.853 -9.914 125.246 1.00 87.56 360 LEU A CA 1
ATOM 2734 C C . LEU A 1 360 ? -118.040 -8.565 125.955 1.00 87.56 360 LEU A C 1
ATOM 2736 O O . LEU A 1 360 ? -118.971 -8.402 126.749 1.00 87.56 360 LEU A O 1
ATOM 2740 N N . ALA A 1 361 ? -117.178 -7.590 125.661 1.00 83.81 361 ALA A N 1
ATOM 2741 C CA . ALA A 1 361 ? -117.280 -6.244 126.210 1.00 83.81 361 ALA A CA 1
ATOM 2742 C C . ALA A 1 361 ? -118.583 -5.557 125.773 1.00 83.81 361 ALA A C 1
ATOM 2744 O O . ALA A 1 361 ? -119.272 -4.981 126.616 1.00 83.81 361 ALA A O 1
ATOM 2745 N N . ALA A 1 362 ? -118.970 -5.681 124.500 1.00 86.00 362 ALA A N 1
ATOM 2746 C CA . ALA A 1 362 ? -120.223 -5.146 123.973 1.00 86.00 362 ALA A CA 1
ATOM 2747 C C . ALA A 1 362 ? -121.446 -5.731 124.699 1.00 86.00 362 ALA A C 1
ATOM 2749 O O . ALA A 1 362 ? -122.311 -4.980 125.147 1.00 86.00 362 ALA A O 1
ATOM 2750 N N . ALA A 1 363 ? -121.482 -7.052 124.913 1.00 85.81 363 ALA A N 1
ATOM 2751 C CA . ALA A 1 363 ? -122.555 -7.702 125.671 1.00 85.81 363 ALA A CA 1
ATOM 2752 C C . ALA A 1 363 ? -122.618 -7.238 127.142 1.00 85.81 363 ALA A C 1
ATOM 2754 O O . ALA A 1 363 ? -123.700 -7.127 127.725 1.00 85.81 363 ALA A O 1
ATOM 2755 N N . SER A 1 364 ? -121.465 -6.957 127.755 1.00 86.69 364 SER A N 1
ATOM 2756 C CA . SER A 1 364 ? -121.394 -6.427 129.121 1.00 86.69 364 SER A CA 1
ATOM 2757 C C . SER A 1 364 ? -121.940 -4.997 129.205 1.00 86.69 364 SER A C 1
ATOM 2759 O O . SER A 1 364 ? -122.770 -4.705 130.067 1.00 86.69 364 SER A O 1
ATOM 2761 N N . VAL A 1 365 ? -121.554 -4.126 128.263 1.00 87.94 365 VAL A N 1
ATOM 2762 C CA . VAL A 1 365 ? -122.072 -2.750 128.160 1.00 87.94 365 VAL A CA 1
ATOM 2763 C C . VAL A 1 365 ? -123.589 -2.745 127.952 1.00 87.94 365 VAL A C 1
ATOM 2765 O O . VAL A 1 365 ? -124.289 -1.936 128.564 1.00 87.94 365 VAL A O 1
ATOM 2768 N N . ASP A 1 366 ? -124.128 -3.674 127.161 1.00 86.62 366 ASP A N 1
ATOM 2769 C CA . ASP A 1 366 ? -125.574 -3.790 126.940 1.00 86.62 366 ASP A CA 1
ATOM 2770 C C . ASP A 1 366 ? -126.329 -4.147 128.239 1.00 86.62 366 ASP A C 1
ATOM 2772 O O . ASP A 1 366 ? -127.313 -3.493 128.607 1.00 86.62 366 ASP A O 1
ATOM 2776 N N . LYS A 1 367 ? -125.794 -5.085 129.040 1.00 85.69 367 LYS A N 1
ATOM 2777 C CA . LYS A 1 367 ? -126.315 -5.381 130.390 1.00 85.69 367 LYS A CA 1
ATOM 2778 C C . LYS A 1 367 ? -126.251 -4.172 131.322 1.00 85.69 367 LYS A C 1
ATOM 2780 O O . LYS A 1 367 ? -127.214 -3.919 132.049 1.00 85.69 367 LYS A O 1
ATOM 2785 N N . THR A 1 368 ? -125.150 -3.418 131.314 1.00 86.31 368 THR A N 1
ATOM 2786 C CA . THR A 1 368 ? -125.028 -2.189 132.115 1.00 86.31 368 THR A CA 1
ATOM 2787 C C . THR A 1 368 ? -126.076 -1.157 131.698 1.00 86.31 368 THR A C 1
ATOM 2789 O O . THR A 1 368 ? -126.684 -0.516 132.554 1.00 86.31 368 THR A O 1
ATOM 2792 N N . THR A 1 369 ? -126.352 -1.042 130.398 1.00 85.00 369 THR A N 1
ATOM 2793 C CA . THR A 1 369 ? -127.342 -0.103 129.854 1.00 85.00 369 THR A CA 1
ATOM 2794 C C . THR A 1 369 ? -128.765 -0.469 130.292 1.00 85.00 369 THR A C 1
ATOM 2796 O O . THR A 1 369 ? -129.533 0.407 130.698 1.00 85.00 369 THR A O 1
ATOM 2799 N N . LEU A 1 370 ? -129.107 -1.763 130.301 1.00 85.06 370 LEU A N 1
ATOM 2800 C CA . LEU A 1 370 ? -130.374 -2.257 130.855 1.00 85.06 370 LEU A CA 1
ATOM 2801 C C . LEU A 1 370 ? -130.492 -1.995 132.363 1.00 85.06 370 LEU A C 1
ATOM 2803 O O . LEU A 1 370 ? -131.524 -1.499 132.816 1.00 85.06 370 LEU A O 1
ATOM 2807 N N . GLY A 1 371 ? -129.434 -2.264 133.133 1.00 84.38 371 GLY A N 1
ATOM 2808 C CA . GLY A 1 371 ? -129.406 -1.981 134.571 1.00 84.38 371 GLY A CA 1
ATOM 2809 C C . GLY A 1 371 ? -129.601 -0.493 134.884 1.00 84.38 371 GLY A C 1
ATOM 2810 O O . GLY A 1 371 ? -130.400 -0.140 135.749 1.00 84.38 371 GLY A O 1
ATOM 2811 N N . MET A 1 372 ? -128.950 0.392 134.123 1.00 81.00 372 MET A N 1
ATOM 2812 C CA . MET A 1 372 ? -129.095 1.847 134.258 1.00 81.00 372 MET A CA 1
ATOM 2813 C C . MET A 1 372 ? -130.530 2.323 133.994 1.00 81.00 372 MET A C 1
ATOM 2815 O O . MET A 1 372 ? -131.014 3.213 134.693 1.00 81.00 372 MET A O 1
ATOM 2819 N N . ARG A 1 373 ? -131.250 1.712 133.042 1.00 81.75 373 ARG A N 1
ATOM 2820 C CA . ARG A 1 373 ? -132.676 2.015 132.813 1.00 81.75 373 ARG A CA 1
ATOM 2821 C C . ARG A 1 373 ? -133.556 1.587 133.985 1.00 81.75 373 ARG A C 1
ATOM 2823 O O . ARG A 1 373 ? -134.486 2.307 134.334 1.00 81.75 373 ARG A O 1
ATOM 2830 N N . PHE A 1 374 ? -133.243 0.453 134.609 1.00 80.44 374 PHE A N 1
ATOM 2831 C CA . PHE A 1 374 ? -133.961 -0.022 135.791 1.00 80.44 374 PHE A CA 1
ATOM 2832 C C . PHE A 1 374 ? -133.776 0.929 136.985 1.00 80.44 374 PHE A C 1
ATOM 2834 O O . PHE A 1 374 ? -134.743 1.282 137.657 1.00 80.44 374 PHE A O 1
ATOM 2841 N N . ILE A 1 375 ? -132.546 1.410 137.201 1.00 79.62 375 ILE A N 1
ATOM 2842 C CA . ILE A 1 375 ? -132.234 2.405 138.240 1.00 79.62 375 ILE A CA 1
ATOM 2843 C C . ILE A 1 375 ? -132.946 3.735 137.964 1.00 79.62 375 ILE A C 1
ATOM 2845 O O . ILE A 1 375 ? -133.499 4.335 138.885 1.00 79.62 375 ILE A O 1
ATOM 2849 N N . ALA A 1 376 ? -132.965 4.190 136.708 1.00 78.56 376 ALA A N 1
ATOM 2850 C CA . ALA A 1 376 ? -133.654 5.423 136.334 1.00 78.56 376 ALA A CA 1
ATOM 2851 C C . ALA A 1 376 ? -135.159 5.362 136.656 1.00 78.56 376 ALA A C 1
ATOM 2853 O O . ALA A 1 376 ? -135.695 6.316 137.216 1.00 78.56 376 ALA A O 1
ATOM 2854 N N . ALA A 1 377 ? -135.816 4.231 136.377 1.00 78.50 377 ALA A N 1
ATOM 2855 C CA . ALA A 1 377 ? -137.222 4.025 136.721 1.00 78.50 377 ALA A CA 1
ATOM 2856 C C . ALA A 1 377 ? -137.454 4.021 138.245 1.00 78.50 377 ALA A C 1
ATOM 2858 O O . ALA A 1 377 ? -138.346 4.712 138.730 1.00 78.50 377 ALA A O 1
ATOM 2859 N N . ALA A 1 378 ? -136.610 3.319 139.010 1.00 77.12 378 ALA A N 1
ATOM 2860 C CA . ALA A 1 378 ? -136.719 3.266 140.471 1.00 77.12 378 ALA A CA 1
ATOM 2861 C C . ALA A 1 378 ? -136.557 4.648 141.135 1.00 77.12 378 ALA A C 1
ATOM 2863 O O . ALA A 1 378 ? -137.280 4.979 142.073 1.00 77.12 378 ALA A O 1
ATOM 2864 N N . ASN A 1 379 ? -135.647 5.489 140.631 1.00 75.62 379 ASN A N 1
ATOM 2865 C CA . ASN A 1 379 ? -135.471 6.851 141.146 1.00 75.62 379 ASN A CA 1
ATOM 2866 C C . ASN A 1 379 ? -136.684 7.755 140.877 1.00 75.62 379 ASN A C 1
ATOM 2868 O O . ASN A 1 379 ? -136.962 8.655 141.671 1.00 75.62 379 ASN A O 1
ATOM 2872 N N . GLN A 1 380 ? -137.413 7.525 139.785 1.00 77.81 380 GLN A N 1
ATOM 2873 C CA . GLN A 1 380 ? -138.603 8.307 139.459 1.00 77.81 380 GLN A CA 1
ATOM 2874 C C . GLN A 1 380 ? -139.770 8.003 140.420 1.00 77.81 380 GLN A C 1
ATOM 2876 O O . GLN A 1 380 ? -140.450 8.933 140.858 1.00 77.81 380 GLN A O 1
ATOM 2881 N N . ASP A 1 381 ? -139.932 6.742 140.834 1.00 74.00 381 ASP A N 1
ATOM 2882 C CA . ASP A 1 381 ? -140.916 6.329 141.851 1.00 74.00 381 ASP A CA 1
ATOM 2883 C C . ASP A 1 381 ? -140.611 6.922 143.238 1.00 74.00 381 ASP A C 1
ATOM 2885 O O . ASP A 1 381 ? -141.507 7.395 143.951 1.00 74.00 381 ASP A O 1
ATOM 2889 N N . VAL A 1 382 ? -139.329 6.953 143.622 1.00 75.88 382 VAL A N 1
ATOM 2890 C CA . VAL A 1 382 ? -138.890 7.579 144.881 1.00 75.88 382 VAL A CA 1
ATOM 2891 C C . VAL A 1 382 ? -139.183 9.082 144.868 1.00 75.88 382 VAL A C 1
ATOM 2893 O O . VAL A 1 382 ? -139.697 9.618 145.852 1.00 75.88 382 VAL A O 1
ATOM 2896 N N . ALA A 1 383 ? -138.926 9.760 143.745 1.00 75.56 383 ALA A N 1
ATOM 2897 C CA . ALA A 1 383 ? -139.194 11.189 143.605 1.00 75.56 383 ALA A CA 1
ATOM 2898 C C . ALA A 1 383 ? -140.690 11.531 143.759 1.00 75.56 383 ALA A C 1
ATOM 2900 O O . ALA A 1 383 ? -141.027 12.531 144.397 1.00 75.56 383 ALA A O 1
ATOM 2901 N N . GLN A 1 384 ? -141.600 10.692 143.249 1.00 70.81 384 GLN A N 1
ATOM 2902 C CA . GLN A 1 384 ? -143.046 10.879 143.437 1.00 70.81 384 GLN A CA 1
ATOM 2903 C C . GLN A 1 384 ? -143.494 10.673 144.891 1.00 70.81 384 GLN A C 1
ATOM 2905 O O . GLN A 1 384 ? -144.340 11.417 145.390 1.00 70.81 384 GLN A O 1
ATOM 2910 N N . SER A 1 385 ? -142.903 9.702 145.588 1.00 68.94 385 SER A N 1
ATOM 2911 C CA . SER A 1 385 ? -143.254 9.384 146.979 1.00 68.94 385 SER A CA 1
ATOM 2912 C C . SER A 1 385 ? -142.879 10.507 147.956 1.00 68.94 385 SER A C 1
ATOM 2914 O O . SER A 1 385 ? -143.615 10.776 148.905 1.00 68.94 385 SER A O 1
ATOM 2916 N N . ILE A 1 386 ? -141.770 11.211 147.703 1.00 74.50 386 ILE A N 1
ATOM 2917 C CA . ILE A 1 386 ? -141.321 12.344 148.531 1.00 74.50 386 ILE A CA 1
ATOM 2918 C C . ILE A 1 386 ? -142.275 13.541 148.413 1.00 74.50 386 ILE A C 1
ATOM 2920 O O . ILE A 1 386 ? -142.619 14.153 149.424 1.00 74.50 386 ILE A O 1
ATOM 2924 N N . LEU A 1 387 ? -142.763 13.847 147.207 1.00 68.31 387 LEU A N 1
ATOM 2925 C CA . LEU A 1 387 ? -143.703 14.956 146.994 1.00 68.31 387 LEU A CA 1
ATOM 2926 C C . LEU A 1 387 ? -145.056 14.723 147.687 1.00 68.31 387 LEU A C 1
ATOM 2928 O O . LEU A 1 387 ? -145.673 15.668 148.177 1.00 68.31 387 LEU A O 1
ATOM 2932 N N . ALA A 1 388 ? -145.505 13.468 147.782 1.00 64.31 388 ALA A N 1
ATOM 2933 C CA . ALA A 1 388 ? -146.732 13.122 148.500 1.00 64.31 388 ALA A CA 1
ATOM 2934 C C . ALA A 1 388 ? -146.602 13.296 150.028 1.00 64.31 388 ALA A C 1
ATOM 2936 O O . ALA A 1 388 ? -147.579 13.642 150.698 1.00 64.31 388 ALA A O 1
ATOM 2937 N N . LEU A 1 389 ? -145.402 13.092 150.581 1.00 66.44 389 LEU A N 1
ATOM 2938 C CA . LEU A 1 389 ? -145.109 13.269 152.008 1.00 66.44 389 LEU A CA 1
ATOM 2939 C C . LEU A 1 389 ? -145.054 14.748 152.416 1.00 66.44 389 LEU A C 1
ATOM 2941 O O . LEU A 1 389 ? -145.586 15.105 153.470 1.00 66.44 389 LEU A O 1
ATOM 2945 N N . ASP A 1 390 ? -144.489 15.611 151.568 1.00 69.44 390 ASP A N 1
ATOM 2946 C CA . ASP A 1 390 ? -144.408 17.058 151.818 1.00 69.44 390 ASP A CA 1
ATOM 2947 C C . ASP A 1 390 ? -145.802 17.702 151.946 1.00 69.44 390 ASP A C 1
ATOM 2949 O O . ASP A 1 390 ? -146.095 18.416 152.910 1.00 69.44 390 ASP A O 1
ATOM 2953 N N . ALA A 1 391 ? -146.730 17.330 151.058 1.00 61.62 391 ALA A N 1
ATOM 2954 C CA . ALA A 1 391 ? -148.112 17.814 151.095 1.00 61.62 391 ALA A CA 1
ATOM 2955 C C . ALA A 1 391 ? -148.887 17.380 152.360 1.00 61.62 391 ALA A C 1
ATOM 2957 O O . ALA A 1 391 ? -149.818 18.067 152.791 1.00 61.62 391 ALA A O 1
ATOM 2958 N N . SER A 1 392 ? -148.516 16.247 152.967 1.00 59.69 392 SER A N 1
ATOM 2959 C CA . SER A 1 392 ? -149.143 15.736 154.194 1.00 59.69 392 SER A CA 1
ATOM 2960 C C . SER A 1 392 ? -148.607 16.439 155.451 1.00 59.69 392 SER A C 1
ATOM 2962 O O . SER A 1 392 ? -149.361 16.694 156.392 1.00 59.69 392 SER A O 1
ATOM 2964 N N . SER A 1 393 ? -147.329 16.837 155.440 1.00 65.31 393 SER A N 1
ATOM 2965 C CA . SER A 1 393 ? -146.663 17.545 156.544 1.00 65.31 393 SER A CA 1
ATOM 2966 C C . SER A 1 393 ? -147.253 18.941 156.796 1.00 65.31 393 SER A C 1
ATOM 2968 O O . SER A 1 393 ? -147.571 19.292 157.935 1.00 65.31 393 SER A O 1
ATOM 2970 N N . GLN A 1 394 ? -147.516 19.720 155.738 1.00 61.22 394 GLN A N 1
ATOM 2971 C CA . GLN A 1 394 ? -148.088 21.069 155.879 1.00 61.22 394 GLN A CA 1
ATOM 2972 C C . GLN A 1 394 ? -149.514 21.076 156.459 1.00 61.22 394 GLN A C 1
ATOM 2974 O O . GLN A 1 394 ? -149.889 22.020 157.155 1.00 61.22 394 GLN A O 1
ATOM 2979 N N . LYS A 1 395 ? -150.305 20.015 156.242 1.00 59.81 395 LYS A N 1
ATOM 2980 C CA . LYS A 1 395 ? -151.660 19.895 156.810 1.00 59.81 395 LYS A CA 1
ATOM 2981 C C . LYS A 1 395 ? -151.672 19.659 158.322 1.00 59.81 395 LYS A C 1
ATOM 2983 O O . LYS A 1 395 ? -152.640 20.045 158.971 1.00 59.81 395 LYS A O 1
ATOM 2988 N N . ILE A 1 396 ? -150.621 19.064 158.892 1.00 60.50 396 ILE A N 1
ATOM 2989 C CA . ILE A 1 396 ? -150.543 18.790 160.337 1.00 60.50 396 ILE A CA 1
ATOM 2990 C C . ILE A 1 396 ? -150.207 20.069 161.125 1.00 60.50 396 ILE A C 1
ATOM 2992 O O . ILE A 1 396 ? -150.730 20.266 162.220 1.00 60.50 396 ILE A O 1
ATOM 2996 N N . GLY A 1 397 ? -149.418 20.985 160.549 1.00 59.84 397 GLY A N 1
ATOM 2997 C CA . GLY A 1 397 ? -149.036 22.242 161.208 1.00 59.84 397 GLY A CA 1
ATOM 2998 C C . GLY A 1 397 ? -150.207 23.196 161.479 1.00 59.84 397 GLY A C 1
ATOM 2999 O O . GLY A 1 397 ? -150.254 23.825 162.532 1.00 59.84 397 GLY A O 1
ATOM 3000 N N . VAL A 1 398 ? -151.193 23.257 160.577 1.00 60.41 398 VAL A N 1
ATOM 3001 C CA . VAL A 1 398 ? -152.363 24.147 160.721 1.00 60.41 398 VAL A CA 1
ATOM 3002 C C . VAL A 1 398 ? -153.319 23.669 161.825 1.00 60.41 398 VAL A C 1
ATOM 3004 O O . VAL A 1 398 ? -153.956 24.489 162.476 1.00 60.41 398 VAL A O 1
ATOM 3007 N N . ILE A 1 399 ? -153.385 22.359 162.092 1.00 59.31 399 ILE A N 1
ATOM 3008 C CA . ILE A 1 399 ? -154.288 21.791 163.110 1.00 59.31 399 ILE A CA 1
ATOM 3009 C C . ILE A 1 399 ? -153.794 22.088 164.534 1.00 59.31 399 ILE A C 1
ATOM 3011 O O . ILE A 1 399 ? -154.610 22.330 165.424 1.00 59.31 399 ILE A O 1
ATOM 3015 N N . LEU A 1 400 ? -152.476 22.128 164.757 1.00 59.06 400 LEU A N 1
ATOM 3016 C CA . LEU A 1 400 ? -151.914 22.432 166.079 1.00 59.06 400 LEU A CA 1
ATOM 3017 C C . LEU A 1 400 ? -152.113 23.902 166.483 1.00 59.06 400 LEU A C 1
ATOM 3019 O O . LEU A 1 400 ? -152.336 24.172 167.658 1.00 59.06 400 LEU A O 1
ATOM 3023 N N . GLN A 1 401 ? -152.131 24.836 165.524 1.00 59.47 401 GLN A N 1
ATOM 3024 C CA . GLN A 1 401 ? -152.372 26.261 165.793 1.00 59.47 401 GLN A CA 1
ATOM 3025 C C . GLN A 1 401 ? -153.808 26.549 166.275 1.00 59.47 401 GLN A C 1
ATOM 3027 O O . GLN A 1 401 ? -154.025 27.503 167.010 1.00 59.47 401 GLN A O 1
ATOM 3032 N N . THR A 1 402 ? -154.780 25.701 165.927 1.00 59.16 402 THR A N 1
ATOM 3033 C CA . THR A 1 402 ? -156.181 25.834 166.372 1.00 59.16 402 THR A CA 1
ATOM 3034 C C . THR A 1 402 ? -156.495 25.219 167.741 1.00 59.16 402 THR A C 1
ATOM 3036 O O . THR A 1 402 ? -157.594 25.437 168.242 1.00 59.16 402 THR A O 1
ATOM 3039 N N . ILE A 1 403 ? -155.590 24.440 168.352 1.00 58.38 403 ILE A N 1
ATOM 3040 C CA . ILE A 1 403 ? -155.889 23.719 169.608 1.00 58.38 403 ILE A CA 1
ATOM 3041 C C . ILE A 1 403 ? -155.481 24.502 170.870 1.00 58.38 403 ILE A C 1
ATOM 3043 O O . ILE A 1 403 ? -156.129 24.322 171.896 1.00 58.38 403 ILE A O 1
ATOM 3047 N N . ASP A 1 404 ? -154.516 25.425 170.809 1.00 56.78 404 ASP A N 1
ATOM 3048 C CA . ASP A 1 404 ? -154.109 26.211 171.995 1.00 56.78 404 ASP A CA 1
ATOM 3049 C C . ASP A 1 404 ? -154.915 27.516 172.184 1.00 56.78 404 ASP A C 1
ATOM 3051 O O . ASP A 1 404 ? -154.868 28.123 173.245 1.00 56.78 404 ASP A O 1
ATOM 3055 N N . GLU A 1 405 ? -155.730 27.934 171.204 1.00 57.16 405 GLU A N 1
ATOM 3056 C CA . GLU A 1 405 ? -156.672 29.064 171.353 1.00 57.16 405 GLU A CA 1
ATOM 3057 C C . GLU A 1 405 ? -157.974 28.684 172.115 1.00 57.16 405 GLU A C 1
ATOM 3059 O O . GLU A 1 405 ? -158.879 29.512 172.227 1.00 57.16 405 GLU A O 1
ATOM 3064 N N . ILE A 1 406 ? -158.101 27.453 172.652 1.00 55.25 406 ILE A N 1
ATOM 3065 C CA . ILE A 1 406 ? -159.309 26.950 173.361 1.00 55.25 406 ILE A CA 1
ATOM 3066 C C . ILE A 1 406 ? -159.022 26.387 174.786 1.00 55.25 406 ILE A C 1
ATOM 3068 O O . ILE A 1 406 ? -159.954 25.958 175.470 1.00 55.25 406 ILE A O 1
ATOM 3072 N N . ALA A 1 407 ? -157.788 26.443 175.304 1.00 47.56 407 ALA A N 1
ATOM 3073 C CA . ALA A 1 407 ? -157.450 26.090 176.700 1.00 47.56 407 ALA A CA 1
ATOM 3074 C C . ALA A 1 407 ? -156.865 27.293 177.451 1.00 47.56 407 ALA A C 1
ATOM 3076 O O . ALA A 1 407 ? -157.119 27.393 178.677 1.00 47.56 407 ALA A O 1
#

Nearest PDB structures (foldseek):
  8c5v-assembly1_I  TM=4.675E-01  e=2.458E-02  Escherichia coli
  8wdf-assembly1_A  TM=3.330E-01  e=2.823E-03  Pseudomonas aeruginosa PAO1
  9cpb-assembly1_5V  TM=3.359E-01  e=1.006E-01  Bos taurus
  8to0-assembly1_z3  TM=3.468E-01  e=2.368E-01  Mus musculus

Radius of gyration: 112.59 Å; Cα contacts (8 Å, |Δi|>4): 199; chains: 1; bounding box: 245×49×293 Å

Solvent-accessible surface area (backbone atoms only — not comparable to full-atom values): 21571 Å² total; per-residue (Å²): 128,58,55,62,49,43,32,53,51,30,48,50,41,32,56,39,44,54,52,48,46,54,54,38,51,41,46,70,73,70,46,89,64,64,56,67,56,54,53,51,46,49,53,50,42,53,52,50,50,48,27,45,49,70,32,28,80,92,73,46,23,58,49,43,58,73,68,55,31,55,49,51,49,53,39,49,65,54,39,51,65,35,51,54,32,51,51,47,51,61,73,52,79,85,45,78,68,62,43,47,55,32,35,50,51,33,46,62,44,44,57,55,39,37,55,48,33,45,52,41,23,53,49,48,45,51,54,50,52,52,51,52,52,52,51,52,52,52,52,52,51,50,51,52,51,50,53,51,52,51,51,50,50,52,50,51,51,53,66,62,48,56,63,53,53,54,52,49,53,50,53,45,41,42,62,72,45,36,52,49,45,50,50,52,44,54,54,35,45,76,72,67,47,64,81,70,77,53,74,70,77,71,78,74,70,92,59,92,51,96,53,70,66,19,51,49,40,51,53,50,36,53,49,49,53,51,50,42,51,51,27,50,53,49,41,54,50,35,52,53,51,47,50,50,53,50,52,50,52,50,50,50,52,53,48,51,55,51,51,53,54,48,50,53,51,51,51,52,51,50,52,52,50,53,50,50,55,49,50,52,52,52,50,52,53,50,50,53,55,48,50,51,53,50,51,53,49,49,53,51,49,54,51,46,55,52,52,50,50,52,50,53,53,47,49,51,53,47,51,54,48,50,53,52,51,51,52,54,48,51,52,52,49,52,51,50,51,52,50,51,50,53,52,49,52,52,50,51,52,51,52,52,54,49,51,54,50,51,52,53,50,50,56,49,52,53,52,50,52,53,52,52,52,53,52,54,53,56,53,54,56,53,56,55,55,52,57,58,51,55,65,54,53,63,60,55,60,61,57,59,69,64,56,69,82,78,116

Sequence (407 aa):
PDFVPSVQSAEEQVMALERLLEHVLAISQGETTPITQLDFIAQRFDQTLKGLMDGDASHGLAPAQGVARARLQDVQTTWQPVYDAVQVLVQDAVLAAETAEAAQRVSQNSEQLLAQSGEVAAQMEEETQARTALMMRSLLMLGVVFVFVFALVAWMVHRAVQPVQIMIALAQSVTEEDVPALRRALENLAKGDLTGQVQVATERVKFNARDEMGQMAAMFNALIDQLELAATAYNTSMQHLHNLVGSVQESSNTLASFSEQLSERALQSGTATQQIAQVIRHVAEGNSQQLNKVQDAQHSVEEQVEWVAHIAQGAERQESAAARANEVLHGRFADAIALVQGTADQGAQVAQRADETVSLAAASVDKTTLGMRFIAAANQDVAQSILALDASSQKIGVILQTIDEIA

pLDDT: mean 84.42, std 11.24, range [46.81, 97.88]

Mean predicted aligned error: 18.47 Å

Foldseek 3Di:
DLLVLLLVLLVVLLVLLVVLLVQLVCVLVVHPDPLVVNLVSLVSSVVSLCCQQVNDVVSSHDHDDDPLNVLSVVLVVLSVLLNVLSVVCSPCVPDSVSSNVSSVSNNVSSVVSSVSSVVSSVVSVVVVVVVVVVVVVVVVVVVVVVVVVVVVVVVVVVVVVVLVVVLVVLVCLCVVPQVVLVVVLVVCVVVVNLPDAHDRPRDQDPDDDPDPSNVSSVVSNVVSVVSRVVRVVSNVVSVVVVVVVVVVVVVVVVVVVVVVVVVVVVVVVVVVVVVVVVVVVVVVVVVVVVVVVVVVVVVVVVVVVVVVVVVVVVVVVVVVVVVVVVVVVVVVVVVVVVVVVVVVVVVVVVVVVVVVVVVVVVVVVVVVVVVVVVVVVVVVVVVVVVVVVVVVVVVVVVVVVVPVVPD

Secondary structure (DSSP, 8-state):
-TTHHHHHHHHHHHHHHHHHHHHHHHHHTT----HHHHHHHHHHHHHHHHHHHH-BTTTTBPPP-HHHHHHHHHHHHHHHHHHHHHHHHHH-TT-HHHHHHHHHHHHHHHHHHHHHHHHHHHHHHHHHHHHHHHHHHHHHHHHHHHHHHHHHHHHHHHHHHHHHHHHHHHHHHIIIIIHHHHHHHHHHHHTT---------PPPP----SSHHHHHHHHHHHHHHHHHHHHHHHHHHHHHHHHHHHHHHHHHHHHHHHHHHHHHHHHHHHHHHHHHHHHHHHHHHHHHHHHHHHHHHHHHHHHHHHHHHHHHHHHHHHHHHHHHHHHHHHHHHHHHHHHHHHHHHHHHHHHHHHHHHHHHHHHHHHHHHHHHHHHHHHHHHHHHHHHHHHHHHHHHHHHHHTTGGG-